Protein AF-A0A4S4FET8-F1 (afdb_monomer)

Secondary structure (DSSP, 8-state):
--HHHHHHHHHHT-GGGTTT-EEEETTTTEEE-TT--SPPPPGGGEEEESSHHHHHHTTPEEPTTT---S----THHHH--SHHHHHHHHHHTTHHHHHHHHHHHHHTTS-HHHHHHHHHHHHSS-HHHHHHHHHHHHHHHHHHH----HHHHHHHTT-S-HHHHHHHHHHHHSS-HHHHHTTPPP-PPPTT-EEEEEE-PSS--HHHHHHHHHHH--TTT-EEETTEEEEEEE-SS-EEEEEEEEETTEEEEEEEESSGGGHHHHHHHHHHHTTTTS-HHHHHHHHHTSHHHHHHHHHSTT------S-HHHHHHHHHTT--S-S---------HHHHHHHHHHHHHHHTT--HHHHHHHHHHTT--HHHHHHHHHHHS--S----TTSHHHHHHHHHTT--TTSHHHHHGGGTT-HHHHHHHHHHHHSPPPPP-------PPP-PPPPPPP-PPP--

Organism: NCBI:txid2565933

Radius of gyration: 24.69 Å; Cα contacts (8 Å, |Δi|>4): 783; chains: 1; bounding box: 90×49×84 Å

pLDDT: mean 81.55, std 16.19, range [30.7, 96.62]

Mean predicted aligned error: 9.83 Å

Sequence (459 aa):
MDFEQRYRVIAGRDRRFDGQFITAVRTTGIYCRPSCPARTPRPENVTFFSTSAAAHLAGYRACKRCLPEAVPGTPEWDLRDDLVGRAMRLIADGEVERAGVGGLASRLGYTTRHLTRVLTEELGAGPLALARAVRAQTARTLLVSTDLPITDVAFAAGFASVRQFNDTIGEVFQLTPTAIRAQRSAMHASPGRIELRLATREPFDAAGTFRYLAEHADLRTERASDAGYARPIVLPRGTGDIEVRADGAELKLSVRLDELRDLPVAIARVRRLFDLDADPQTVDAALAEIPALREAVRTAPGIRVPGALEASDLIIRAAAGETHGRAARRADLDRAQEREAVQSLAEQVDSGWSASELSGELERLGVSAASRAYAVSRILGSPDVDCSSDDIVRRGMRRLGLDSRRTAGETSRLSPWRSYAALHFRSAGRAPRPTPHSTLHPTPVPTASPLPISRGEEP

Solvent-accessible surface area (backbone atoms only — not comparable to full-atom values): 24576 Å² total; per-residue (Å²): 131,60,69,69,58,53,51,50,40,36,68,68,34,38,63,65,45,48,34,37,34,26,42,30,32,65,88,75,39,33,26,33,33,29,39,38,89,64,80,72,74,61,73,94,38,56,47,79,28,42,16,42,33,21,37,40,76,73,68,30,32,43,25,84,84,63,59,45,61,27,65,42,24,46,44,62,43,71,64,36,85,43,74,63,22,47,48,50,54,40,38,50,51,42,35,46,76,74,49,30,63,61,41,48,18,56,46,65,74,44,51,51,68,58,50,33,50,53,32,29,74,76,41,54,31,36,66,70,48,46,40,50,25,45,29,50,37,46,30,48,50,42,38,40,44,45,86,66,55,71,65,53,35,24,38,22,28,62,34,96,40,64,66,62,34,53,52,48,38,35,65,48,45,72,40,53,70,68,63,52,29,69,70,42,68,95,70,88,82,52,92,82,44,49,51,41,79,44,77,52,45,61,49,63,30,58,55,60,46,26,42,50,50,37,43,54,35,52,80,91,65,34,49,56,39,66,54,32,42,33,34,71,46,79,50,98,86,40,44,34,37,42,35,39,34,70,51,89,76,31,36,40,37,38,37,34,60,76,40,58,59,42,46,48,36,53,51,40,26,51,39,38,30,57,32,38,71,56,56,30,56,65,52,42,56,62,46,38,71,41,77,61,37,26,64,54,35,73,74,50,49,18,64,54,56,55,25,36,75,50,48,42,63,42,50,52,29,19,65,71,65,55,77,60,43,90,73,87,73,88,72,80,84,79,47,68,68,58,54,50,51,41,47,55,49,26,53,49,48,76,31,51,58,42,66,67,57,52,41,54,50,38,46,76,72,68,29,47,70,36,29,33,28,53,32,37,27,19,53,70,43,40,37,56,31,76,43,70,65,28,68,47,23,42,46,6,32,50,72,42,71,42,61,82,88,62,38,78,72,58,54,55,72,38,55,72,37,26,35,53,51,37,50,51,18,34,63,62,32,51,76,80,75,78,73,84,75,91,68,83,71,82,75,81,77,84,78,81,79,80,81,83,79,86,76,84,86,80,135

InterPro domains:
  IPR004026 Ada DNA repair, metal-binding [PF02805] (5-69)
  IPR009057 Homedomain-like superfamily [SSF46689] (134-184)
  IPR010316 DNA-3-methyladenine glycosylase AlkA, N-terminal [PF06029] (196-309)
  IPR010316 DNA-3-methyladenine glycosylase AlkA, N-terminal [SM01009] (195-310)
  IPR018060 AraC-like, DNA binding HTH domain [PF12833] (104-182)
  IPR018060 AraC-like, DNA binding HTH domain [PS01124] (85-183)
  IPR018060 AraC-like, DNA binding HTH domain [SM00342] (98-181)
  IPR018062 HTH domain AraC-type, conserved site [PS00041] (135-177)
  IPR035451 Ada-like domain superfamily [G3DSA:3.40.10.10] (1-70)
  IPR035451 Ada-like domain superfamily [SSF57884] (2-79)
  IPR037046 DNA-3-methyladenine glycosylase AlkA, N-terminal domain superfamily [G3DSA:3.30.310.20] (196-310)
  IPR050204 AraC/XylS family transcriptional regulators [PTHR46796] (78-185)

Nearest PDB structures (foldseek):
  3ogd-assembly1_A  TM=6.953E-01  e=1.505E-07  Escherichia coli K-12
  1u8b-assembly1_A  TM=5.225E-01  e=7.733E-07  Escherichia coli
  1zgw-assembly1_A  TM=4.904E-01  e=2.103E-06  Escherichia coli
  6swi-assembly1_A  TM=8.922E-01  e=1.534E-03  Geobacillus stearothermophilus
  4fe7-assembly1_A-2  TM=8.453E-01  e=4.782E-03  Escherichia coli

Structure (mmCIF, N/CA/C/O backbone):
data_AF-A0A4S4FET8-F1
#
_entry.id   AF-A0A4S4FET8-F1
#
loop_
_atom_site.group_PDB
_atom_site.id
_atom_site.type_symbol
_atom_site.label_atom_id
_atom_site.label_alt_id
_atom_site.label_comp_id
_atom_site.label_asym_id
_atom_site.label_entity_id
_atom_site.label_seq_id
_atom_site.pdbx_PDB_ins_code
_atom_site.Cartn_x
_atom_site.Cartn_y
_atom_site.Cartn_z
_atom_site.occupancy
_atom_site.B_iso_or_equiv
_atom_site.auth_seq_id
_atom_site.auth_comp_id
_atom_site.auth_asym_id
_atom_site.auth_atom_id
_atom_site.pdbx_PDB_model_num
ATOM 1 N N . MET A 1 1 ? -13.832 -4.118 -15.741 1.00 73.62 1 MET A N 1
ATOM 2 C CA . MET A 1 1 ? -14.566 -5.403 -15.706 1.00 73.62 1 MET A CA 1
ATOM 3 C C . MET A 1 1 ? -16.061 -5.153 -15.780 1.00 73.62 1 MET A C 1
ATOM 5 O O . MET A 1 1 ? -16.549 -4.293 -15.048 1.00 73.62 1 MET A O 1
ATOM 9 N N . ASP A 1 2 ? -16.768 -5.889 -16.632 1.00 86.31 2 ASP A N 1
ATOM 10 C CA . ASP A 1 2 ? -18.233 -5.894 -16.672 1.00 86.31 2 ASP A CA 1
ATOM 11 C C . ASP A 1 2 ? -18.834 -6.764 -15.545 1.00 86.31 2 ASP A C 1
ATOM 13 O O . ASP A 1 2 ? -18.122 -7.313 -14.695 1.00 86.31 2 ASP A O 1
ATOM 17 N N . PHE A 1 3 ? -20.165 -6.837 -15.488 1.00 91.25 3 PHE A N 1
ATOM 18 C CA . PHE A 1 3 ? -20.870 -7.631 -14.483 1.00 91.25 3 PHE A CA 1
ATOM 19 C C . PHE A 1 3 ? -20.567 -9.133 -14.610 1.00 91.25 3 PHE A C 1
ATOM 21 O O . PHE A 1 3 ? -20.262 -9.778 -13.607 1.00 91.25 3 PHE A O 1
ATOM 28 N N . GLU A 1 4 ? -20.596 -9.680 -15.826 1.00 89.06 4 GLU A N 1
ATOM 29 C CA . GLU A 1 4 ? -20.405 -11.110 -16.097 1.00 89.06 4 GLU A CA 1
ATOM 30 C C . GLU A 1 4 ? -19.002 -11.596 -15.718 1.00 89.06 4 GLU A C 1
ATOM 32 O O . GLU A 1 4 ? -18.829 -12.696 -15.186 1.00 89.06 4 GLU A O 1
ATOM 37 N N . GLN A 1 5 ? -17.984 -10.769 -15.956 1.00 88.00 5 GLN A N 1
ATOM 38 C CA . GLN A 1 5 ? -16.606 -11.021 -15.548 1.00 88.00 5 GLN A CA 1
ATOM 39 C C . GLN A 1 5 ? -16.489 -11.074 -14.023 1.00 88.00 5 GLN A C 1
ATOM 41 O O . GLN A 1 5 ? -15.985 -12.058 -13.479 1.00 88.00 5 GLN A O 1
ATOM 46 N N . ARG A 1 6 ? -17.008 -10.059 -13.315 1.00 89.69 6 ARG A N 1
ATOM 47 C CA . ARG A 1 6 ? -16.992 -10.035 -11.841 1.00 89.69 6 ARG A CA 1
ATOM 48 C C . ARG A 1 6 ? -17.800 -11.189 -11.246 1.00 89.69 6 ARG A C 1
ATOM 50 O O . ARG A 1 6 ? -17.387 -11.774 -10.247 1.00 89.69 6 ARG A O 1
ATOM 57 N N . TYR A 1 7 ? -18.915 -11.565 -11.869 1.00 90.88 7 TYR A N 1
ATOM 58 C CA . TYR A 1 7 ? -19.727 -12.694 -11.423 1.00 90.88 7 TYR A CA 1
ATOM 59 C C . TYR A 1 7 ? -18.989 -14.037 -11.579 1.00 90.88 7 TYR A C 1
ATOM 61 O O . TYR A 1 7 ? -18.995 -14.865 -10.665 1.00 90.88 7 TYR A O 1
ATOM 69 N N . ARG A 1 8 ? -18.266 -14.239 -12.689 1.00 89.50 8 ARG A N 1
ATOM 70 C CA . ARG A 1 8 ? -17.393 -15.412 -12.874 1.00 89.50 8 ARG A CA 1
ATOM 71 C C . ARG A 1 8 ? -16.285 -15.487 -11.824 1.00 89.50 8 ARG A C 1
ATOM 73 O O . ARG A 1 8 ? -16.037 -16.566 -11.289 1.00 89.50 8 ARG A O 1
ATOM 80 N N . VAL A 1 9 ? -15.675 -14.352 -11.477 1.00 86.44 9 VAL A N 1
ATOM 81 C CA . VAL A 1 9 ? -14.648 -14.272 -10.424 1.00 86.44 9 VAL A CA 1
ATOM 82 C C . VAL A 1 9 ? -15.184 -14.770 -9.078 1.00 86.44 9 VAL A C 1
ATOM 84 O O . VAL A 1 9 ? -14.558 -15.622 -8.445 1.00 86.44 9 VAL A O 1
ATOM 87 N N . ILE A 1 10 ? -16.358 -14.296 -8.643 1.00 92.50 10 ILE A N 1
ATOM 88 C CA . ILE A 1 10 ? -16.935 -14.722 -7.354 1.00 92.50 10 ILE A CA 1
ATOM 89 C C . ILE A 1 10 ? -17.443 -16.168 -7.378 1.00 92.50 10 ILE A C 1
ATOM 91 O O . ILE A 1 10 ? -17.466 -16.834 -6.344 1.00 92.50 10 ILE A O 1
ATOM 95 N N . ALA A 1 11 ? -17.849 -16.676 -8.545 1.00 87.88 11 ALA A N 1
ATOM 96 C CA . ALA A 1 11 ? -18.200 -18.083 -8.717 1.00 87.88 11 ALA A CA 1
ATOM 97 C C . ALA A 1 11 ? -16.962 -18.985 -8.585 1.00 87.88 11 ALA A C 1
ATOM 99 O O . ALA A 1 11 ? -17.034 -20.031 -7.941 1.00 87.88 11 ALA A O 1
ATOM 100 N N . GLY A 1 12 ? -15.821 -18.543 -9.126 1.00 85.25 12 GLY A N 1
ATOM 101 C CA . GLY A 1 12 ? -14.525 -19.217 -9.006 1.00 85.25 12 GLY A CA 1
ATOM 102 C C . GLY A 1 12 ? -13.810 -19.016 -7.665 1.00 85.25 12 GLY A C 1
ATOM 103 O O . GLY A 1 12 ? -12.852 -19.732 -7.388 1.00 85.25 12 GLY A O 1
ATOM 104 N N . ARG A 1 13 ? -14.273 -18.081 -6.819 1.00 85.81 13 ARG A N 1
ATOM 105 C CA . ARG A 1 13 ? -13.652 -17.696 -5.531 1.00 85.81 13 ARG A CA 1
ATOM 106 C C . ARG A 1 13 ? -12.181 -17.309 -5.667 1.00 85.81 13 ARG A C 1
ATOM 108 O O . ARG A 1 13 ? -11.348 -17.640 -4.821 1.00 85.81 13 ARG A O 1
ATOM 115 N N . ASP A 1 14 ? -11.872 -16.608 -6.744 1.00 81.12 14 ASP A N 1
ATOM 116 C CA . ASP A 1 14 ? -10.501 -16.287 -7.093 1.00 81.12 14 ASP A CA 1
ATOM 117 C C . ASP A 1 14 ? -9.916 -15.232 -6.138 1.00 81.12 14 ASP A C 1
ATOM 119 O O . ASP A 1 14 ? -10.335 -14.073 -6.126 1.00 81.12 14 ASP A O 1
ATOM 123 N N . ARG A 1 15 ? -8.933 -15.647 -5.327 1.00 77.81 15 ARG A N 1
ATOM 124 C CA . ARG A 1 15 ? -8.235 -14.790 -4.352 1.00 77.81 15 ARG A CA 1
ATOM 125 C C . ARG A 1 15 ? -7.460 -13.651 -5.001 1.00 77.81 15 ARG A C 1
ATOM 127 O O . ARG A 1 15 ? -7.202 -12.656 -4.336 1.00 77.81 15 ARG A O 1
ATOM 134 N N . ARG A 1 16 ? -7.124 -13.760 -6.285 1.00 73.38 16 ARG A N 1
ATOM 135 C CA . ARG A 1 16 ? -6.333 -12.755 -7.010 1.00 73.38 16 ARG A CA 1
ATOM 136 C C . ARG A 1 16 ? -7.123 -11.460 -7.231 1.00 73.38 16 ARG A C 1
ATOM 138 O O . ARG A 1 16 ? -6.545 -10.387 -7.361 1.00 73.38 16 ARG A O 1
ATOM 145 N N . PHE A 1 17 ? -8.452 -11.552 -7.167 1.00 78.12 17 PHE A N 1
ATOM 146 C CA . PHE A 1 17 ? -9.360 -10.410 -7.243 1.00 78.12 17 PHE A CA 1
ATOM 147 C C . PHE A 1 17 ? -9.764 -9.866 -5.869 1.00 78.12 17 PHE A C 1
ATOM 149 O O . PHE A 1 17 ? -10.560 -8.924 -5.796 1.00 78.12 17 PHE A O 1
ATOM 156 N N . ASP A 1 18 ? -9.246 -10.430 -4.770 1.00 80.88 18 ASP A N 1
ATOM 157 C CA . ASP A 1 18 ? -9.522 -9.888 -3.446 1.00 80.88 18 ASP A CA 1
ATOM 158 C C . ASP A 1 18 ? -9.044 -8.445 -3.343 1.00 80.88 18 ASP A C 1
ATOM 160 O O . ASP A 1 18 ? -7.915 -8.082 -3.679 1.00 80.88 18 ASP A O 1
ATOM 164 N N . GLY A 1 19 ? -9.978 -7.606 -2.909 1.00 76.56 19 GLY A N 1
ATOM 165 C CA . GLY A 1 19 ? -9.756 -6.183 -2.853 1.00 76.56 19 GLY A CA 1
ATOM 166 C C . GLY A 1 19 ? -9.683 -5.512 -4.224 1.00 76.56 19 GLY A C 1
ATOM 167 O O . GLY A 1 19 ? -9.084 -4.462 -4.297 1.00 76.56 19 GLY A O 1
ATOM 168 N N . GLN A 1 20 ? -10.202 -6.084 -5.317 1.00 80.12 20 GLN A N 1
ATOM 169 C CA . GLN A 1 20 ? -10.415 -5.335 -6.572 1.00 80.12 20 GLN A CA 1
ATOM 170 C C . GLN A 1 20 ? -11.826 -4.744 -6.667 1.00 80.12 20 GLN A C 1
ATOM 172 O O . GLN A 1 20 ? -12.078 -3.764 -7.366 1.00 80.12 20 GLN A O 1
ATOM 177 N N . PHE A 1 21 ? -12.776 -5.389 -6.003 1.00 87.12 21 PHE A N 1
ATOM 178 C CA . PHE A 1 21 ? -14.152 -4.946 -5.863 1.00 87.12 21 PHE A CA 1
ATOM 179 C C . PHE A 1 21 ? -14.783 -5.667 -4.674 1.00 87.12 21 PHE A C 1
ATOM 181 O O . PHE A 1 21 ? -14.300 -6.698 -4.200 1.00 87.12 21 PHE A O 1
ATOM 188 N N . ILE A 1 22 ? -15.907 -5.138 -4.218 1.00 90.50 22 ILE A N 1
ATOM 189 C CA . ILE A 1 22 ? -16.713 -5.690 -3.142 1.00 90.50 22 ILE A CA 1
ATOM 190 C C . ILE A 1 22 ? -18.022 -6.211 -3.719 1.00 90.50 22 ILE A C 1
ATOM 192 O O . ILE A 1 22 ? -18.685 -5.542 -4.506 1.00 90.50 22 ILE A O 1
ATOM 196 N N . THR A 1 23 ? -18.399 -7.421 -3.320 1.00 93.50 23 THR A N 1
ATOM 197 C CA . THR A 1 23 ? -19.644 -8.063 -3.753 1.00 93.50 23 THR A CA 1
ATOM 198 C C . THR A 1 23 ? -20.703 -7.860 -2.695 1.00 93.50 23 THR A C 1
ATOM 200 O O . THR A 1 23 ? -20.558 -8.382 -1.596 1.00 93.50 23 THR A O 1
ATOM 203 N N . ALA A 1 24 ? -21.768 -7.143 -3.018 1.00 95.12 24 ALA A N 1
ATOM 204 C CA . ALA A 1 24 ? -22.911 -6.923 -2.151 1.00 95.12 24 ALA A CA 1
ATOM 205 C C . ALA A 1 24 ? -24.095 -7.789 -2.592 1.00 95.12 24 ALA A C 1
ATOM 207 O O . ALA A 1 24 ? -24.413 -7.876 -3.777 1.00 95.12 24 ALA A O 1
ATOM 208 N N . VAL A 1 25 ? -24.741 -8.444 -1.630 1.00 96.31 25 VAL A N 1
ATOM 209 C CA . VAL A 1 25 ? -25.832 -9.390 -1.869 1.00 96.31 25 VAL A CA 1
ATOM 210 C C . VAL A 1 25 ? -27.128 -8.820 -1.315 1.00 96.31 25 VAL A C 1
ATOM 212 O O . VAL A 1 25 ? -27.308 -8.733 -0.099 1.00 96.31 25 VAL A O 1
ATOM 215 N N . ARG A 1 26 ? -28.049 -8.455 -2.211 1.00 95.62 26 ARG A N 1
ATOM 216 C CA . ARG A 1 26 ? -29.317 -7.780 -1.893 1.00 95.62 26 ARG A CA 1
ATOM 217 C C . ARG A 1 26 ? -30.164 -8.555 -0.887 1.00 95.62 26 ARG A C 1
ATOM 219 O O . ARG A 1 26 ? -30.677 -7.969 0.055 1.00 95.62 26 ARG A O 1
ATOM 226 N N . THR A 1 27 ? -30.279 -9.871 -1.058 1.00 93.75 27 THR A N 1
ATOM 227 C CA . THR A 1 27 ? -31.152 -10.716 -0.222 1.00 93.75 27 THR A CA 1
ATOM 228 C C . THR A 1 27 ? -30.675 -10.862 1.215 1.00 93.75 27 THR A C 1
ATOM 230 O O . THR A 1 27 ? -31.485 -11.127 2.096 1.00 93.75 27 THR A O 1
ATOM 233 N N . THR A 1 28 ? -29.373 -10.723 1.467 1.00 93.31 28 THR A N 1
ATOM 234 C CA . THR A 1 28 ? -28.801 -10.878 2.812 1.00 93.31 28 THR A CA 1
ATOM 235 C C . THR A 1 28 ? -28.380 -9.550 3.434 1.00 93.31 28 THR A C 1
ATOM 237 O O . THR A 1 28 ? -28.114 -9.510 4.635 1.00 93.31 28 THR A O 1
ATOM 240 N N . GLY A 1 29 ? -28.283 -8.480 2.638 1.00 93.94 29 GLY A N 1
ATOM 241 C CA . GLY A 1 29 ? -27.722 -7.200 3.067 1.00 93.94 29 GLY A CA 1
ATOM 242 C C . GLY A 1 29 ? -26.231 -7.288 3.408 1.00 93.94 29 GLY A C 1
ATOM 243 O O . GLY A 1 29 ? -25.731 -6.491 4.196 1.00 93.94 29 GLY A O 1
ATOM 244 N N . ILE A 1 30 ? -25.509 -8.276 2.866 1.00 93.88 30 ILE A N 1
ATOM 245 C CA . ILE A 1 30 ? -24.100 -8.537 3.193 1.00 93.88 30 ILE A CA 1
ATOM 246 C C . ILE A 1 30 ? -23.205 -8.149 2.026 1.00 93.88 30 ILE A C 1
ATOM 248 O O . ILE A 1 30 ? -23.492 -8.520 0.889 1.00 93.88 30 ILE A O 1
ATOM 252 N N . TYR A 1 31 ? -22.074 -7.509 2.321 1.00 93.81 31 TYR A N 1
ATOM 253 C CA . TYR A 1 31 ? -20.971 -7.379 1.382 1.00 93.81 31 TYR A CA 1
ATOM 254 C C . TYR A 1 31 ? -19.763 -8.261 1.745 1.00 93.81 31 TYR A C 1
ATOM 256 O O . TYR A 1 31 ? -19.443 -8.477 2.916 1.00 93.81 31 TYR A O 1
ATOM 264 N N . CYS A 1 32 ? -19.100 -8.802 0.726 1.00 91.88 32 CYS A N 1
ATOM 265 C CA . CYS A 1 32 ? -18.051 -9.818 0.806 1.00 91.88 32 CYS A CA 1
ATOM 266 C C . CYS A 1 32 ? -16.885 -9.494 -0.141 1.00 91.88 32 CYS A C 1
ATOM 268 O O . CYS A 1 32 ? -17.060 -8.786 -1.134 1.00 91.88 32 CYS A O 1
ATOM 270 N N . ARG A 1 33 ? -15.720 -10.104 0.118 1.00 90.06 33 ARG A N 1
ATOM 271 C CA . ARG A 1 33 ? -14.616 -10.168 -0.852 1.00 90.06 33 ARG A CA 1
ATOM 272 C C . ARG A 1 33 ? -14.882 -11.242 -1.925 1.00 90.06 33 ARG A C 1
ATOM 274 O O . ARG A 1 33 ? -15.615 -12.191 -1.623 1.00 90.06 33 ARG A O 1
ATOM 281 N N . PRO A 1 34 ? -14.290 -11.145 -3.125 1.00 88.06 34 PRO A N 1
ATOM 282 C CA . PRO A 1 34 ? -14.489 -12.116 -4.201 1.00 88.06 34 PRO A CA 1
ATOM 283 C C . PRO A 1 34 ? -14.163 -13.573 -3.850 1.00 88.06 34 PRO A C 1
ATOM 285 O O . PRO A 1 34 ? -14.906 -14.471 -4.239 1.00 88.06 34 PRO A O 1
ATOM 288 N N . SER A 1 35 ? -13.140 -13.826 -3.031 1.00 86.75 35 SER A N 1
ATOM 289 C CA . SER A 1 35 ? -12.779 -15.180 -2.584 1.00 86.75 35 SER A CA 1
ATOM 290 C C . SER A 1 35 ? -13.625 -15.733 -1.434 1.00 86.75 35 SER A C 1
ATOM 292 O O . SER A 1 35 ? -13.282 -16.752 -0.826 1.00 86.75 35 SER A O 1
ATOM 294 N N . CYS A 1 36 ? -14.708 -15.049 -1.054 1.00 88.50 36 CYS A N 1
ATOM 295 C CA . CYS A 1 36 ? -15.492 -15.433 0.110 1.00 88.50 36 CYS A CA 1
ATOM 296 C C . CYS A 1 36 ? -15.990 -16.889 -0.010 1.00 88.50 36 CYS A C 1
ATOM 298 O O . CYS A 1 36 ? -16.639 -17.244 -0.993 1.00 88.50 36 CYS A O 1
ATOM 300 N N . PRO A 1 37 ? -15.781 -17.738 1.016 1.00 86.94 37 PRO A N 1
ATOM 301 C CA . PRO A 1 37 ? -16.203 -19.141 0.984 1.00 86.94 37 PRO A CA 1
ATOM 302 C C . PRO A 1 37 ? -17.723 -19.326 1.140 1.00 86.94 37 PRO A C 1
ATOM 304 O O . PRO A 1 37 ? -18.205 -20.455 1.272 1.00 86.94 37 PRO A O 1
ATOM 307 N N . ALA A 1 38 ? -18.494 -18.236 1.195 1.00 88.19 38 ALA A N 1
ATOM 308 C CA . ALA A 1 38 ? -19.948 -18.289 1.176 1.00 88.19 38 ALA A CA 1
ATOM 309 C C . ALA A 1 38 ? -20.463 -18.924 -0.131 1.00 88.19 38 ALA A C 1
ATOM 311 O O . ALA A 1 38 ? -19.749 -19.056 -1.129 1.00 88.19 38 ALA A O 1
ATOM 312 N N . ARG A 1 39 ? -21.722 -19.365 -0.115 1.00 89.19 39 ARG A N 1
ATOM 313 C CA . ARG A 1 39 ? -22.389 -19.838 -1.330 1.00 89.19 39 ARG A CA 1
ATOM 314 C C . ARG A 1 39 ? -22.547 -18.662 -2.294 1.00 89.19 39 ARG A C 1
ATOM 316 O O . ARG A 1 39 ? -23.023 -17.608 -1.875 1.00 89.19 39 ARG A O 1
ATOM 323 N N . THR A 1 40 ? -22.175 -18.856 -3.557 1.00 90.62 40 THR A N 1
ATOM 324 C CA . THR A 1 40 ? -22.327 -17.827 -4.587 1.00 90.62 40 THR A CA 1
ATOM 325 C C . THR A 1 40 ? -23.821 -17.501 -4.762 1.00 90.62 40 THR A C 1
ATOM 327 O O . THR A 1 40 ? -24.617 -18.420 -4.986 1.00 90.62 40 THR A O 1
ATOM 330 N N . PRO A 1 41 ? -24.232 -16.236 -4.574 1.00 92.88 41 PRO A N 1
ATOM 331 C CA . PRO A 1 41 ? -25.621 -15.793 -4.731 1.00 92.88 41 PRO A CA 1
ATOM 332 C C . PRO A 1 41 ? -26.051 -15.813 -6.204 1.00 92.88 41 PRO A C 1
ATOM 334 O O . PRO A 1 41 ? -25.205 -15.822 -7.089 1.00 92.88 41 PRO A O 1
ATOM 337 N N . ARG A 1 42 ? -27.364 -15.774 -6.472 1.00 93.94 42 ARG A N 1
ATOM 338 C CA . ARG A 1 42 ? -27.882 -15.633 -7.846 1.00 93.94 42 ARG A CA 1
ATOM 339 C C . ARG A 1 42 ? -27.492 -14.271 -8.443 1.00 93.94 42 ARG A C 1
ATOM 341 O O . ARG A 1 42 ? -27.512 -13.303 -7.679 1.00 93.94 42 ARG A O 1
ATOM 348 N N . PRO A 1 43 ? -27.240 -14.164 -9.763 1.00 94.75 43 PRO A N 1
ATOM 349 C CA . PRO A 1 43 ? -26.776 -12.923 -10.398 1.00 94.75 43 PRO A CA 1
ATOM 350 C C . PRO A 1 43 ? -27.682 -11.718 -10.112 1.00 94.75 43 PRO A C 1
ATOM 352 O O . PRO A 1 43 ? -27.213 -10.649 -9.747 1.00 94.75 43 PRO A O 1
ATOM 355 N N . GLU A 1 44 ? -28.994 -11.938 -10.157 1.00 95.31 44 GLU A N 1
ATOM 356 C CA . GLU A 1 44 ? -30.066 -10.962 -9.898 1.00 95.31 44 GLU A CA 1
ATOM 357 C C . GLU A 1 44 ? -29.916 -10.231 -8.547 1.00 95.31 44 GLU A C 1
ATOM 359 O O . GLU A 1 44 ? -30.357 -9.095 -8.365 1.00 95.31 44 GLU A O 1
ATOM 364 N N . ASN A 1 45 ? -29.304 -10.909 -7.572 1.00 95.75 45 ASN A N 1
ATOM 365 C CA . ASN A 1 45 ? -29.158 -10.442 -6.199 1.00 95.75 45 ASN A CA 1
ATOM 366 C C . ASN A 1 45 ? -27.788 -9.816 -5.925 1.00 95.75 45 ASN A C 1
ATOM 368 O O . ASN A 1 45 ? -27.500 -9.511 -4.768 1.00 95.75 45 ASN A O 1
ATOM 372 N N . VAL A 1 46 ? -26.941 -9.661 -6.943 1.00 96.31 46 VAL A N 1
ATOM 373 C CA . VAL A 1 46 ? -25.565 -9.184 -6.799 1.00 96.31 46 VAL A CA 1
ATOM 374 C C . VAL A 1 46 ? -25.427 -7.760 -7.313 1.00 96.31 46 VAL A C 1
ATOM 376 O O . VAL A 1 46 ? -25.813 -7.447 -8.433 1.00 96.31 46 VAL A O 1
ATOM 379 N N . THR A 1 47 ? -24.788 -6.921 -6.505 1.00 95.69 47 THR A N 1
ATOM 380 C CA . THR A 1 47 ? -24.275 -5.609 -6.907 1.00 95.69 47 THR A CA 1
ATOM 381 C C . THR A 1 47 ? -22.797 -5.540 -6.546 1.00 95.69 47 THR A C 1
ATOM 383 O O . THR A 1 47 ? -22.382 -6.071 -5.516 1.00 95.69 47 THR A O 1
ATOM 386 N N . PHE A 1 48 ? -21.989 -4.874 -7.367 1.00 93.38 48 PHE A N 1
ATOM 387 C CA . PHE A 1 48 ? -20.569 -4.677 -7.088 1.00 93.38 48 PHE A CA 1
ATOM 388 C C . PHE A 1 48 ? -20.283 -3.228 -6.696 1.00 93.38 48 PHE A C 1
ATOM 390 O O . PHE A 1 48 ? -20.827 -2.305 -7.296 1.00 93.38 48 PHE A O 1
ATOM 397 N N . PHE A 1 49 ? -19.407 -3.043 -5.713 1.00 91.31 49 PHE A N 1
ATOM 398 C CA . PHE A 1 49 ? -18.908 -1.745 -5.261 1.00 91.31 49 PHE A CA 1
ATOM 399 C C . PHE A 1 49 ? -17.390 -1.686 -5.420 1.00 91.31 49 PHE A C 1
ATOM 401 O O . PHE A 1 49 ? -16.718 -2.715 -5.347 1.00 91.31 49 PHE A O 1
ATOM 408 N N . SER A 1 50 ? -16.838 -0.491 -5.614 1.00 84.88 50 SER A N 1
ATOM 409 C CA . SER A 1 50 ? -15.386 -0.293 -5.687 1.00 84.88 50 SER A CA 1
ATOM 410 C C . SER A 1 50 ? -14.727 -0.474 -4.321 1.00 84.88 50 SER A C 1
ATOM 412 O O . SER A 1 50 ? -13.695 -1.126 -4.226 1.00 84.88 50 SER A O 1
ATOM 414 N N . THR A 1 51 ? -15.340 0.040 -3.252 1.00 87.62 51 THR A N 1
ATOM 415 C CA . THR A 1 51 ? -14.775 0.029 -1.895 1.00 87.62 51 THR A CA 1
ATOM 416 C C . THR A 1 51 ? -15.748 -0.556 -0.871 1.00 87.62 51 THR A C 1
ATOM 418 O O . THR A 1 51 ? -16.966 -0.560 -1.075 1.00 87.62 51 THR A O 1
ATOM 421 N N . SER A 1 52 ? -15.228 -1.040 0.266 1.00 88.56 52 SER A N 1
ATOM 422 C CA . SER A 1 52 ? -16.098 -1.490 1.365 1.00 88.56 52 SER A CA 1
ATOM 423 C C . SER A 1 52 ? -16.860 -0.320 1.990 1.00 88.56 52 SER A C 1
ATOM 425 O O . SER A 1 52 ? -18.013 -0.480 2.383 1.00 88.56 52 SER A O 1
ATOM 427 N N . ALA A 1 53 ? -16.253 0.874 1.997 1.00 90.75 53 ALA A N 1
ATOM 428 C CA . ALA A 1 53 ? -16.889 2.108 2.436 1.00 90.75 53 ALA A CA 1
ATOM 429 C C . ALA A 1 53 ? -18.130 2.429 1.588 1.00 90.75 53 ALA A C 1
ATOM 431 O O . ALA A 1 53 ? -19.187 2.706 2.151 1.00 90.75 53 ALA A O 1
ATOM 432 N N . ALA A 1 54 ? -18.038 2.317 0.258 1.00 91.56 54 ALA A N 1
ATOM 433 C CA . ALA A 1 54 ? -19.174 2.524 -0.640 1.00 91.56 54 ALA A CA 1
ATOM 434 C C . ALA A 1 54 ? -20.291 1.494 -0.408 1.00 91.56 54 ALA A C 1
ATOM 436 O O . ALA A 1 54 ? -21.459 1.862 -0.291 1.00 91.56 54 ALA A O 1
ATOM 437 N N . ALA A 1 55 ? -19.939 0.210 -0.269 1.00 92.25 55 ALA A N 1
ATOM 438 C CA . ALA A 1 55 ? -20.915 -0.835 0.046 1.00 92.25 55 ALA A CA 1
ATOM 439 C C . ALA A 1 55 ? -21.605 -0.586 1.399 1.00 92.25 55 ALA A C 1
ATOM 441 O O . ALA A 1 55 ? -22.812 -0.781 1.534 1.00 92.25 55 ALA A O 1
ATOM 442 N N . HIS A 1 56 ? -20.852 -0.122 2.396 1.00 90.44 56 HIS A N 1
ATOM 443 C CA . HIS A 1 56 ? -21.389 0.184 3.715 1.00 90.44 56 HIS A CA 1
ATOM 444 C C . HIS A 1 56 ? -22.341 1.385 3.698 1.00 90.44 56 HIS A C 1
ATOM 446 O O . HIS A 1 56 ? -23.435 1.301 4.252 1.00 90.44 56 HIS A O 1
ATOM 452 N N . LEU A 1 57 ? -21.975 2.469 3.004 1.00 91.88 57 LEU A N 1
ATOM 453 C CA . LEU A 1 57 ? -22.850 3.631 2.805 1.00 91.88 57 LEU A CA 1
ATOM 454 C C . LEU A 1 57 ? -24.131 3.273 2.041 1.00 91.88 57 LEU A C 1
ATOM 456 O O . LEU A 1 57 ? -25.180 3.856 2.296 1.00 91.88 57 LEU A O 1
ATOM 460 N N . ALA A 1 58 ? -24.069 2.273 1.160 1.00 93.31 58 ALA A N 1
ATOM 461 C CA . ALA A 1 58 ? -25.235 1.722 0.475 1.00 93.31 58 ALA A CA 1
ATOM 462 C C . ALA A 1 58 ? -26.113 0.807 1.360 1.00 93.31 58 ALA A C 1
ATOM 464 O O . ALA A 1 58 ? -27.045 0.181 0.855 1.00 93.31 58 ALA A O 1
ATOM 465 N N . GLY A 1 59 ? -25.834 0.711 2.666 1.00 92.19 59 GLY A N 1
ATOM 466 C CA . GLY A 1 59 ? -26.652 -0.014 3.644 1.00 92.19 59 GLY A CA 1
ATOM 467 C C . GLY A 1 59 ? -26.299 -1.492 3.815 1.00 92.19 59 GLY A C 1
ATOM 468 O O . GLY A 1 59 ? -27.003 -2.211 4.525 1.00 92.19 59 GLY A O 1
ATOM 469 N N . TYR A 1 60 ? -25.216 -1.970 3.197 1.00 93.50 60 TYR A N 1
ATOM 470 C CA . TYR A 1 60 ? -24.751 -3.342 3.389 1.00 93.50 60 TYR A CA 1
ATOM 471 C C . TYR A 1 60 ? -23.835 -3.447 4.618 1.00 93.50 60 TYR A C 1
ATOM 473 O O . TYR A 1 60 ? -23.055 -2.547 4.937 1.00 93.50 60 TYR A O 1
ATOM 481 N N . ARG A 1 61 ? -23.863 -4.595 5.296 1.00 91.25 61 ARG A N 1
ATOM 482 C CA . ARG A 1 61 ? -22.933 -4.915 6.393 1.00 91.25 61 ARG A CA 1
ATOM 483 C C . ARG A 1 61 ? -21.812 -5.844 5.940 1.00 91.25 61 ARG A C 1
ATOM 485 O O . ARG A 1 61 ? -22.009 -6.656 5.034 1.00 91.25 61 ARG A O 1
ATOM 492 N N . ALA A 1 62 ? -20.669 -5.809 6.621 1.00 91.12 62 ALA A N 1
ATOM 493 C CA . ALA A 1 62 ? -19.566 -6.703 6.297 1.00 91.12 62 ALA A CA 1
ATOM 494 C C . ALA A 1 62 ? -19.937 -8.174 6.555 1.00 91.12 62 ALA A C 1
ATOM 496 O O . ALA A 1 62 ? -20.663 -8.533 7.495 1.00 91.12 62 ALA A O 1
ATOM 497 N N . CYS A 1 63 ? -19.415 -9.061 5.714 1.00 90.88 63 CYS A N 1
ATOM 498 C CA . CYS A 1 63 ? -19.549 -10.494 5.911 1.00 90.88 63 CYS A CA 1
ATOM 499 C C . CYS A 1 63 ? -18.786 -10.952 7.150 1.00 90.88 63 CYS A C 1
ATOM 501 O O . CYS A 1 63 ? -17.573 -10.790 7.240 1.00 90.88 63 CYS A O 1
ATOM 503 N N . LYS A 1 64 ? -19.484 -11.637 8.059 1.00 86.50 64 LYS A N 1
ATOM 504 C CA . LYS A 1 64 ? -18.915 -12.172 9.307 1.00 86.50 64 LYS A CA 1
ATOM 505 C C . LYS A 1 64 ? -17.895 -13.294 9.088 1.00 86.50 64 LYS A C 1
ATOM 507 O O . LYS A 1 64 ? -17.198 -13.651 10.025 1.00 86.50 64 LYS A O 1
ATOM 512 N N . ARG A 1 65 ? -17.843 -13.871 7.879 1.00 84.50 65 ARG A N 1
ATOM 513 C CA . ARG A 1 65 ? -16.981 -15.014 7.542 1.00 84.50 65 ARG A CA 1
ATOM 514 C C . ARG A 1 65 ? -15.680 -14.599 6.869 1.00 84.50 65 ARG A C 1
ATOM 516 O O . ARG A 1 65 ? -14.627 -15.083 7.254 1.00 84.50 65 ARG A O 1
ATOM 523 N N . CYS A 1 66 ? -15.750 -13.749 5.842 1.00 81.75 66 CYS A N 1
ATOM 524 C CA . CYS A 1 66 ? -14.543 -13.289 5.152 1.00 81.75 66 CYS A CA 1
ATOM 525 C C . CYS A 1 66 ? -13.989 -11.981 5.717 1.00 81.75 66 CYS A C 1
ATOM 527 O O . CYS A 1 66 ? -12.836 -11.684 5.429 1.00 81.75 66 CYS A O 1
ATOM 529 N N . LEU A 1 67 ? -14.799 -11.225 6.479 1.00 78.50 67 LEU A N 1
ATOM 530 C CA . LEU A 1 67 ? -14.465 -9.922 7.060 1.00 78.50 67 LEU A CA 1
ATOM 531 C C . LEU A 1 67 ? -13.693 -9.056 6.046 1.00 78.50 67 LEU A C 1
ATOM 533 O O . LEU A 1 67 ? -12.488 -8.865 6.198 1.00 78.50 67 LEU A O 1
ATOM 537 N N . PRO A 1 68 ? -14.361 -8.656 4.947 1.00 76.44 68 PRO A N 1
ATOM 538 C CA . PRO A 1 68 ? -13.717 -8.015 3.803 1.00 76.44 68 PRO A CA 1
ATOM 539 C C . PRO A 1 68 ? -12.903 -6.790 4.225 1.00 76.44 68 PRO A C 1
ATOM 541 O O . PRO A 1 68 ? -13.288 -6.070 5.145 1.00 76.44 68 PRO A O 1
ATOM 544 N N . GLU A 1 69 ? -11.777 -6.586 3.549 1.00 67.69 69 GLU A N 1
ATOM 545 C CA . GLU A 1 69 ? -10.849 -5.499 3.847 1.00 67.69 69 GLU A CA 1
ATOM 546 C C . GLU A 1 69 ? -11.483 -4.128 3.618 1.00 67.69 69 GLU A C 1
ATOM 548 O O . GLU A 1 69 ? -12.367 -3.958 2.775 1.00 67.69 69 GLU A O 1
ATOM 553 N N . ALA A 1 70 ? -11.011 -3.147 4.385 1.00 56.16 70 ALA A N 1
ATOM 554 C CA . ALA A 1 70 ? -11.526 -1.792 4.340 1.00 56.16 70 ALA A CA 1
ATOM 555 C C . ALA A 1 70 ? -11.413 -1.157 2.956 1.00 56.16 70 ALA A C 1
ATOM 557 O O . ALA A 1 70 ? -12.390 -0.567 2.507 1.00 56.16 70 ALA A O 1
ATOM 558 N N . VAL A 1 71 ? -10.280 -1.309 2.268 1.00 53.62 71 VAL A N 1
ATOM 559 C CA . VAL A 1 71 ? -10.101 -1.056 0.824 1.00 53.62 71 VAL A CA 1
ATOM 560 C C . VAL A 1 71 ? -8.804 -1.790 0.430 1.00 53.62 71 VAL A C 1
ATOM 562 O O . VAL A 1 71 ? -7.872 -1.758 1.233 1.00 53.62 71 VAL A O 1
ATOM 565 N N . PRO A 1 72 ? -8.754 -2.528 -0.692 1.00 50.94 72 PRO A N 1
ATOM 566 C CA . PRO A 1 72 ? -8.918 -1.979 -2.042 1.00 50.94 72 PRO A CA 1
ATOM 567 C C . PRO A 1 72 ? -10.285 -2.395 -2.653 1.00 50.94 72 PRO A C 1
ATOM 569 O O . PRO A 1 72 ? -10.847 -3.416 -2.280 1.00 50.94 72 PRO A O 1
ATOM 572 N N . GLY A 1 73 ? -11.028 -1.611 -3.436 1.00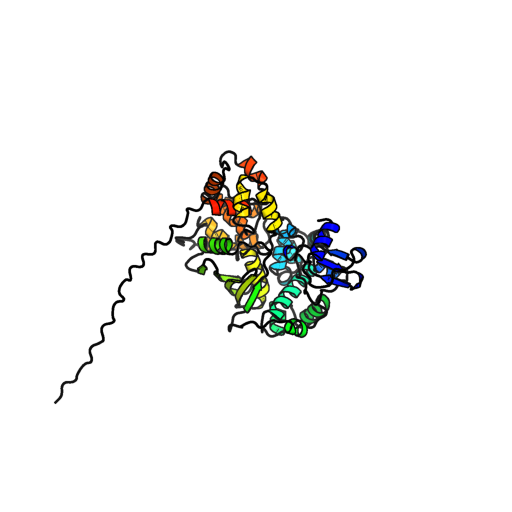 57.69 73 GLY A N 1
ATOM 573 C CA . GLY A 1 73 ? -10.651 -0.613 -4.426 1.00 57.69 73 GLY A CA 1
ATOM 574 C C . GLY A 1 73 ? -10.281 -1.311 -5.730 1.00 57.69 73 GLY A C 1
ATOM 575 O O . GLY A 1 73 ? -9.466 -2.220 -5.698 1.00 57.69 73 GLY A O 1
ATOM 576 N N . THR A 1 74 ? -10.777 -0.887 -6.893 1.00 62.03 74 THR A N 1
ATOM 577 C CA . THR A 1 74 ? -10.093 -1.276 -8.140 1.00 62.03 74 THR A CA 1
ATOM 578 C C . THR A 1 74 ? -8.620 -0.873 -8.009 1.00 62.03 74 THR A C 1
ATOM 580 O O . THR A 1 74 ? -8.375 0.275 -7.640 1.00 62.03 74 THR A O 1
ATOM 583 N N . PRO A 1 75 ? -7.638 -1.762 -8.262 1.00 60.31 75 PRO A N 1
ATOM 584 C CA . PRO A 1 75 ? -6.215 -1.474 -8.026 1.00 60.31 75 PRO A CA 1
ATOM 585 C C . PRO A 1 75 ? -5.722 -0.205 -8.722 1.00 60.31 75 PRO A C 1
ATOM 587 O O . PRO A 1 75 ? -4.738 0.387 -8.307 1.00 60.31 75 PRO A O 1
ATOM 590 N N . GLU A 1 76 ? -6.453 0.229 -9.748 1.00 61.88 76 GLU A N 1
ATOM 591 C CA . GLU A 1 76 ? -6.292 1.488 -10.464 1.00 61.88 76 GLU A CA 1
ATOM 592 C C . GLU A 1 76 ? -5.998 2.705 -9.586 1.00 61.88 76 GLU A C 1
ATOM 594 O O . GLU A 1 76 ? -5.234 3.555 -10.025 1.00 61.88 76 GLU A O 1
ATOM 599 N N . TRP A 1 77 ? -6.549 2.819 -8.373 1.00 64.88 77 TRP A N 1
ATOM 600 C CA . TRP A 1 77 ? -6.234 3.969 -7.514 1.00 64.88 77 TRP A CA 1
ATOM 601 C C . TRP A 1 77 ? -4.744 4.030 -7.150 1.00 64.88 77 TRP A C 1
ATOM 603 O O . TRP A 1 77 ? -4.197 5.122 -7.047 1.00 64.88 77 TRP A O 1
ATOM 613 N N . ASP A 1 78 ? -4.089 2.880 -6.974 1.00 56.78 78 ASP A N 1
ATOM 614 C CA . ASP A 1 78 ? -2.672 2.802 -6.601 1.00 56.78 78 ASP A CA 1
ATOM 615 C C . ASP A 1 78 ? -1.768 3.097 -7.806 1.00 56.78 78 ASP A C 1
ATOM 61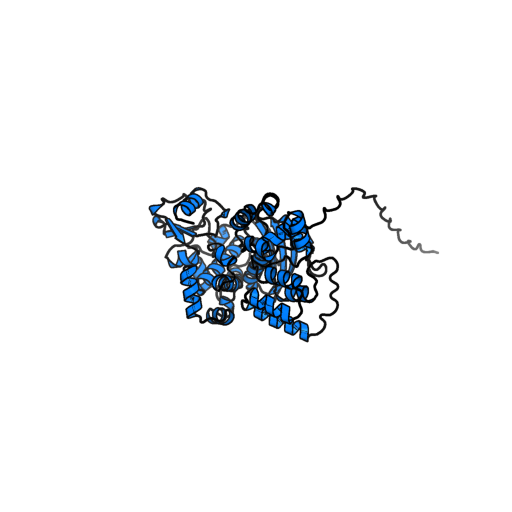7 O O . ASP A 1 78 ? -0.673 3.638 -7.669 1.00 56.78 78 ASP A O 1
ATOM 621 N N . LEU A 1 79 ? -2.287 2.826 -9.007 1.00 56.44 79 LEU A N 1
ATOM 622 C CA . LEU A 1 79 ? -1.628 3.078 -10.288 1.00 56.44 79 LEU A CA 1
ATOM 623 C C . LEU A 1 79 ? -1.667 4.547 -10.701 1.00 56.44 79 LEU A C 1
ATOM 625 O O . LEU A 1 79 ? -0.820 5.014 -11.463 1.00 56.44 79 LEU A O 1
ATOM 629 N N . ARG A 1 80 ? -2.687 5.270 -10.243 1.00 61.59 80 ARG A N 1
ATOM 630 C CA . ARG A 1 80 ? -2.908 6.660 -10.614 1.00 61.59 80 ARG A CA 1
ATOM 631 C C . ARG A 1 80 ? -2.002 7.556 -9.764 1.00 61.59 80 ARG A C 1
ATOM 633 O O . ARG A 1 80 ? -2.085 7.574 -8.538 1.00 61.59 80 ARG A O 1
ATOM 640 N N . ASP A 1 81 ? -1.174 8.367 -10.417 1.00 62.12 81 ASP A N 1
ATOM 641 C CA . ASP A 1 81 ? -0.505 9.520 -9.783 1.00 62.12 81 ASP A CA 1
ATOM 642 C C . ASP A 1 81 ? -1.460 10.731 -9.667 1.00 62.12 81 ASP A C 1
ATOM 644 O O . ASP A 1 81 ? -1.056 11.892 -9.658 1.00 62.12 81 ASP A O 1
ATOM 648 N N . ASP A 1 82 ? -2.769 10.464 -9.643 1.00 75.69 82 ASP A N 1
ATOM 649 C CA . ASP A 1 82 ? -3.815 11.473 -9.620 1.00 75.69 82 ASP A CA 1
ATOM 650 C C . ASP A 1 82 ? -4.251 11.813 -8.187 1.00 75.69 82 ASP A C 1
ATOM 652 O O . ASP A 1 82 ? -3.749 11.299 -7.182 1.00 75.69 82 ASP A O 1
ATOM 656 N N . LEU A 1 83 ? -5.206 12.733 -8.075 1.00 84.81 83 LEU A N 1
ATOM 657 C CA . LEU A 1 83 ? -5.727 13.182 -6.789 1.00 84.81 83 LEU A CA 1
ATOM 658 C C . LEU A 1 83 ? -6.283 12.033 -5.925 1.00 84.81 83 LEU A C 1
ATOM 660 O O . LEU A 1 83 ? -6.126 12.073 -4.704 1.00 84.81 83 LEU A O 1
ATOM 664 N N . VAL A 1 84 ? -6.918 11.021 -6.526 1.00 86.19 84 VAL A N 1
ATOM 665 C CA . VAL A 1 84 ? -7.546 9.908 -5.797 1.00 86.19 84 VAL A CA 1
ATOM 666 C C . VAL A 1 84 ? -6.478 9.012 -5.187 1.00 86.19 84 VAL A C 1
ATOM 668 O O . VAL A 1 84 ? -6.548 8.712 -3.991 1.00 86.19 84 VAL A O 1
ATOM 671 N N . GLY A 1 85 ? -5.474 8.630 -5.981 1.00 81.12 85 GLY A N 1
ATOM 672 C CA . GLY A 1 85 ? -4.365 7.797 -5.520 1.00 81.12 85 GLY A CA 1
ATOM 673 C C . GLY A 1 85 ? -3.602 8.452 -4.371 1.00 81.12 85 GLY A C 1
ATOM 674 O O . GLY A 1 85 ? -3.449 7.862 -3.296 1.00 81.12 85 GLY A O 1
ATOM 675 N N . ARG A 1 86 ? -3.224 9.727 -4.540 1.00 84.56 86 ARG A N 1
ATOM 676 C CA . ARG A 1 86 ? -2.532 10.504 -3.496 1.00 84.56 86 ARG A CA 1
ATOM 677 C C . ARG A 1 86 ? -3.371 10.635 -2.221 1.00 84.56 86 ARG A C 1
ATOM 679 O O . ARG A 1 86 ? -2.854 10.426 -1.124 1.00 84.56 86 ARG A O 1
ATOM 686 N N . ALA A 1 87 ? -4.674 10.897 -2.343 1.00 89.56 87 ALA A N 1
ATOM 687 C CA . ALA A 1 87 ? -5.571 10.971 -1.190 1.00 89.56 87 ALA A CA 1
ATOM 688 C C . ALA A 1 87 ? -5.677 9.639 -0.436 1.00 89.56 87 ALA A C 1
ATOM 690 O O . ALA A 1 87 ? -5.610 9.630 0.792 1.00 89.56 87 ALA A O 1
ATOM 691 N N . MET A 1 88 ? -5.806 8.513 -1.143 1.00 87.12 88 MET A N 1
ATOM 692 C CA . MET A 1 88 ? -5.894 7.190 -0.518 1.00 87.12 88 MET A CA 1
ATOM 693 C C . MET A 1 88 ? -4.615 6.811 0.231 1.00 87.12 88 MET A C 1
ATOM 695 O O . MET A 1 88 ? -4.707 6.295 1.346 1.00 87.12 88 MET A O 1
ATOM 699 N N . ARG A 1 89 ? -3.433 7.129 -0.318 1.00 84.00 89 ARG A N 1
ATOM 700 C CA . ARG A 1 89 ? -2.148 6.907 0.369 1.00 84.00 89 ARG A CA 1
ATOM 701 C C . ARG A 1 89 ? -2.053 7.718 1.664 1.00 84.00 89 ARG A C 1
ATOM 703 O O . ARG A 1 89 ? -1.654 7.164 2.685 1.00 84.00 89 ARG A O 1
ATOM 710 N N . LEU A 1 90 ? -2.488 8.982 1.653 1.00 88.00 90 LEU A N 1
ATOM 711 C CA . LEU A 1 90 ? -2.522 9.834 2.849 1.00 88.00 90 LEU A CA 1
ATOM 712 C C . LEU A 1 90 ? -3.567 9.373 3.877 1.00 88.00 90 LEU A C 1
ATOM 714 O O . LEU A 1 90 ? -3.300 9.396 5.077 1.00 88.00 90 LEU A O 1
ATOM 718 N N . ILE A 1 91 ? -4.740 8.910 3.433 1.00 89.69 91 ILE A N 1
ATOM 719 C CA . ILE A 1 91 ? -5.753 8.313 4.319 1.00 89.69 91 ILE A CA 1
ATOM 720 C C . ILE A 1 91 ? -5.194 7.050 4.986 1.00 89.69 91 ILE A C 1
ATOM 722 O O . ILE A 1 91 ? -5.325 6.896 6.198 1.00 89.69 91 ILE A O 1
ATOM 726 N N . ALA A 1 92 ? -4.542 6.167 4.223 1.00 83.62 92 ALA A N 1
ATOM 727 C CA . ALA A 1 92 ? -3.906 4.963 4.757 1.00 83.62 92 ALA A CA 1
ATOM 728 C C . ALA A 1 92 ? -2.751 5.291 5.718 1.00 83.62 92 ALA A C 1
ATOM 730 O O . ALA A 1 92 ? -2.557 4.593 6.710 1.00 83.62 92 ALA A O 1
ATOM 731 N N . ASP A 1 93 ? -2.021 6.377 5.456 1.00 84.62 93 ASP A N 1
ATOM 732 C CA . ASP A 1 93 ? -0.986 6.906 6.344 1.00 84.62 93 ASP A CA 1
ATOM 733 C C . ASP A 1 93 ? -1.557 7.608 7.592 1.00 84.62 93 ASP A C 1
ATOM 735 O O . ASP A 1 93 ? -0.794 8.004 8.464 1.00 84.62 93 ASP A O 1
ATOM 739 N N . GLY A 1 94 ? -2.882 7.737 7.735 1.00 87.06 94 GLY A N 1
ATOM 740 C CA . GLY A 1 94 ? -3.539 8.289 8.926 1.00 87.06 94 GLY A CA 1
ATOM 741 C C . GLY A 1 94 ? -3.682 9.814 8.938 1.00 87.06 94 GLY A C 1
ATOM 742 O O . GLY A 1 94 ? -3.807 10.422 10.003 1.00 87.06 94 GLY A O 1
ATOM 743 N N . GLU A 1 95 ? -3.633 10.467 7.775 1.00 89.25 95 GLU A N 1
ATOM 744 C CA . GLU A 1 95 ? -3.688 11.930 7.684 1.00 89.25 95 GLU A CA 1
ATOM 745 C C . GLU A 1 95 ? -5.031 12.508 8.143 1.00 89.25 95 GLU A C 1
ATOM 747 O O . GLU A 1 95 ? -5.076 13.543 8.809 1.00 89.25 95 GLU A O 1
ATOM 752 N N . VAL A 1 96 ? -6.134 11.809 7.858 1.00 91.19 96 VAL A N 1
ATOM 753 C CA . VAL A 1 96 ? -7.475 12.229 8.295 1.00 91.19 96 VAL A CA 1
ATOM 754 C C . VAL A 1 96 ? -7.584 12.214 9.818 1.00 91.19 96 VAL A C 1
ATOM 756 O O . VAL A 1 96 ? -8.249 13.072 10.392 1.00 91.19 96 VAL A O 1
ATOM 759 N N . GLU A 1 97 ? -6.915 11.283 10.493 1.00 85.19 97 GLU A N 1
ATOM 760 C CA . GLU A 1 97 ? -6.885 11.214 11.954 1.00 85.19 97 GLU A CA 1
ATOM 761 C C . GLU A 1 97 ? -6.068 12.353 12.568 1.00 85.19 97 GLU A C 1
ATOM 763 O O . GLU A 1 97 ? -6.427 12.847 13.636 1.00 85.19 97 GLU A O 1
ATOM 768 N N . ARG A 1 98 ? -4.973 12.761 11.914 1.00 86.62 98 ARG A N 1
ATOM 769 C CA . ARG A 1 98 ? -4.070 13.803 12.421 1.00 86.62 98 ARG A CA 1
ATOM 770 C C . ARG A 1 98 ? -4.591 15.213 12.174 1.00 86.62 98 ARG A C 1
ATOM 772 O O . ARG A 1 98 ? -4.584 16.028 13.090 1.00 86.62 98 ARG A O 1
ATOM 779 N N . ALA A 1 99 ? -5.020 15.499 10.948 1.00 89.56 99 ALA A N 1
ATOM 780 C CA . ALA A 1 99 ? -5.315 16.857 10.490 1.00 89.56 99 ALA A CA 1
ATOM 781 C C . ALA A 1 99 ? -6.760 17.032 9.986 1.00 89.56 99 ALA A C 1
ATOM 783 O O . ALA A 1 99 ? -7.157 18.113 9.537 1.00 89.56 99 ALA A O 1
ATOM 784 N N . GLY A 1 100 ? -7.576 15.976 10.060 1.00 91.94 100 GLY A N 1
ATOM 785 C CA . GLY A 1 100 ? -8.941 15.983 9.552 1.00 91.94 100 GLY A CA 1
ATOM 786 C C . GLY A 1 100 ? -9.011 16.025 8.024 1.00 91.94 100 GLY A C 1
ATOM 787 O O . GLY A 1 100 ? -8.012 16.040 7.305 1.00 91.94 100 GLY A O 1
ATOM 788 N N . VAL A 1 101 ? -10.237 16.088 7.503 1.00 94.75 101 VAL A N 1
ATOM 789 C CA . VAL A 1 101 ? -10.468 16.208 6.053 1.00 94.75 101 VAL A CA 1
ATOM 790 C C . VAL A 1 101 ? -9.983 17.563 5.515 1.00 94.75 101 VAL A C 1
ATOM 792 O O . VAL A 1 101 ? -9.568 17.657 4.362 1.00 94.75 101 VAL A O 1
ATOM 795 N N . GLY A 1 102 ? -10.011 18.608 6.351 1.00 94.75 102 GLY A N 1
ATOM 796 C CA . GLY A 1 102 ? -9.446 19.919 6.027 1.00 94.75 102 GLY A CA 1
ATOM 797 C C . GLY A 1 102 ? -7.943 19.838 5.767 1.00 94.75 102 GLY A C 1
ATOM 798 O O . GLY A 1 102 ? -7.500 20.249 4.700 1.00 94.75 102 GLY A O 1
ATOM 799 N N . GLY A 1 103 ? -7.183 19.232 6.685 1.00 91.69 103 GLY A N 1
ATOM 800 C CA . GLY A 1 103 ? -5.743 19.038 6.522 1.00 91.69 103 GLY A CA 1
ATOM 801 C C . GLY A 1 103 ? -5.379 18.176 5.316 1.00 91.69 103 GLY A C 1
ATOM 802 O O . GLY A 1 103 ? -4.514 18.566 4.536 1.00 91.69 103 GLY A O 1
ATOM 803 N N . LEU A 1 104 ? -6.104 17.071 5.095 1.00 93.31 104 LEU A N 1
ATOM 804 C CA . LEU A 1 104 ? -5.928 16.236 3.901 1.00 93.31 104 LEU A CA 1
ATOM 805 C C . LEU A 1 104 ? -6.109 17.042 2.602 1.00 93.31 104 LEU A C 1
ATOM 807 O O . LEU A 1 104 ? -5.305 16.925 1.682 1.00 93.31 104 LEU A O 1
ATOM 811 N N . ALA A 1 105 ? -7.161 17.861 2.522 1.00 92.81 105 ALA A N 1
ATOM 812 C CA . ALA A 1 105 ? -7.446 18.663 1.335 1.00 92.81 105 ALA A CA 1
ATOM 813 C C . ALA A 1 105 ? -6.394 19.761 1.117 1.00 92.81 105 ALA A C 1
ATOM 815 O O . ALA A 1 105 ? -5.890 19.902 0.002 1.00 92.81 105 ALA A O 1
ATOM 816 N N . SER A 1 106 ? -6.014 20.471 2.186 1.00 90.25 106 SER A N 1
ATOM 817 C CA . SER A 1 106 ? -4.964 21.492 2.148 1.00 90.25 106 SER A CA 1
ATOM 818 C C . SER A 1 106 ? -3.626 20.923 1.678 1.00 90.25 106 SER A C 1
ATOM 820 O O . SER A 1 106 ? -2.977 21.545 0.845 1.00 90.25 106 SER A O 1
ATOM 822 N N . ARG A 1 107 ? -3.241 19.728 2.151 1.00 86.56 107 ARG A N 1
ATOM 823 C CA . ARG A 1 107 ? -2.014 19.039 1.713 1.00 86.56 107 ARG A CA 1
ATOM 824 C C . ARG A 1 107 ? -2.010 18.742 0.220 1.00 86.56 107 ARG A C 1
ATOM 826 O O . ARG A 1 107 ? -1.042 19.032 -0.465 1.00 86.56 107 ARG A O 1
ATOM 833 N N . LEU A 1 108 ? -3.133 18.255 -0.297 1.00 88.69 108 LEU A N 1
ATOM 834 C CA . LEU A 1 108 ? -3.279 17.946 -1.718 1.00 88.69 108 LEU A CA 1
ATOM 835 C C . LEU A 1 108 ? -3.434 19.195 -2.607 1.00 88.69 108 LEU A C 1
ATOM 837 O O . LEU A 1 108 ? -3.479 19.049 -3.826 1.00 88.69 108 LEU A O 1
ATOM 841 N N . GLY A 1 109 ? -3.551 20.399 -2.030 1.00 87.31 109 GLY A N 1
ATOM 842 C CA . GLY A 1 109 ? -3.749 21.650 -2.768 1.00 87.31 109 GLY A CA 1
ATOM 843 C C . GLY A 1 109 ? -5.184 21.883 -3.258 1.00 87.31 109 GLY A C 1
ATOM 844 O O . GLY A 1 109 ? -5.393 22.631 -4.211 1.00 87.31 109 GLY A O 1
ATOM 845 N N . TYR A 1 110 ? -6.189 21.259 -2.630 1.00 91.81 110 TYR A N 1
ATOM 846 C CA . TYR A 1 110 ? -7.597 21.358 -3.036 1.00 91.81 110 TYR A CA 1
ATOM 847 C C . TYR A 1 110 ? -8.517 21.770 -1.884 1.00 91.81 110 TYR A C 1
ATOM 849 O O . TYR A 1 110 ? -8.208 21.632 -0.704 1.00 91.81 110 TYR A O 1
ATOM 857 N N . THR A 1 111 ? -9.721 22.234 -2.222 1.00 94.50 111 THR A N 1
ATOM 858 C CA . THR A 1 111 ? -10.765 22.459 -1.213 1.00 94.50 111 THR A CA 1
ATOM 859 C C . THR A 1 111 ? -11.359 21.132 -0.737 1.00 94.50 111 THR A C 1
ATOM 861 O O . THR A 1 111 ? -11.514 20.185 -1.513 1.00 94.50 111 THR A O 1
ATOM 864 N N . THR A 1 112 ? -11.802 21.077 0.523 1.00 96.56 112 THR A N 1
ATOM 865 C CA . THR A 1 112 ? -12.482 19.900 1.094 1.00 96.56 112 THR A CA 1
ATOM 866 C C . THR A 1 112 ? -13.696 19.462 0.272 1.00 96.56 112 THR A C 1
ATOM 868 O O . THR A 1 112 ? -13.937 18.264 0.105 1.00 96.56 112 THR A O 1
ATOM 871 N N . ARG A 1 113 ? -14.445 20.422 -0.288 1.00 95.62 113 ARG A N 1
ATOM 872 C CA . ARG A 1 113 ? -15.602 20.154 -1.152 1.00 95.62 113 ARG A CA 1
ATOM 873 C C . ARG A 1 113 ? -15.188 19.465 -2.450 1.00 95.62 113 ARG A C 1
ATOM 875 O O . ARG A 1 113 ? -15.822 18.486 -2.833 1.00 95.62 113 ARG A O 1
ATOM 882 N N . HIS A 1 114 ? -14.141 19.961 -3.111 1.00 93.12 114 HIS A N 1
ATOM 883 C CA . HIS A 1 114 ? -13.646 19.361 -4.347 1.00 93.12 114 HIS A CA 1
ATOM 884 C C . HIS A 1 114 ? -13.126 17.943 -4.098 1.00 93.12 114 HIS A C 1
ATOM 886 O O . HIS A 1 114 ? -13.564 17.020 -4.779 1.00 93.12 114 HIS A O 1
ATOM 892 N N . LEU A 1 115 ? -12.286 17.758 -3.073 1.00 94.12 115 LEU A N 1
ATOM 893 C CA . LEU A 1 115 ? -11.755 16.444 -2.705 1.00 94.12 115 LEU A CA 1
ATOM 894 C C . LEU A 1 115 ? -12.877 15.443 -2.395 1.00 94.12 115 LEU A C 1
ATOM 896 O O . LEU A 1 115 ? -12.881 14.332 -2.915 1.00 94.12 115 LEU A O 1
ATOM 900 N N . THR A 1 116 ? -13.855 15.842 -1.578 1.00 95.50 116 THR A N 1
ATOM 901 C CA . THR A 1 116 ? -14.980 14.966 -1.214 1.00 95.50 116 THR A CA 1
ATOM 902 C C . THR A 1 116 ? -15.784 14.549 -2.437 1.00 95.50 116 THR A C 1
ATOM 904 O O . THR A 1 116 ? -16.153 13.382 -2.549 1.00 95.50 116 THR A O 1
ATOM 907 N N . ARG A 1 117 ? -16.032 15.484 -3.361 1.00 94.25 117 ARG A N 1
ATOM 908 C CA . ARG A 1 117 ? -16.754 15.210 -4.603 1.00 94.25 117 ARG A CA 1
ATOM 909 C C . ARG A 1 117 ? -16.001 14.191 -5.460 1.00 94.25 117 ARG A C 1
ATOM 911 O O . ARG A 1 117 ? -16.588 13.172 -5.798 1.00 94.25 117 ARG A O 1
ATOM 918 N N . VAL A 1 118 ? -14.711 14.420 -5.716 1.00 91.81 118 VAL A N 1
ATOM 919 C CA . VAL A 1 118 ? -13.875 13.522 -6.532 1.00 91.81 118 VAL A CA 1
ATOM 920 C C . VAL A 1 118 ? -13.802 12.116 -5.926 1.00 91.81 118 VAL A C 1
ATOM 922 O O . VAL A 1 118 ? -14.052 11.141 -6.625 1.00 91.81 118 VAL A O 1
ATOM 925 N N . LEU A 1 119 ? -13.544 11.983 -4.618 1.00 91.81 119 LEU A N 1
ATOM 926 C CA . LEU A 1 119 ? -13.509 10.658 -3.981 1.00 91.81 119 LEU A CA 1
ATOM 927 C C . LEU A 1 119 ? -14.876 9.965 -3.986 1.00 91.81 119 LEU A C 1
ATOM 929 O O . LEU A 1 119 ? -14.948 8.752 -4.151 1.00 91.81 119 LEU A O 1
ATOM 933 N N . THR A 1 120 ? -15.970 10.711 -3.826 1.00 92.62 120 THR A N 1
ATOM 934 C CA . THR A 1 120 ? -17.313 10.116 -3.862 1.00 92.62 120 THR A CA 1
ATOM 935 C C . THR A 1 120 ? -17.675 9.639 -5.267 1.00 92.62 120 THR A C 1
ATOM 937 O O . THR A 1 120 ? -18.231 8.554 -5.400 1.00 92.62 120 THR A O 1
ATOM 940 N N . GLU A 1 121 ? -17.344 10.416 -6.298 1.00 89.56 121 GLU A N 1
ATOM 941 C CA . GLU A 1 121 ? -17.577 10.054 -7.701 1.00 89.56 121 GLU A CA 1
ATOM 942 C C . GLU A 1 121 ? -16.764 8.810 -8.103 1.00 89.56 121 GLU A C 1
ATOM 944 O O . GLU A 1 121 ? -17.325 7.874 -8.668 1.00 89.56 121 GLU A O 1
ATOM 949 N N . GLU A 1 122 ? -15.478 8.751 -7.743 1.00 86.38 122 GLU A N 1
ATOM 950 C CA . GLU A 1 122 ? -14.570 7.680 -8.187 1.00 86.38 122 GLU A CA 1
ATOM 951 C C . GLU A 1 122 ? -14.603 6.432 -7.284 1.00 86.38 122 GLU A C 1
ATOM 953 O O . GLU A 1 122 ? -14.545 5.295 -7.756 1.00 86.38 122 GLU A O 1
ATOM 958 N N . LEU A 1 123 ? -14.701 6.611 -5.962 1.00 87.75 123 LEU A N 1
ATOM 959 C CA . LEU A 1 123 ? -14.607 5.524 -4.973 1.00 87.75 123 LEU A CA 1
ATOM 960 C C . LEU A 1 123 ? -15.940 5.193 -4.294 1.00 87.75 123 LEU A C 1
ATOM 962 O O . LEU A 1 123 ? -15.993 4.266 -3.478 1.00 87.75 123 LEU A O 1
ATOM 966 N N . GLY A 1 124 ? -17.005 5.940 -4.595 1.00 89.00 124 GLY A N 1
ATOM 967 C CA . GLY A 1 124 ? -18.331 5.770 -3.996 1.00 89.00 124 GLY A CA 1
ATOM 968 C C . GLY A 1 124 ? -18.418 6.186 -2.524 1.00 89.00 124 GLY A C 1
ATOM 969 O O . GLY A 1 124 ? -19.432 5.926 -1.877 1.00 89.00 124 GLY A O 1
ATOM 970 N N . ALA A 1 125 ? -17.363 6.789 -1.966 1.00 92.38 125 ALA A N 1
ATOM 971 C CA . ALA A 1 125 ? -17.297 7.183 -0.564 1.00 92.38 125 ALA A CA 1
ATOM 972 C C . ALA A 1 125 ? -16.401 8.411 -0.355 1.00 92.38 125 ALA A C 1
ATOM 974 O O . ALA A 1 125 ? -15.349 8.549 -0.972 1.00 92.38 125 ALA A O 1
ATOM 975 N N . GLY A 1 126 ? -16.804 9.288 0.566 1.00 93.44 126 GLY A N 1
ATOM 976 C CA . GLY A 1 126 ? -16.011 10.456 0.948 1.00 93.44 126 GLY A CA 1
ATOM 977 C C . GLY A 1 126 ? -14.832 10.125 1.885 1.00 93.44 126 GLY A C 1
ATOM 978 O O . GLY A 1 126 ? -14.790 9.041 2.477 1.00 93.44 126 GLY A O 1
ATOM 979 N N . PRO A 1 127 ? -13.911 11.087 2.109 1.00 93.88 127 PRO A N 1
ATOM 980 C CA . PRO A 1 127 ? -12.676 10.883 2.875 1.00 93.88 127 PRO A CA 1
ATOM 981 C C . PRO A 1 127 ? -12.886 10.286 4.274 1.00 93.88 127 PRO A C 1
ATOM 983 O O . PRO A 1 127 ? -12.174 9.373 4.680 1.00 93.88 127 PRO A O 1
ATOM 986 N N . LEU A 1 128 ? -13.895 10.766 5.012 1.00 92.69 128 LEU A N 1
ATOM 987 C CA . LEU A 1 128 ? -14.162 10.308 6.378 1.00 92.69 128 LEU A CA 1
ATOM 988 C C . LEU A 1 128 ? -14.648 8.851 6.423 1.00 92.69 128 LEU A C 1
ATOM 990 O O . LEU A 1 128 ? -14.278 8.105 7.329 1.00 92.69 128 LEU A O 1
ATOM 994 N N . ALA A 1 129 ? -15.460 8.438 5.446 1.00 91.56 129 ALA A N 1
ATOM 995 C CA . ALA A 1 129 ? -15.950 7.065 5.344 1.00 91.56 129 ALA A CA 1
ATOM 996 C C . ALA A 1 129 ? -14.817 6.102 4.962 1.00 91.56 129 ALA A C 1
ATOM 998 O O . ALA A 1 129 ? -14.712 5.019 5.539 1.00 91.56 129 ALA A O 1
ATOM 999 N N . LEU A 1 130 ? -13.931 6.528 4.057 1.00 91.50 130 LEU A N 1
ATOM 1000 C CA . LEU A 1 130 ? -12.728 5.784 3.680 1.00 91.50 130 LEU A CA 1
ATOM 1001 C C . LEU A 1 130 ? -11.776 5.620 4.876 1.00 91.50 130 LEU A C 1
ATOM 1003 O O . LEU A 1 130 ? -11.394 4.498 5.200 1.00 91.50 130 LEU A O 1
ATOM 1007 N N . ALA A 1 131 ? -11.479 6.702 5.603 1.00 90.75 131 ALA A N 1
ATOM 1008 C CA . ALA A 1 131 ? -10.648 6.655 6.810 1.00 90.75 131 ALA A CA 1
ATOM 1009 C C . ALA A 1 131 ? -11.263 5.769 7.908 1.00 90.75 131 ALA A C 1
ATOM 1011 O O . ALA A 1 131 ? -10.583 4.956 8.534 1.00 90.75 131 ALA A O 1
ATOM 1012 N N . ARG A 1 132 ? -12.587 5.851 8.107 1.00 90.25 132 ARG A N 1
ATOM 1013 C CA . ARG A 1 132 ? -13.309 4.970 9.036 1.00 90.25 132 ARG A CA 1
ATOM 1014 C C . ARG A 1 132 ? -13.166 3.500 8.657 1.00 90.25 132 ARG A C 1
ATOM 1016 O O . ARG A 1 132 ? -12.932 2.687 9.552 1.00 90.25 132 ARG A O 1
ATOM 1023 N N . ALA A 1 133 ? -13.298 3.170 7.373 1.00 88.56 133 ALA A N 1
ATOM 1024 C CA . ALA A 1 133 ? -13.085 1.813 6.900 1.00 88.56 133 ALA A CA 1
ATOM 1025 C C . ALA A 1 133 ? -11.657 1.370 7.246 1.00 88.56 133 ALA A C 1
ATOM 1027 O O . ALA A 1 133 ? -11.504 0.368 7.944 1.00 88.56 133 ALA A O 1
ATOM 1028 N N . VAL A 1 134 ? -10.631 2.141 6.856 1.00 85.81 134 VAL A N 1
ATOM 1029 C CA . VAL A 1 134 ? -9.214 1.820 7.129 1.00 85.81 134 VAL A CA 1
ATOM 1030 C C . VAL A 1 134 ? -8.991 1.513 8.613 1.00 85.81 134 VAL A C 1
ATOM 1032 O O . VAL A 1 134 ? -8.461 0.450 8.940 1.00 85.81 134 VAL A O 1
ATOM 1035 N N . ARG A 1 135 ? -9.492 2.358 9.524 1.00 88.81 135 ARG A N 1
ATOM 1036 C CA . ARG A 1 135 ? -9.409 2.113 10.975 1.00 88.81 135 ARG A CA 1
ATOM 1037 C C . ARG A 1 135 ? -10.078 0.811 11.406 1.00 88.81 135 ARG A C 1
ATOM 1039 O O . ARG A 1 135 ? -9.499 0.055 12.183 1.00 88.81 135 ARG A O 1
ATOM 1046 N N . ALA A 1 136 ? -11.287 0.535 10.915 1.00 89.31 136 ALA A N 1
ATOM 1047 C CA . ALA A 1 136 ? -12.013 -0.689 11.248 1.00 89.31 136 ALA A CA 1
ATOM 1048 C C . ALA A 1 136 ? -11.236 -1.947 10.818 1.00 89.31 136 ALA A C 1
ATOM 1050 O O . ALA A 1 136 ? -11.194 -2.931 11.559 1.00 89.31 136 ALA A O 1
ATOM 1051 N N . GLN A 1 137 ? -10.567 -1.907 9.663 1.00 85.56 137 GLN A N 1
ATOM 1052 C CA . GLN A 1 137 ? -9.731 -3.014 9.204 1.00 85.56 137 GLN A CA 1
ATOM 1053 C C . GLN A 1 137 ? -8.429 -3.134 9.994 1.00 85.56 137 GLN A C 1
ATOM 1055 O O . GLN A 1 137 ? -8.073 -4.251 10.363 1.00 85.56 137 GLN A O 1
ATOM 1060 N N . THR A 1 138 ? -7.748 -2.033 10.320 1.00 86.31 138 THR A N 1
ATOM 1061 C CA . THR A 1 138 ? -6.565 -2.082 11.193 1.00 86.31 138 THR A CA 1
ATOM 1062 C C . THR A 1 138 ? -6.923 -2.672 12.553 1.00 86.31 138 THR A C 1
ATOM 1064 O O . THR A 1 138 ? -6.274 -3.610 13.008 1.00 86.31 138 THR A O 1
ATOM 1067 N N . ALA A 1 139 ? -8.020 -2.215 13.160 1.00 90.44 139 ALA A N 1
ATOM 1068 C CA . ALA A 1 139 ? -8.563 -2.794 14.383 1.00 90.44 139 ALA A CA 1
ATOM 1069 C C . ALA A 1 139 ? -8.802 -4.299 14.255 1.00 90.44 139 ALA A C 1
ATOM 1071 O O . ALA A 1 139 ? -8.365 -5.066 15.109 1.00 90.44 139 ALA A O 1
ATOM 1072 N N . ARG A 1 140 ? -9.467 -4.740 13.183 1.00 87.62 140 ARG A N 1
ATOM 1073 C CA . ARG A 1 140 ? -9.693 -6.164 12.932 1.00 87.62 140 ARG A CA 1
ATOM 1074 C C . ARG A 1 140 ? -8.374 -6.927 12.861 1.00 87.62 140 ARG A C 1
ATOM 1076 O O . ARG A 1 140 ? -8.264 -7.941 13.544 1.00 87.62 140 ARG A O 1
ATOM 1083 N N . THR A 1 141 ? -7.407 -6.463 12.067 1.00 84.00 141 THR A N 1
ATOM 1084 C CA . THR A 1 141 ? -6.082 -7.088 11.952 1.00 84.00 141 THR A CA 1
ATOM 1085 C C . THR A 1 141 ? -5.485 -7.292 13.340 1.00 84.00 141 THR A C 1
ATOM 1087 O O . THR A 1 141 ? -5.165 -8.419 13.698 1.00 84.00 141 THR A O 1
ATOM 1090 N N . LEU A 1 142 ? -5.474 -6.252 14.175 1.00 86.88 142 LEU A N 1
ATOM 1091 C CA . LEU A 1 142 ? -4.937 -6.330 15.533 1.00 86.88 142 LEU A CA 1
ATOM 1092 C C . LEU A 1 142 ? -5.725 -7.267 16.453 1.00 86.88 142 LEU A C 1
ATOM 1094 O O . LEU A 1 142 ? -5.126 -7.986 17.251 1.00 86.88 142 LEU A O 1
ATOM 1098 N N . LEU A 1 143 ? -7.055 -7.295 16.340 1.00 88.06 143 LEU A N 1
ATOM 1099 C CA . LEU A 1 143 ? -7.900 -8.200 17.121 1.00 88.06 143 LEU A CA 1
ATOM 1100 C C . LEU A 1 143 ? -7.632 -9.671 16.791 1.00 88.06 143 LEU A C 1
ATOM 1102 O O . LEU A 1 143 ? -7.746 -10.502 17.688 1.00 88.06 143 LEU A O 1
ATOM 1106 N N . VAL A 1 144 ? -7.318 -9.996 15.533 1.00 83.19 144 VAL A N 1
ATOM 1107 C CA . VAL A 1 144 ? -7.112 -11.388 15.099 1.00 83.19 144 VAL A CA 1
ATOM 1108 C C . VAL A 1 144 ? -5.653 -11.829 15.143 1.00 83.19 144 VAL A C 1
ATOM 1110 O O . VAL A 1 144 ? -5.404 -13.030 15.191 1.00 83.19 144 VAL A O 1
ATOM 1113 N N . SER A 1 145 ? -4.696 -10.897 15.126 1.00 76.00 145 SER A N 1
ATOM 1114 C CA . SER A 1 145 ? -3.269 -11.222 15.053 1.00 76.00 145 SER A CA 1
ATOM 1115 C C . SER A 1 145 ? -2.486 -10.926 16.332 1.00 76.00 145 SER A C 1
ATOM 1117 O O . SER A 1 145 ? -1.335 -11.327 16.430 1.00 76.00 145 SER A O 1
ATOM 1119 N N . THR A 1 146 ? -3.066 -10.253 17.330 1.00 79.81 146 THR A N 1
ATOM 1120 C CA . THR A 1 146 ? -2.324 -9.832 18.533 1.00 79.81 146 THR A CA 1
ATOM 1121 C C . THR A 1 146 ? -3.063 -10.181 19.823 1.00 79.81 146 THR A C 1
ATOM 1123 O O . THR A 1 146 ? -4.282 -10.357 19.828 1.00 79.81 146 THR A O 1
ATOM 1126 N N . ASP A 1 147 ? -2.320 -10.241 20.930 1.00 80.81 147 ASP A N 1
ATOM 1127 C CA . ASP A 1 147 ? -2.861 -10.367 22.292 1.00 80.81 147 ASP A CA 1
ATOM 1128 C C . ASP A 1 147 ? -3.040 -9.013 22.996 1.00 80.81 147 ASP A C 1
ATOM 1130 O O . ASP A 1 147 ? -3.317 -8.972 24.194 1.00 80.81 147 ASP A O 1
ATOM 1134 N N . LEU A 1 148 ? -2.912 -7.894 22.270 1.00 85.88 148 LEU A N 1
ATOM 1135 C CA . LEU A 1 148 ? -3.050 -6.559 22.851 1.00 85.88 148 LEU A CA 1
ATOM 1136 C C . LEU A 1 148 ? -4.387 -6.425 23.604 1.00 85.88 148 LEU A C 1
ATOM 1138 O O . LEU A 1 148 ? -5.417 -6.921 23.126 1.00 85.88 148 LEU A O 1
ATOM 1142 N N . PRO A 1 149 ? -4.436 -5.740 24.758 1.00 90.50 149 PRO A N 1
ATOM 1143 C CA . PRO A 1 149 ? -5.695 -5.344 25.382 1.00 90.50 149 PRO A CA 1
ATOM 1144 C C . PRO A 1 149 ? -6.632 -4.671 24.367 1.00 90.50 149 PRO A C 1
ATOM 1146 O O . PRO A 1 149 ? -6.188 -3.958 23.472 1.00 90.50 149 PRO A O 1
ATOM 1149 N N . ILE A 1 150 ? -7.948 -4.903 24.460 1.00 91.81 150 ILE A N 1
ATOM 1150 C CA . ILE A 1 150 ? -8.919 -4.326 23.502 1.00 91.81 150 ILE A CA 1
ATOM 1151 C C . ILE A 1 150 ? -8.840 -2.788 23.490 1.00 91.81 150 ILE A C 1
ATOM 1153 O O . ILE A 1 150 ? -8.997 -2.170 22.439 1.00 91.81 150 ILE A O 1
ATOM 1157 N N . THR A 1 151 ? -8.554 -2.181 24.643 1.00 92.75 151 THR A N 1
ATOM 1158 C CA . THR A 1 151 ? -8.295 -0.742 24.785 1.00 92.75 151 THR A CA 1
ATOM 1159 C C . THR A 1 151 ? -7.123 -0.291 23.923 1.00 92.75 151 THR A C 1
ATOM 1161 O O . THR A 1 151 ? -7.236 0.686 23.187 1.00 92.75 151 THR A O 1
ATOM 1164 N N . ASP A 1 152 ? -6.031 -1.046 23.956 1.00 90.62 152 ASP A N 1
ATOM 1165 C CA . ASP A 1 152 ? -4.810 -0.740 23.221 1.00 90.62 152 ASP A CA 1
ATOM 1166 C C . ASP A 1 152 ? -5.040 -0.928 21.728 1.00 90.62 152 ASP A C 1
ATOM 1168 O O . ASP A 1 152 ? -4.639 -0.081 20.942 1.00 90.62 152 ASP A O 1
ATOM 1172 N N . VAL A 1 153 ? -5.793 -1.961 21.333 1.00 91.88 153 VAL A N 1
ATOM 1173 C CA . VAL A 1 153 ? -6.226 -2.143 19.941 1.00 91.88 153 VAL A CA 1
ATOM 1174 C C . VAL A 1 153 ? -7.039 -0.948 19.437 1.00 91.88 153 VAL A C 1
ATOM 1176 O O . VAL A 1 153 ? -6.833 -0.516 18.303 1.00 91.88 153 VAL A O 1
ATOM 1179 N N . ALA A 1 154 ? -7.937 -0.388 20.252 1.00 92.56 154 ALA A N 1
ATOM 1180 C CA . ALA A 1 154 ? -8.725 0.778 19.862 1.00 92.56 154 ALA A CA 1
ATOM 1181 C C . ALA A 1 154 ? -7.828 1.991 19.557 1.00 92.56 154 ALA A C 1
ATOM 1183 O O . ALA A 1 154 ? -7.944 2.598 18.491 1.00 92.56 154 ALA A O 1
ATOM 1184 N N . PHE A 1 155 ? -6.900 2.321 20.456 1.00 89.44 155 PHE A N 1
ATOM 1185 C CA . PHE A 1 155 ? -5.998 3.458 20.254 1.00 89.44 155 PHE A CA 1
ATOM 1186 C C . PHE A 1 155 ? -4.961 3.198 19.158 1.00 89.44 155 PHE A C 1
ATOM 1188 O O . PHE A 1 155 ? -4.688 4.094 18.358 1.00 89.44 155 PHE A O 1
ATOM 1195 N N . ALA A 1 156 ? -4.441 1.971 19.071 1.00 87.31 156 ALA A N 1
ATOM 1196 C CA . ALA A 1 156 ? -3.544 1.533 18.009 1.00 87.31 156 ALA A CA 1
ATOM 1197 C C . ALA A 1 156 ? -4.201 1.674 16.638 1.00 87.31 156 ALA A C 1
ATOM 1199 O O . ALA A 1 156 ? -3.579 2.162 15.712 1.00 87.31 156 ALA A O 1
ATOM 1200 N N . ALA A 1 157 ? -5.478 1.315 16.500 1.00 88.62 157 ALA A N 1
ATOM 1201 C CA . ALA A 1 157 ? -6.216 1.449 15.247 1.00 88.62 157 ALA A CA 1
ATOM 1202 C C . ALA A 1 157 ? -6.636 2.896 14.914 1.00 88.62 157 ALA A C 1
ATOM 1204 O O . ALA A 1 157 ? -7.354 3.108 13.938 1.00 88.62 157 ALA A O 1
ATOM 1205 N N . GLY A 1 158 ? -6.209 3.890 15.701 1.00 86.12 158 GLY A N 1
ATOM 1206 C CA . GLY A 1 158 ? -6.453 5.308 15.433 1.00 86.12 158 GLY A CA 1
ATOM 1207 C C . GLY A 1 158 ? -7.814 5.831 15.904 1.00 86.12 158 GLY A C 1
ATOM 1208 O O . GLY A 1 158 ? -8.263 6.871 15.422 1.00 86.12 158 GLY A O 1
ATOM 1209 N N . PHE A 1 159 ? -8.498 5.138 16.822 1.00 89.44 159 PHE A N 1
ATOM 1210 C CA . PHE A 1 159 ? -9.728 5.652 17.432 1.00 89.44 159 PHE A CA 1
ATOM 1211 C C . PHE A 1 159 ? -9.418 6.625 18.574 1.00 89.44 159 PHE A C 1
ATOM 1213 O O . PHE A 1 159 ? -8.504 6.406 19.368 1.00 89.44 159 PHE A O 1
ATOM 1220 N N . ALA A 1 160 ? -10.215 7.692 18.689 1.00 86.62 160 ALA A N 1
ATOM 1221 C CA . ALA A 1 160 ? -10.058 8.680 19.758 1.00 86.62 160 ALA A CA 1
ATOM 1222 C C . ALA A 1 160 ? -10.593 8.173 21.109 1.00 86.62 160 ALA A C 1
ATOM 1224 O O . ALA A 1 160 ? -10.170 8.640 22.163 1.00 86.62 160 ALA A O 1
ATOM 1225 N N . SER A 1 161 ? -11.524 7.214 21.088 1.00 91.12 161 SER A N 1
ATOM 1226 C CA . SER A 1 161 ? -12.080 6.593 22.290 1.00 91.12 161 SER A CA 1
ATOM 1227 C C . SER A 1 161 ? -12.496 5.143 22.048 1.00 91.12 161 SER A C 1
ATOM 1229 O O . SER A 1 161 ? -12.862 4.755 20.936 1.00 91.12 161 SER A O 1
ATOM 1231 N N . VAL A 1 162 ? -12.521 4.355 23.127 1.00 93.81 162 VAL A N 1
ATOM 1232 C CA . VAL A 1 162 ? -13.008 2.964 23.114 1.00 93.81 162 VAL A CA 1
ATOM 1233 C C . VAL A 1 162 ? -14.486 2.890 22.719 1.00 93.81 162 VAL A C 1
ATOM 1235 O O . VAL A 1 162 ? -14.895 1.948 22.047 1.00 93.81 162 VAL A O 1
ATOM 1238 N N . ARG A 1 163 ? -15.288 3.901 23.077 1.00 93.56 163 ARG A N 1
ATOM 1239 C CA . ARG A 1 163 ? -16.696 3.987 22.669 1.00 93.56 163 ARG A CA 1
ATOM 1240 C C . ARG A 1 163 ? -16.826 4.071 21.149 1.00 93.56 163 ARG A C 1
ATOM 1242 O O . ARG A 1 163 ? -17.462 3.214 20.554 1.00 93.56 163 ARG A O 1
ATOM 1249 N N . GLN A 1 164 ? -16.138 5.027 20.524 1.00 92.06 164 GLN A N 1
ATOM 1250 C CA . GLN A 1 164 ? -16.143 5.191 19.066 1.00 92.06 164 GLN A CA 1
ATOM 1251 C C . GLN A 1 164 ? -15.643 3.935 18.335 1.00 92.06 164 GLN A C 1
ATOM 1253 O O . GLN A 1 164 ? -16.149 3.588 17.263 1.00 92.06 164 GLN A O 1
ATOM 1258 N N . PHE A 1 165 ? -14.643 3.262 18.909 1.00 94.31 165 PHE A N 1
ATOM 1259 C CA . PHE A 1 165 ? -14.147 1.978 18.427 1.00 94.31 165 PHE A CA 1
ATOM 1260 C C . PHE A 1 165 ? -15.231 0.898 18.476 1.00 94.31 165 PHE A C 1
ATOM 1262 O O . PHE A 1 165 ? -15.517 0.288 17.449 1.00 94.31 165 PHE A O 1
ATOM 1269 N N . ASN A 1 166 ? -15.871 0.696 19.630 1.00 94.06 166 ASN A N 1
ATOM 1270 C CA . ASN A 1 166 ? -16.940 -0.289 19.787 1.00 94.06 166 ASN A CA 1
ATOM 1271 C C . ASN A 1 166 ? -18.105 -0.009 18.831 1.00 94.06 166 ASN A C 1
ATOM 1273 O O . ASN A 1 166 ? -18.556 -0.932 18.156 1.00 94.06 166 ASN A O 1
ATOM 1277 N N . ASP A 1 167 ? -18.528 1.254 18.725 1.00 92.75 167 ASP A N 1
ATOM 1278 C CA . ASP A 1 167 ? -19.604 1.690 17.831 1.00 92.75 167 ASP A CA 1
ATOM 1279 C C . ASP A 1 167 ? -19.241 1.381 16.369 1.00 92.75 167 ASP A C 1
ATOM 1281 O O . ASP A 1 167 ? -19.997 0.732 15.653 1.00 92.75 167 ASP A O 1
ATOM 1285 N N . THR A 1 168 ? -18.024 1.729 15.936 1.00 91.75 168 THR A N 1
ATOM 1286 C CA . THR A 1 168 ? -17.566 1.459 14.562 1.00 91.75 168 THR A CA 1
ATOM 1287 C C . THR A 1 168 ? -17.431 -0.027 14.257 1.00 91.75 168 THR A C 1
ATOM 1289 O O . THR A 1 168 ? -17.838 -0.465 13.183 1.00 91.75 168 THR A O 1
ATOM 1292 N N . ILE A 1 169 ? -16.883 -0.819 15.177 1.00 91.75 169 ILE A N 1
ATOM 1293 C CA . ILE A 1 169 ? -16.760 -2.269 14.999 1.00 91.75 169 ILE A CA 1
ATOM 1294 C C . ILE A 1 169 ? -18.143 -2.931 14.951 1.00 91.75 169 ILE A C 1
ATOM 1296 O O . ILE A 1 169 ? -18.388 -3.775 14.083 1.00 91.75 169 ILE A O 1
ATOM 1300 N N . GLY A 1 170 ? -19.058 -2.507 15.825 1.00 89.44 170 GLY A N 1
ATOM 1301 C CA . GLY A 1 170 ? -20.445 -2.959 15.837 1.00 89.44 170 GLY A CA 1
ATOM 1302 C C . GLY A 1 170 ? -21.176 -2.608 14.543 1.00 89.44 170 GLY A C 1
ATOM 1303 O O . GLY A 1 170 ? -21.792 -3.479 13.935 1.00 89.44 170 GLY A O 1
ATOM 1304 N N . GLU A 1 171 ? -21.050 -1.372 14.065 1.00 87.69 171 GLU A N 1
ATOM 1305 C CA . GLU A 1 171 ? -21.683 -0.919 12.824 1.00 87.69 171 GLU A CA 1
ATOM 1306 C C . GLU A 1 171 ? -21.140 -1.648 11.586 1.00 87.69 171 GLU A C 1
ATOM 1308 O O . GLU A 1 171 ? -21.924 -2.174 10.792 1.00 87.69 171 GLU A O 1
ATOM 1313 N N . VAL A 1 172 ? -19.811 -1.732 11.438 1.00 85.88 172 VAL A N 1
ATOM 1314 C CA . VAL A 1 172 ? -19.159 -2.294 10.242 1.00 85.88 172 VAL A CA 1
ATOM 1315 C C . VAL A 1 172 ? -19.282 -3.818 10.198 1.00 85.88 172 VAL A C 1
ATOM 1317 O O . VAL A 1 172 ? -19.685 -4.379 9.174 1.00 85.88 172 VAL A O 1
ATOM 1320 N N . PHE A 1 173 ? -18.953 -4.505 11.298 1.00 85.81 173 PHE A N 1
ATOM 1321 C CA . PHE A 1 173 ? -18.841 -5.968 11.331 1.00 85.81 173 PHE A CA 1
ATOM 1322 C C . PHE A 1 173 ? -20.044 -6.675 11.962 1.00 85.81 173 PHE A C 1
ATOM 1324 O O . PHE A 1 173 ? -20.189 -7.890 11.788 1.00 85.81 173 PHE A O 1
ATOM 1331 N N . GLN A 1 174 ? -20.923 -5.955 12.672 1.00 85.69 174 GLN A N 1
ATOM 1332 C CA . GLN A 1 174 ? -22.052 -6.541 13.414 1.00 85.69 174 GLN A CA 1
ATOM 1333 C C . GLN A 1 174 ? -21.593 -7.659 14.366 1.00 85.69 174 GLN A C 1
ATOM 1335 O O . GLN A 1 174 ? -22.232 -8.711 14.498 1.00 85.69 174 GLN A O 1
ATOM 1340 N N . LEU A 1 175 ? -20.426 -7.433 14.968 1.00 88.12 175 LEU A N 1
ATOM 1341 C CA . LEU A 1 175 ? -19.739 -8.273 15.939 1.00 88.12 175 LEU A CA 1
ATOM 1342 C C . LEU A 1 175 ? -19.129 -7.360 17.000 1.00 88.12 175 LEU A C 1
ATOM 1344 O O . LEU A 1 175 ? -18.791 -6.215 16.715 1.00 88.12 175 LEU A O 1
ATOM 1348 N N . THR A 1 176 ? -18.953 -7.876 18.213 1.00 92.12 176 THR A N 1
ATOM 1349 C CA . THR A 1 176 ? -18.157 -7.180 19.228 1.00 92.12 176 THR A CA 1
ATOM 1350 C C . THR A 1 176 ? -16.661 -7.391 18.959 1.00 92.12 176 THR A C 1
ATOM 1352 O O . THR A 1 176 ? -16.284 -8.401 18.353 1.00 92.12 176 THR A O 1
ATOM 1355 N N . PRO A 1 177 ? -15.779 -6.504 19.452 1.00 91.88 177 PRO A N 1
ATOM 1356 C CA . PRO A 1 177 ? -14.332 -6.707 19.366 1.00 91.88 177 PRO A CA 1
ATOM 1357 C C . PRO A 1 177 ? -13.879 -8.069 19.915 1.00 91.88 177 PRO A C 1
ATOM 1359 O O . PRO A 1 177 ? -13.064 -8.753 19.298 1.00 91.88 177 PRO A O 1
ATOM 1362 N N . THR A 1 178 ? -14.469 -8.511 21.031 1.00 91.31 178 THR A N 1
ATOM 1363 C CA . THR A 1 178 ? -14.211 -9.829 21.631 1.00 91.31 178 THR A CA 1
ATOM 1364 C C . THR A 1 178 ? -14.626 -10.974 20.706 1.00 91.31 178 THR A C 1
ATOM 1366 O O . THR A 1 178 ? -13.887 -11.944 20.564 1.00 91.31 178 THR A O 1
ATOM 1369 N N . ALA A 1 179 ? -15.774 -10.858 20.029 1.00 88.75 179 ALA A N 1
ATOM 1370 C CA . ALA A 1 179 ? -16.241 -11.873 19.086 1.00 88.75 179 ALA A CA 1
ATOM 1371 C C . ALA A 1 179 ? -15.358 -11.963 17.831 1.00 88.75 179 ALA A C 1
ATOM 1373 O O . ALA A 1 179 ? -15.170 -13.053 17.299 1.00 88.75 179 ALA A O 1
ATOM 1374 N N . ILE A 1 180 ? -14.794 -10.841 17.370 1.00 86.50 180 ILE A N 1
ATOM 1375 C CA . ILE A 1 180 ? -13.800 -10.842 16.286 1.00 86.50 180 ILE A CA 1
ATOM 1376 C C . ILE A 1 180 ? -12.511 -11.525 16.759 1.00 86.50 180 ILE A C 1
ATOM 1378 O O . ILE A 1 180 ? -11.996 -12.397 16.063 1.00 86.50 180 ILE A O 1
ATOM 1382 N N . ARG A 1 181 ? -12.022 -11.197 17.962 1.00 88.75 181 ARG A N 1
ATOM 1383 C CA . ARG A 1 181 ? -10.818 -11.815 18.548 1.00 88.75 181 ARG A CA 1
ATOM 1384 C C . ARG A 1 181 ? -10.947 -13.327 18.723 1.00 88.75 181 ARG A C 1
ATOM 1386 O O . ARG A 1 181 ? -9.983 -14.052 18.499 1.00 88.75 181 ARG A O 1
ATOM 1393 N N . ALA A 1 182 ? -12.132 -13.816 19.076 1.00 85.19 182 ALA A N 1
ATOM 1394 C CA . ALA A 1 182 ? -12.389 -15.247 19.228 1.00 85.19 182 ALA A CA 1
ATOM 1395 C C . ALA A 1 182 ? -12.196 -16.053 17.924 1.00 85.19 182 ALA A C 1
ATOM 1397 O O . ALA A 1 182 ? -12.066 -17.270 17.980 1.00 85.19 182 ALA A O 1
ATOM 1398 N N . GLN A 1 183 ? -12.142 -15.396 16.757 1.00 77.62 183 GLN A N 1
ATOM 1399 C CA . GLN A 1 183 ? -11.888 -16.039 15.458 1.00 77.62 183 GLN A CA 1
ATOM 1400 C C . GLN A 1 183 ? -10.392 -16.244 15.157 1.00 77.62 183 GLN A C 1
ATOM 1402 O O . GLN A 1 183 ? -10.036 -16.686 14.064 1.00 77.62 183 GLN A O 1
ATOM 1407 N N . ARG A 1 184 ? -9.506 -15.900 16.096 1.00 74.12 184 ARG A N 1
ATOM 1408 C CA . ARG A 1 184 ? -8.053 -16.027 15.964 1.00 74.12 184 ARG A CA 1
ATOM 1409 C C . ARG A 1 184 ? -7.602 -17.487 15.815 1.00 74.12 184 ARG A C 1
ATOM 1411 O O . ARG A 1 184 ? -8.031 -18.358 16.565 1.00 74.12 184 ARG A O 1
ATOM 1418 N N . SER A 1 185 ? -6.622 -17.725 14.941 1.00 58.34 185 SER A N 1
ATOM 1419 C CA . SER A 1 185 ? -5.745 -18.905 15.016 1.00 58.34 185 SER A CA 1
ATOM 1420 C C . SER A 1 185 ? -4.504 -18.577 15.850 1.00 58.34 185 SER A C 1
ATOM 1422 O O . SER A 1 185 ? -3.933 -17.501 15.686 1.00 58.34 185 SER A O 1
ATOM 1424 N N . ALA A 1 186 ? -4.104 -19.480 16.752 1.00 53.16 186 ALA A N 1
ATOM 1425 C CA . ALA A 1 186 ? -3.017 -19.263 17.709 1.00 53.16 186 ALA A CA 1
ATOM 1426 C C . ALA A 1 186 ? -1.750 -18.675 17.049 1.00 53.16 186 ALA A C 1
ATOM 1428 O O . ALA A 1 186 ? -1.239 -19.207 16.062 1.00 53.16 186 ALA A O 1
ATOM 1429 N N . MET A 1 187 ? -1.247 -17.570 17.602 1.00 56.09 187 MET A N 1
ATOM 1430 C CA . MET A 1 187 ? 0.013 -16.932 17.213 1.00 56.09 187 MET A CA 1
ATOM 1431 C C . MET A 1 187 ? 0.957 -16.916 18.410 1.00 56.09 187 MET A C 1
ATOM 1433 O O . MET A 1 187 ? 0.514 -16.826 19.551 1.00 56.09 187 MET A O 1
ATOM 1437 N N . HIS A 1 188 ? 2.255 -17.045 18.143 1.00 49.47 188 HIS A N 1
ATOM 1438 C CA . HIS A 1 188 ? 3.289 -16.916 19.164 1.00 49.47 188 HIS A CA 1
ATOM 1439 C C . HIS A 1 188 ? 3.582 -15.427 19.358 1.00 49.47 188 HIS A C 1
ATOM 1441 O O . HIS A 1 188 ? 3.999 -14.759 18.414 1.00 49.47 188 HIS A O 1
ATOM 1447 N N . ALA A 1 189 ? 3.331 -14.909 20.558 1.00 54.53 189 ALA A N 1
ATOM 1448 C CA . ALA A 1 189 ? 3.690 -13.547 20.923 1.00 54.53 189 ALA A CA 1
ATOM 1449 C C . ALA A 1 189 ? 5.155 -13.502 21.381 1.00 54.53 189 ALA A C 1
ATOM 1451 O O . ALA A 1 189 ? 5.564 -14.297 22.228 1.00 54.53 189 ALA A O 1
ATOM 1452 N N . SER A 1 190 ? 5.929 -12.558 20.847 1.00 54.84 190 SER A N 1
ATOM 1453 C CA . SER A 1 190 ? 7.234 -12.189 21.404 1.00 54.84 190 SER A CA 1
ATOM 1454 C C . SER A 1 190 ? 7.052 -10.965 22.311 1.00 54.84 190 SER A C 1
ATOM 1456 O O . SER A 1 190 ? 6.377 -10.019 21.895 1.00 54.84 190 SER A O 1
ATOM 1458 N N . PRO A 1 191 ? 7.624 -10.929 23.529 1.00 58.50 191 PRO A N 1
ATOM 1459 C CA . PRO A 1 191 ? 7.493 -9.774 24.415 1.00 58.50 191 PRO A CA 1
ATOM 1460 C C . PRO A 1 191 ? 7.961 -8.476 23.738 1.00 58.50 191 PRO A C 1
ATOM 1462 O O . PRO A 1 191 ? 9.049 -8.425 23.169 1.00 58.50 191 PRO A O 1
ATOM 1465 N N . GLY A 1 192 ? 7.131 -7.430 23.788 1.00 75.25 192 GLY A N 1
ATOM 1466 C CA . GLY A 1 192 ? 7.458 -6.102 23.252 1.00 75.25 192 GLY A CA 1
ATOM 1467 C C . GLY A 1 192 ? 7.381 -5.954 21.727 1.00 75.25 192 GLY A C 1
ATOM 1468 O O . GLY A 1 192 ? 7.679 -4.872 21.223 1.00 75.25 192 GLY A O 1
ATOM 1469 N N . ARG A 1 193 ? 6.973 -6.993 20.984 1.00 86.31 193 ARG A N 1
ATOM 1470 C CA . ARG A 1 193 ? 6.745 -6.923 19.534 1.00 86.31 193 ARG A CA 1
ATOM 1471 C C . ARG A 1 193 ? 5.329 -7.330 19.164 1.00 86.31 193 ARG A C 1
ATOM 1473 O O . ARG A 1 193 ? 4.709 -8.185 19.793 1.00 86.31 193 ARG A O 1
ATOM 1480 N N . ILE A 1 194 ? 4.832 -6.704 18.110 1.00 87.00 194 ILE A N 1
ATOM 1481 C CA . ILE A 1 194 ? 3.530 -6.979 17.524 1.00 87.00 194 ILE A CA 1
ATOM 1482 C C . ILE A 1 194 ? 3.763 -7.775 16.250 1.00 87.00 194 ILE A C 1
ATOM 1484 O O . ILE A 1 194 ? 4.390 -7.286 15.313 1.00 87.00 194 ILE A O 1
ATOM 1488 N N . GLU A 1 195 ? 3.252 -9.001 16.231 1.00 87.00 195 GLU A N 1
ATOM 1489 C CA . GLU A 1 195 ? 3.313 -9.887 15.073 1.00 87.00 195 GLU A CA 1
ATOM 1490 C C . GLU A 1 195 ? 2.037 -9.731 14.240 1.00 87.00 195 GLU A C 1
ATOM 1492 O O . GLU A 1 195 ? 0.919 -9.841 14.749 1.00 87.00 195 GLU A O 1
ATOM 1497 N N . LEU A 1 196 ? 2.197 -9.479 12.947 1.00 86.06 196 LEU A N 1
ATOM 1498 C CA . LEU A 1 196 ? 1.126 -9.266 11.983 1.00 86.06 196 LEU A CA 1
ATOM 1499 C C . LEU A 1 196 ? 1.373 -10.131 10.746 1.00 86.06 196 LEU A C 1
ATOM 1501 O O . LEU A 1 196 ? 2.511 -10.330 10.322 1.00 86.06 196 LEU A O 1
ATOM 1505 N N . ARG A 1 197 ? 0.293 -10.605 10.126 1.00 85.88 197 ARG A N 1
ATOM 1506 C CA . ARG A 1 197 ? 0.337 -11.192 8.782 1.00 85.88 197 ARG A CA 1
ATOM 1507 C C . ARG A 1 197 ? -0.203 -10.177 7.788 1.00 85.88 197 ARG A C 1
ATOM 1509 O O . ARG A 1 197 ? -1.312 -9.673 7.965 1.00 85.88 197 ARG A O 1
ATOM 1516 N N . LEU A 1 198 ? 0.584 -9.869 6.766 1.00 86.19 198 LEU A N 1
ATOM 1517 C CA . LEU A 1 198 ? 0.204 -8.985 5.675 1.00 86.19 198 LEU A CA 1
ATOM 1518 C C . LEU A 1 198 ? -0.104 -9.840 4.447 1.00 86.19 198 LEU A C 1
ATOM 1520 O O . LEU A 1 198 ? 0.772 -10.533 3.925 1.00 86.19 198 LEU A O 1
ATOM 1524 N N . ALA A 1 199 ? -1.357 -9.787 3.999 1.00 81.06 199 ALA A N 1
ATOM 1525 C CA . ALA A 1 199 ? -1.773 -10.449 2.773 1.00 81.06 199 ALA A CA 1
ATOM 1526 C C . ALA A 1 199 ? -1.064 -9.824 1.564 1.00 81.06 199 ALA A C 1
ATOM 1528 O O . ALA A 1 199 ? -0.926 -8.597 1.490 1.00 81.06 199 ALA A O 1
ATOM 1529 N N . THR A 1 200 ? -0.657 -10.677 0.624 1.00 83.69 200 THR A N 1
ATOM 1530 C CA . THR A 1 200 ? -0.132 -10.271 -0.682 1.00 83.69 200 THR A CA 1
ATOM 1531 C C . THR A 1 200 ? -1.116 -10.666 -1.782 1.00 83.69 200 THR A C 1
ATOM 1533 O O . THR A 1 200 ? -1.928 -11.582 -1.613 1.00 83.69 200 THR A O 1
ATOM 1536 N N . ARG A 1 201 ? -1.068 -9.957 -2.911 1.00 84.69 201 ARG A N 1
ATOM 1537 C CA . ARG A 1 201 ? -1.792 -10.348 -4.126 1.00 84.69 201 ARG A CA 1
ATOM 1538 C C . ARG A 1 201 ? -0.916 -11.267 -4.964 1.00 84.69 201 ARG A C 1
ATOM 1540 O O . ARG A 1 201 ? 0.241 -10.950 -5.210 1.00 84.69 201 ARG A O 1
ATOM 1547 N N . GLU A 1 202 ? -1.464 -12.383 -5.417 1.00 84.94 202 GLU A N 1
ATOM 1548 C CA . GLU A 1 202 ? -0.708 -13.352 -6.209 1.00 84.94 202 GLU A CA 1
ATOM 1549 C C . GLU A 1 202 ? -0.771 -13.036 -7.716 1.00 84.94 202 GLU A C 1
ATOM 1551 O O . GLU A 1 202 ? -1.843 -12.675 -8.218 1.00 84.94 202 GLU A O 1
ATOM 1556 N N . PRO A 1 203 ? 0.328 -13.239 -8.467 1.00 91.44 203 PRO A N 1
ATOM 1557 C CA . PRO A 1 203 ? 1.645 -13.702 -8.007 1.00 91.44 203 PRO A CA 1
ATOM 1558 C C . PRO A 1 203 ? 2.448 -12.618 -7.256 1.00 91.44 203 PRO A C 1
ATOM 1560 O O . PRO A 1 203 ? 2.233 -11.422 -7.442 1.00 91.44 203 PRO A O 1
ATOM 1563 N N . PHE A 1 204 ? 3.385 -13.037 -6.402 1.00 91.12 204 PHE A N 1
ATOM 1564 C CA . PHE A 1 204 ? 4.274 -12.140 -5.653 1.00 91.12 204 PHE A CA 1
ATOM 1565 C C . PHE A 1 204 ? 5.714 -12.676 -5.667 1.00 91.12 204 PHE A C 1
ATOM 1567 O O . PHE A 1 204 ? 5.994 -13.725 -5.081 1.00 91.12 204 PHE A O 1
ATOM 1574 N N . ASP A 1 205 ? 6.632 -11.953 -6.317 1.00 93.06 205 ASP A N 1
ATOM 1575 C CA . ASP A 1 205 ? 8.063 -12.292 -6.373 1.00 93.06 205 ASP A CA 1
ATOM 1576 C C . ASP A 1 205 ? 8.790 -11.882 -5.080 1.00 93.06 205 ASP A C 1
ATOM 1578 O O . ASP A 1 205 ? 9.609 -10.960 -5.049 1.00 93.06 205 ASP A O 1
ATOM 1582 N N . ALA A 1 206 ? 8.501 -12.592 -3.984 1.00 92.06 206 ALA A N 1
ATOM 1583 C CA . ALA A 1 206 ? 9.123 -12.334 -2.685 1.00 92.06 206 ALA A CA 1
ATOM 1584 C C . ALA A 1 206 ? 10.660 -12.352 -2.770 1.00 92.06 206 ALA A C 1
ATOM 1586 O O . ALA A 1 206 ? 11.330 -11.469 -2.233 1.00 92.06 206 ALA A O 1
ATOM 1587 N N . ALA A 1 207 ? 11.224 -13.339 -3.473 1.00 90.69 207 ALA A N 1
ATOM 1588 C CA . ALA A 1 207 ? 12.667 -13.510 -3.593 1.00 90.69 207 ALA A CA 1
ATOM 1589 C C . ALA A 1 207 ? 13.324 -12.340 -4.341 1.00 90.69 207 ALA A C 1
ATOM 1591 O O . ALA A 1 207 ? 14.391 -11.876 -3.934 1.00 90.69 207 ALA A O 1
ATOM 1592 N N . GLY A 1 208 ? 12.713 -11.849 -5.422 1.00 91.88 208 GLY A N 1
ATOM 1593 C CA . GLY A 1 208 ? 13.174 -10.654 -6.125 1.00 91.88 208 GLY A CA 1
ATOM 1594 C C . GLY A 1 208 ? 13.078 -9.395 -5.270 1.00 91.88 208 GLY A C 1
ATOM 1595 O O . GLY A 1 208 ? 14.050 -8.638 -5.216 1.00 91.88 208 GLY A O 1
ATOM 1596 N N . THR A 1 209 ? 11.972 -9.202 -4.545 1.00 93.81 209 THR A N 1
ATOM 1597 C CA . THR A 1 209 ? 11.774 -8.046 -3.656 1.00 93.81 209 THR A CA 1
ATOM 1598 C C . THR A 1 209 ? 12.786 -8.019 -2.510 1.00 93.81 209 THR A C 1
ATOM 1600 O O . THR A 1 209 ? 13.460 -7.006 -2.322 1.00 93.81 209 THR A O 1
ATOM 1603 N N . PHE A 1 210 ? 12.971 -9.121 -1.775 1.00 94.00 210 PHE A N 1
ATOM 1604 C CA . PHE A 1 210 ? 13.952 -9.184 -0.681 1.00 94.00 210 PHE A CA 1
ATOM 1605 C C . PHE A 1 210 ? 15.385 -8.991 -1.178 1.00 94.00 210 PHE A C 1
ATOM 1607 O O . PHE A 1 210 ? 16.158 -8.243 -0.581 1.00 94.00 210 PHE A O 1
ATOM 1614 N N . ARG A 1 211 ? 15.726 -9.582 -2.326 1.00 91.19 211 ARG A N 1
ATOM 1615 C CA . ARG A 1 211 ? 17.031 -9.384 -2.962 1.00 91.19 211 ARG A CA 1
ATOM 1616 C C . ARG A 1 211 ? 17.245 -7.939 -3.403 1.00 91.19 211 ARG A C 1
ATOM 1618 O O . ARG A 1 211 ? 18.350 -7.423 -3.267 1.00 91.19 211 ARG A O 1
ATOM 1625 N N . TYR A 1 212 ? 16.209 -7.280 -3.924 1.00 90.88 212 TYR A N 1
ATOM 1626 C CA . TYR A 1 212 ? 16.268 -5.854 -4.224 1.00 90.88 212 TYR A CA 1
ATOM 1627 C C . TYR A 1 212 ? 16.551 -5.065 -2.948 1.00 90.88 212 TYR A C 1
ATOM 1629 O O . TYR A 1 212 ? 17.512 -4.307 -2.923 1.00 90.88 212 TYR A O 1
ATOM 1637 N N . LEU A 1 213 ? 15.796 -5.280 -1.869 1.00 91.62 213 LEU A N 1
ATOM 1638 C CA . LEU A 1 213 ? 16.043 -4.592 -0.599 1.00 91.62 213 LEU A CA 1
ATOM 1639 C C . LEU A 1 213 ? 17.467 -4.842 -0.081 1.00 91.62 213 LEU A C 1
ATOM 1641 O O . LEU A 1 213 ? 18.134 -3.894 0.317 1.00 91.62 213 LEU A O 1
ATOM 1645 N N . ALA A 1 214 ? 17.981 -6.070 -0.184 1.00 88.94 214 ALA A N 1
ATOM 1646 C CA . ALA A 1 214 ? 19.348 -6.403 0.212 1.00 88.94 214 ALA A CA 1
ATOM 1647 C C . ALA A 1 214 ? 20.429 -5.678 -0.603 1.00 88.94 214 ALA A C 1
ATOM 1649 O O . ALA A 1 214 ? 21.444 -5.271 -0.047 1.00 88.94 214 ALA A O 1
ATOM 1650 N N . GLU A 1 215 ? 20.211 -5.462 -1.900 1.00 85.75 215 GLU A N 1
ATOM 1651 C CA . GLU A 1 215 ? 21.132 -4.700 -2.755 1.00 85.75 215 GLU A CA 1
ATOM 1652 C C . GLU A 1 215 ? 21.156 -3.199 -2.463 1.00 85.75 215 GLU A C 1
ATOM 1654 O O . GLU A 1 215 ? 22.092 -2.520 -2.880 1.00 85.75 215 GLU A O 1
ATOM 1659 N N . HIS A 1 216 ? 20.135 -2.675 -1.785 1.00 84.12 216 HIS A N 1
ATOM 1660 C CA . HIS A 1 216 ? 20.024 -1.254 -1.444 1.00 84.12 216 HIS A CA 1
ATOM 1661 C C . HIS A 1 216 ? 20.135 -1.013 0.059 1.00 84.12 216 HIS A C 1
ATOM 1663 O O . HIS A 1 216 ? 19.985 0.128 0.490 1.00 84.12 216 HIS A O 1
AT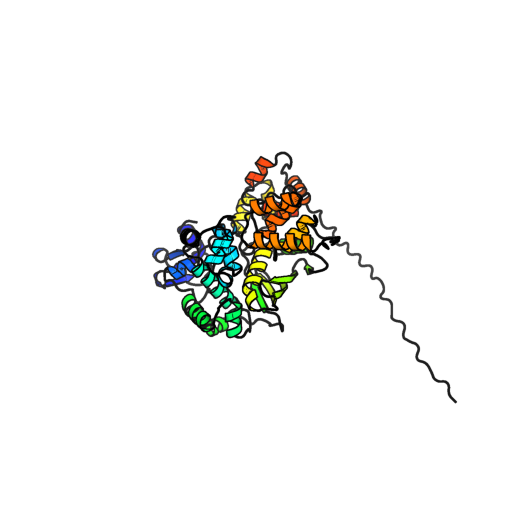OM 1669 N N . ALA A 1 217 ? 20.370 -2.064 0.846 1.00 82.81 217 ALA A N 1
ATOM 1670 C CA . ALA A 1 217 ? 20.413 -1.974 2.291 1.00 82.81 217 ALA A CA 1
ATOM 1671 C C . ALA A 1 217 ? 21.629 -1.162 2.749 1.00 82.81 217 ALA A C 1
ATOM 1673 O O . ALA A 1 217 ? 22.761 -1.422 2.329 1.00 82.81 217 ALA A O 1
ATOM 1674 N N . ASP A 1 218 ? 21.403 -0.203 3.648 1.00 79.00 218 ASP A N 1
ATOM 1675 C CA . ASP A 1 218 ? 22.493 0.408 4.406 1.00 79.00 218 ASP A CA 1
ATOM 1676 C C . ASP A 1 218 ? 22.992 -0.616 5.431 1.00 79.00 218 ASP A C 1
ATOM 1678 O O . ASP A 1 218 ? 22.350 -0.849 6.451 1.00 79.00 218 ASP A O 1
ATOM 1682 N N . LEU A 1 219 ? 24.159 -1.215 5.179 1.00 69.12 219 LEU A N 1
ATOM 1683 C CA . LEU A 1 219 ? 24.749 -2.256 6.031 1.00 69.12 219 LEU A CA 1
ATOM 1684 C C . LEU A 1 219 ? 24.980 -1.819 7.491 1.00 69.12 219 LEU A C 1
ATOM 1686 O O . LEU A 1 219 ? 25.250 -2.668 8.340 1.00 69.12 219 LEU A O 1
ATOM 1690 N N . ARG A 1 220 ? 24.903 -0.516 7.801 1.00 69.75 220 ARG A N 1
ATOM 1691 C CA . ARG A 1 220 ? 25.031 0.007 9.170 1.00 69.75 220 ARG A CA 1
ATOM 1692 C C . ARG A 1 220 ? 23.723 -0.034 9.954 1.00 69.75 220 ARG A C 1
ATOM 1694 O O . ARG A 1 220 ? 23.766 -0.140 11.176 1.00 69.75 220 ARG A O 1
ATOM 1701 N N . THR A 1 221 ? 22.586 0.114 9.278 1.00 77.75 221 THR A N 1
ATOM 1702 C CA . THR A 1 221 ? 21.277 0.339 9.917 1.00 77.75 221 THR A CA 1
ATOM 1703 C C . THR A 1 221 ? 20.216 -0.676 9.497 1.00 77.75 221 THR A C 1
ATOM 1705 O O . THR A 1 221 ? 19.222 -0.856 10.198 1.00 77.75 221 THR A O 1
ATOM 1708 N N . GLU A 1 222 ? 20.446 -1.395 8.403 1.00 87.62 222 GLU A N 1
ATOM 1709 C CA . GLU A 1 222 ? 19.516 -2.343 7.811 1.00 87.62 222 GLU A CA 1
ATOM 1710 C C . GLU A 1 222 ? 20.126 -3.743 7.760 1.00 87.62 222 GLU A C 1
ATOM 1712 O O . GLU A 1 222 ? 21.290 -3.947 7.413 1.00 87.62 222 GLU A O 1
ATOM 1717 N N . ARG A 1 223 ? 19.305 -4.740 8.080 1.00 90.94 223 ARG A N 1
ATOM 1718 C CA . ARG A 1 223 ? 19.636 -6.155 7.923 1.00 90.94 223 ARG A CA 1
ATOM 1719 C C . ARG A 1 223 ? 18.742 -6.728 6.843 1.00 90.94 223 ARG A C 1
ATOM 1721 O O . ARG A 1 223 ? 17.523 -6.703 6.978 1.00 90.94 223 ARG A O 1
ATOM 1728 N N . ALA A 1 224 ? 19.342 -7.269 5.796 1.00 90.50 224 ALA A N 1
ATOM 1729 C CA . ALA A 1 224 ? 18.616 -7.821 4.667 1.00 90.50 224 ALA A CA 1
ATOM 1730 C C . ALA A 1 224 ? 19.210 -9.169 4.255 1.00 90.50 224 ALA A C 1
ATOM 1732 O O . ALA A 1 224 ? 20.423 -9.373 4.298 1.00 90.50 224 ALA A O 1
ATOM 1733 N N . SER A 1 225 ? 18.343 -10.094 3.866 1.00 87.75 225 SER A N 1
ATOM 1734 C CA . SER A 1 225 ? 18.684 -11.411 3.336 1.00 87.75 225 SER A CA 1
ATOM 1735 C C . SER A 1 225 ? 17.733 -11.761 2.193 1.00 87.75 225 SER A C 1
ATOM 1737 O O . SER A 1 225 ? 16.820 -11.000 1.885 1.00 87.75 225 SER A O 1
ATOM 1739 N N . ASP A 1 226 ? 17.901 -12.937 1.588 1.00 84.31 226 ASP A N 1
ATOM 1740 C CA . ASP A 1 226 ? 17.022 -13.409 0.510 1.00 84.31 226 ASP A CA 1
ATOM 1741 C C . ASP A 1 226 ? 15.567 -13.684 0.970 1.00 84.31 226 ASP A C 1
ATOM 1743 O O . ASP A 1 226 ? 14.695 -13.894 0.130 1.00 84.31 226 ASP A O 1
ATOM 1747 N N . ALA A 1 227 ? 15.284 -13.683 2.281 1.00 87.94 227 ALA A N 1
ATOM 1748 C CA . ALA A 1 227 ? 13.957 -13.989 2.836 1.00 87.94 227 ALA A CA 1
ATOM 1749 C C . ALA A 1 227 ? 13.517 -13.066 3.989 1.00 87.94 227 ALA A C 1
ATOM 1751 O O . ALA A 1 227 ? 12.479 -13.311 4.614 1.00 87.94 227 ALA A O 1
ATOM 1752 N N . GLY A 1 228 ? 14.303 -12.036 4.310 1.00 93.62 228 GLY A N 1
ATOM 1753 C CA . GLY A 1 228 ? 14.023 -11.159 5.439 1.00 93.62 228 GLY A CA 1
ATOM 1754 C C . GLY A 1 228 ? 14.626 -9.768 5.299 1.00 93.62 228 GLY A C 1
ATOM 1755 O O . GLY A 1 228 ? 15.670 -9.585 4.677 1.00 93.62 228 GLY A O 1
ATOM 1756 N N . TYR A 1 229 ? 13.963 -8.787 5.902 1.00 95.81 229 TYR A N 1
ATOM 1757 C CA . TYR A 1 229 ? 14.385 -7.391 5.928 1.00 95.81 229 TYR A CA 1
ATOM 1758 C C . TYR A 1 229 ? 14.036 -6.767 7.277 1.00 95.81 229 TYR A C 1
ATOM 1760 O O . TYR A 1 229 ? 12.902 -6.891 7.732 1.00 95.81 229 TYR A O 1
ATOM 1768 N N . ALA A 1 230 ? 14.985 -6.101 7.926 1.00 95.31 230 ALA A N 1
ATOM 1769 C CA . ALA A 1 230 ? 14.776 -5.448 9.208 1.00 95.31 230 ALA A CA 1
ATOM 1770 C C . ALA A 1 230 ? 15.519 -4.118 9.280 1.00 95.31 230 ALA A C 1
ATOM 1772 O O . ALA A 1 230 ? 16.694 -4.046 8.917 1.00 95.31 230 ALA A O 1
ATOM 1773 N N . ARG A 1 231 ? 14.853 -3.084 9.795 1.00 93.56 231 A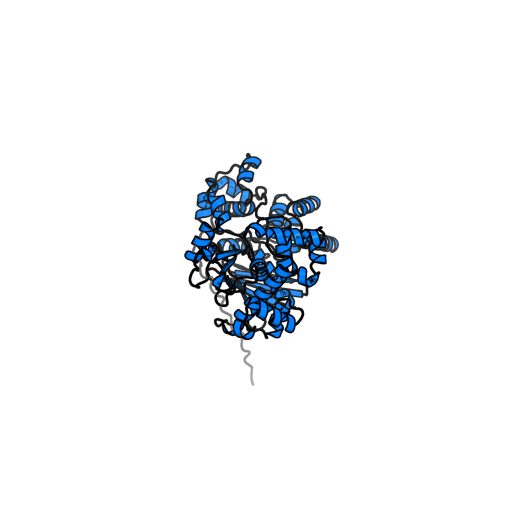RG A N 1
ATOM 1774 C CA . ARG A 1 231 ? 15.448 -1.758 9.991 1.00 93.56 231 ARG A CA 1
ATOM 1775 C C . ARG A 1 231 ? 14.664 -0.899 10.991 1.00 93.56 231 ARG A C 1
ATOM 1777 O O . ARG A 1 231 ? 13.483 -1.176 11.220 1.00 93.56 231 ARG A O 1
ATOM 1784 N N . PRO A 1 232 ? 15.283 0.156 11.550 1.00 92.81 232 PRO A N 1
ATOM 1785 C CA . PRO A 1 232 ? 14.571 1.218 12.251 1.00 92.81 232 PRO A CA 1
ATOM 1786 C C . PRO A 1 232 ? 13.610 1.970 11.323 1.00 92.81 232 PRO A C 1
ATOM 1788 O O . PRO A 1 232 ? 13.885 2.108 10.126 1.00 92.81 232 PRO A O 1
ATOM 1791 N N . ILE A 1 233 ? 12.525 2.495 11.886 1.00 92.06 233 ILE A N 1
ATOM 1792 C CA . ILE A 1 233 ? 11.533 3.334 11.206 1.00 92.06 233 ILE A CA 1
ATOM 1793 C C . ILE A 1 233 ? 11.236 4.585 12.043 1.00 92.06 233 ILE A C 1
ATOM 1795 O O . ILE A 1 233 ? 11.129 4.507 13.268 1.00 92.06 233 ILE A O 1
ATOM 1799 N N . VAL A 1 234 ? 11.099 5.735 11.384 1.00 89.69 234 VAL A N 1
ATOM 1800 C CA . VAL A 1 234 ? 10.664 6.996 12.004 1.00 89.69 234 VAL A CA 1
ATOM 1801 C C . VAL A 1 234 ? 9.196 7.229 11.678 1.00 89.69 234 VAL A C 1
ATOM 1803 O O . VAL A 1 234 ? 8.790 7.163 10.518 1.00 89.69 234 VAL A O 1
ATOM 1806 N N . LEU A 1 235 ? 8.390 7.502 12.697 1.00 89.12 235 LEU A N 1
ATOM 1807 C CA . LEU A 1 235 ? 6.938 7.618 12.609 1.00 89.12 235 LEU A CA 1
ATOM 1808 C C . LEU A 1 235 ? 6.473 8.966 13.187 1.00 89.12 235 LEU A C 1
ATOM 1810 O O . LEU A 1 235 ? 7.255 9.657 13.837 1.00 89.12 235 LEU A O 1
ATOM 1814 N N . PRO A 1 236 ? 5.216 9.384 12.944 1.00 86.81 236 PRO A N 1
ATOM 1815 C CA . PRO A 1 236 ? 4.762 10.724 13.311 1.00 86.81 236 PRO A CA 1
ATOM 1816 C C . PRO A 1 236 ? 4.888 11.085 14.798 1.00 86.81 236 PRO A C 1
ATOM 1818 O O . PRO A 1 236 ? 5.017 12.267 15.108 1.00 86.81 236 PRO A O 1
ATOM 1821 N N . ARG A 1 237 ? 4.811 10.114 15.719 1.00 85.31 237 ARG A N 1
ATOM 1822 C CA . ARG A 1 237 ? 4.855 10.358 17.173 1.00 85.31 237 ARG A CA 1
ATOM 1823 C C . ARG A 1 237 ? 6.102 9.798 17.849 1.00 85.31 237 ARG A C 1
ATOM 1825 O O . ARG A 1 237 ? 6.314 10.078 19.023 1.00 85.31 237 ARG A O 1
ATOM 1832 N N . GLY A 1 238 ? 6.912 9.014 17.146 1.00 89.12 238 GLY A N 1
ATOM 1833 C CA . GLY A 1 238 ? 8.079 8.368 17.732 1.00 89.12 238 GLY A CA 1
ATOM 1834 C C . GLY A 1 238 ? 8.838 7.511 16.733 1.00 89.12 238 GLY A C 1
ATOM 1835 O O . GLY A 1 238 ? 8.736 7.689 15.519 1.00 89.12 238 GLY A O 1
ATOM 1836 N N . THR A 1 239 ? 9.617 6.565 17.242 1.00 93.00 239 THR A N 1
ATOM 1837 C CA . THR A 1 239 ? 10.382 5.639 16.409 1.00 93.00 239 THR A CA 1
ATOM 1838 C C . THR A 1 239 ? 9.946 4.198 16.636 1.00 93.00 239 THR A C 1
ATOM 1840 O O . THR A 1 239 ? 9.093 3.882 17.469 1.00 93.00 239 THR A O 1
ATOM 1843 N N . GLY A 1 240 ? 10.500 3.301 15.833 1.00 92.69 240 GLY A N 1
ATOM 1844 C CA . GLY A 1 240 ? 10.309 1.875 15.988 1.00 92.69 240 GLY A CA 1
ATOM 1845 C C . GLY A 1 240 ? 11.349 1.079 15.223 1.00 92.69 240 GLY A C 1
ATOM 1846 O O . GLY A 1 240 ? 12.243 1.629 14.579 1.00 92.69 240 GLY A O 1
ATOM 1847 N N . ASP A 1 241 ? 11.200 -0.236 15.253 1.00 94.62 241 ASP A N 1
ATOM 1848 C CA . ASP A 1 241 ? 11.898 -1.136 14.348 1.00 94.62 241 ASP A CA 1
ATOM 1849 C C . ASP A 1 241 ? 10.933 -2.161 13.770 1.00 94.62 241 ASP A C 1
ATOM 1851 O O . ASP A 1 241 ? 10.009 -2.634 14.438 1.00 94.62 241 ASP A O 1
ATOM 1855 N N . ILE A 1 242 ? 11.157 -2.484 12.502 1.00 95.88 242 ILE A N 1
ATOM 1856 C CA . ILE A 1 242 ? 10.407 -3.503 11.786 1.00 95.88 242 ILE A CA 1
ATOM 1857 C C . ILE A 1 242 ? 11.317 -4.673 11.446 1.00 95.88 242 ILE A C 1
ATOM 1859 O O . ILE A 1 242 ? 12.520 -4.528 11.220 1.00 95.88 242 ILE A O 1
ATOM 1863 N N . GLU A 1 243 ? 10.710 -5.840 11.341 1.00 96.31 243 GLU A N 1
ATOM 1864 C CA . GLU A 1 243 ? 11.269 -7.005 10.690 1.00 96.31 243 GLU A CA 1
ATOM 1865 C C . GLU A 1 243 ? 10.182 -7.675 9.860 1.00 96.31 243 GLU A C 1
ATOM 1867 O O . GLU A 1 243 ? 9.102 -7.980 10.358 1.00 96.31 243 GLU A O 1
ATOM 1872 N N . VAL A 1 244 ? 10.473 -7.908 8.589 1.00 96.62 244 VAL A N 1
ATOM 1873 C CA . VAL A 1 244 ? 9.563 -8.534 7.638 1.00 96.62 244 VAL A CA 1
ATOM 1874 C C . VAL A 1 244 ? 10.211 -9.796 7.105 1.00 96.62 244 VAL A C 1
ATOM 1876 O O . VAL A 1 244 ? 11.378 -9.773 6.714 1.00 96.62 244 VAL A O 1
ATOM 1879 N N . ARG A 1 245 ? 9.465 -10.900 7.088 1.00 95.50 245 ARG A N 1
ATOM 1880 C CA . ARG A 1 245 ? 9.915 -12.195 6.564 1.00 95.50 245 ARG A CA 1
ATOM 1881 C C . ARG A 1 245 ? 8.883 -12.778 5.606 1.00 95.50 245 ARG A C 1
ATOM 1883 O O . ARG A 1 245 ? 7.681 -12.613 5.822 1.00 95.50 245 ARG A O 1
ATOM 1890 N N . ALA A 1 246 ? 9.351 -13.475 4.575 1.00 91.44 246 ALA A N 1
ATOM 1891 C CA . ALA A 1 246 ? 8.479 -14.255 3.698 1.00 91.44 246 ALA A CA 1
ATOM 1892 C C . ALA A 1 246 ? 7.844 -15.433 4.463 1.00 91.44 246 ALA A C 1
ATOM 1894 O O . ALA A 1 246 ? 8.534 -16.121 5.218 1.00 91.44 246 ALA A O 1
ATOM 1895 N N . ASP A 1 247 ? 6.551 -15.687 4.252 1.00 86.44 247 ASP A N 1
ATOM 1896 C CA . ASP A 1 247 ? 5.819 -16.827 4.817 1.00 86.44 247 ASP A CA 1
ATOM 1897 C C . ASP A 1 247 ? 4.820 -17.389 3.795 1.00 86.44 247 ASP A C 1
ATOM 1899 O O . ASP A 1 247 ? 3.629 -17.074 3.806 1.00 86.44 247 ASP A O 1
ATOM 1903 N N . GLY A 1 248 ? 5.310 -18.207 2.860 1.00 81.38 248 GLY A N 1
ATOM 1904 C CA . GLY A 1 248 ? 4.491 -18.695 1.749 1.00 81.38 248 GLY A CA 1
ATOM 1905 C C . GLY A 1 248 ? 4.000 -17.538 0.871 1.00 81.38 248 GLY A C 1
ATOM 1906 O O . GLY A 1 248 ? 4.813 -16.813 0.306 1.00 81.38 248 GLY A O 1
ATOM 1907 N N . ALA A 1 249 ? 2.678 -17.372 0.768 1.00 73.25 249 ALA A N 1
ATOM 1908 C CA . ALA A 1 249 ? 2.032 -16.291 0.013 1.00 73.25 249 ALA A CA 1
ATOM 1909 C C . ALA A 1 249 ? 1.767 -15.018 0.847 1.00 73.25 249 ALA A C 1
ATOM 1911 O O . ALA A 1 249 ? 1.137 -14.076 0.370 1.00 73.25 249 ALA A O 1
ATOM 1912 N N . GLU A 1 250 ? 2.201 -14.974 2.106 1.00 82.62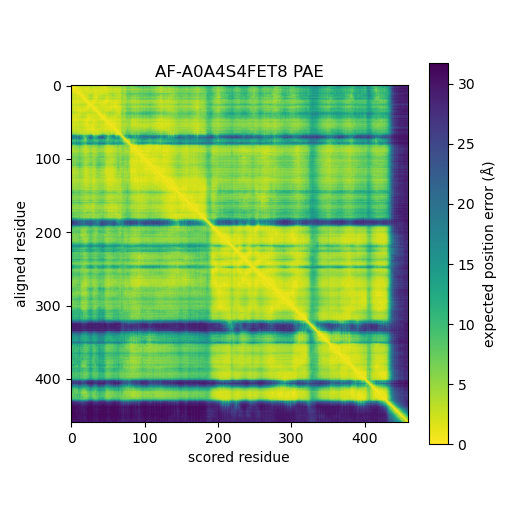 250 GLU A N 1
ATOM 1913 C CA . GLU A 1 250 ? 2.011 -13.830 3.001 1.00 82.62 250 GLU A CA 1
ATOM 1914 C C . GLU A 1 250 ? 3.361 -13.286 3.486 1.00 82.62 250 GLU A C 1
ATOM 1916 O O . GLU A 1 250 ? 4.399 -13.950 3.398 1.00 82.62 250 GLU A O 1
ATOM 1921 N N . LEU A 1 251 ? 3.352 -12.063 4.017 1.00 90.88 251 LEU A N 1
ATOM 1922 C CA . LEU A 1 251 ? 4.489 -11.510 4.749 1.00 90.88 251 LEU A CA 1
ATOM 1923 C C . LEU A 1 251 ? 4.191 -11.499 6.247 1.00 90.88 251 LEU A C 1
ATOM 1925 O O . LEU A 1 251 ? 3.142 -11.022 6.683 1.00 90.88 251 LEU A O 1
ATOM 1929 N N . LYS A 1 252 ? 5.141 -11.979 7.050 1.00 92.56 252 LYS A N 1
ATOM 1930 C CA . LYS A 1 252 ? 5.132 -11.814 8.507 1.00 92.56 252 LYS A CA 1
ATOM 1931 C C . LYS A 1 252 ? 5.841 -10.513 8.854 1.00 92.56 252 LYS A C 1
ATOM 1933 O O . LYS A 1 252 ? 7.031 -10.390 8.579 1.00 92.56 252 LYS A O 1
ATOM 1938 N N . LEU A 1 253 ? 5.118 -9.570 9.449 1.00 93.56 253 LEU A N 1
ATOM 1939 C CA . LEU A 1 253 ? 5.651 -8.322 9.989 1.00 93.56 253 LEU A CA 1
ATOM 1940 C C . LEU A 1 253 ? 5.717 -8.429 11.512 1.00 93.56 253 LEU A C 1
ATOM 1942 O O . LEU A 1 253 ? 4.691 -8.577 12.167 1.00 93.56 253 LEU A O 1
ATOM 1946 N N . SER A 1 254 ? 6.913 -8.281 12.056 1.00 93.38 254 SER A N 1
ATOM 1947 C CA . SER A 1 254 ? 7.171 -8.092 13.476 1.00 93.38 254 SER A CA 1
ATOM 1948 C C . SER A 1 254 ? 7.595 -6.645 13.694 1.00 93.38 254 SER A C 1
ATOM 1950 O O . SER A 1 254 ? 8.537 -6.175 13.053 1.00 93.38 254 SER A O 1
ATOM 1952 N N . VAL A 1 255 ? 6.890 -5.912 14.551 1.00 93.19 255 VAL A N 1
ATOM 1953 C CA . VAL A 1 255 ? 7.145 -4.483 14.769 1.00 93.19 255 VAL A CA 1
ATOM 1954 C C . VAL A 1 255 ? 7.203 -4.136 16.251 1.00 93.19 255 VAL A C 1
ATOM 1956 O O . VAL A 1 255 ? 6.375 -4.590 17.041 1.00 93.19 255 VAL A O 1
ATOM 1959 N N . ARG A 1 256 ? 8.177 -3.304 16.623 1.00 92.38 256 ARG A N 1
ATOM 1960 C CA . ARG A 1 256 ? 8.252 -2.623 17.920 1.00 92.38 256 ARG A CA 1
ATOM 1961 C C . ARG A 1 256 ? 8.106 -1.126 17.689 1.00 92.38 256 ARG A C 1
ATOM 1963 O O . ARG A 1 256 ? 8.772 -0.589 16.810 1.00 92.38 256 ARG A O 1
ATOM 1970 N N . LEU A 1 257 ? 7.260 -0.470 18.475 1.00 90.94 257 LEU A N 1
ATOM 1971 C CA . LEU A 1 257 ? 6.972 0.961 18.371 1.00 90.94 257 LEU A CA 1
ATOM 1972 C C . LEU A 1 257 ? 7.124 1.614 19.739 1.00 90.94 257 LEU A C 1
ATOM 1974 O O . LEU A 1 257 ? 6.707 1.021 20.733 1.00 90.94 257 LEU A O 1
ATOM 1978 N N . ASP A 1 258 ? 7.652 2.835 19.767 1.00 89.06 258 ASP A N 1
ATOM 1979 C CA . ASP A 1 258 ? 7.612 3.680 20.963 1.00 89.06 258 ASP A CA 1
ATOM 1980 C C . ASP A 1 258 ? 6.166 4.102 21.263 1.00 89.06 258 ASP A C 1
ATOM 1982 O O . ASP A 1 258 ? 5.714 4.062 22.404 1.00 89.06 258 ASP A O 1
ATOM 1986 N N . GLU A 1 259 ? 5.413 4.430 20.207 1.00 86.38 259 GLU A N 1
ATOM 1987 C CA . GLU A 1 259 ? 4.021 4.862 20.275 1.00 86.38 259 GLU A CA 1
ATOM 1988 C C . GLU A 1 259 ? 3.112 3.912 19.496 1.00 86.38 259 GLU A C 1
ATOM 1990 O O . GLU A 1 259 ? 3.100 3.870 18.264 1.00 86.38 259 GLU A O 1
ATOM 1995 N N . LEU A 1 260 ? 2.274 3.163 20.216 1.00 84.69 260 LEU A N 1
ATOM 1996 C CA . LEU A 1 260 ? 1.384 2.163 19.620 1.00 84.69 260 LEU A CA 1
ATOM 1997 C C . LEU A 1 260 ? 0.396 2.768 18.603 1.00 84.69 260 LEU A C 1
ATOM 1999 O O . LEU A 1 260 ? -0.057 2.095 17.677 1.00 84.69 260 LEU A O 1
ATOM 2003 N N . ARG A 1 261 ? 0.076 4.058 18.750 1.00 83.38 261 ARG A N 1
ATOM 2004 C CA . ARG A 1 261 ? -0.815 4.802 17.845 1.00 83.38 261 ARG A CA 1
ATOM 2005 C C . ARG A 1 261 ? -0.228 5.016 16.446 1.00 83.38 261 ARG A C 1
ATOM 2007 O O . ARG A 1 261 ? -0.967 5.430 15.554 1.00 83.38 261 ARG A O 1
ATOM 2014 N N . ASP A 1 262 ? 1.059 4.738 16.250 1.00 88.19 262 ASP A N 1
ATOM 2015 C CA . ASP A 1 262 ? 1.710 4.803 14.941 1.00 88.19 262 ASP A CA 1
ATOM 2016 C C . ASP A 1 262 ? 1.674 3.468 14.185 1.00 88.19 262 ASP A C 1
ATOM 2018 O O . ASP A 1 262 ? 2.091 3.390 13.030 1.00 88.19 262 ASP A O 1
ATOM 2022 N N . LEU A 1 263 ? 1.101 2.420 14.779 1.00 88.06 263 LEU A N 1
ATOM 2023 C CA . LEU A 1 263 ? 0.967 1.110 14.148 1.00 88.06 263 LEU A CA 1
ATOM 2024 C C . LEU A 1 263 ? 0.255 1.114 12.783 1.00 88.06 263 LEU A C 1
ATOM 2026 O O . LEU A 1 263 ? 0.754 0.443 11.879 1.00 88.06 263 LEU A O 1
ATOM 2030 N N . PRO A 1 264 ? -0.844 1.864 12.558 1.00 83.75 264 PRO A N 1
ATOM 2031 C CA . PRO A 1 264 ? -1.478 1.932 11.242 1.00 83.75 264 PRO A CA 1
ATOM 2032 C C . PRO A 1 264 ? -0.533 2.526 10.196 1.00 83.75 264 PRO A C 1
ATOM 2034 O O . PRO A 1 264 ? -0.458 2.023 9.078 1.00 83.75 264 PRO A O 1
ATOM 2037 N N . VAL A 1 265 ? 0.235 3.546 10.590 1.00 88.12 265 VAL A N 1
ATOM 2038 C CA . VAL A 1 265 ? 1.217 4.226 9.739 1.00 88.12 265 VAL A CA 1
ATOM 2039 C C . VAL A 1 265 ? 2.362 3.278 9.393 1.00 88.12 265 VAL A C 1
ATOM 2041 O O . VAL A 1 265 ? 2.732 3.153 8.228 1.00 88.12 265 VAL A O 1
ATOM 2044 N N . ALA A 1 266 ? 2.879 2.545 10.383 1.00 91.69 266 ALA A N 1
ATOM 2045 C CA . ALA A 1 266 ? 3.911 1.535 10.178 1.00 91.69 266 ALA A CA 1
ATOM 2046 C C . ALA A 1 266 ? 3.436 0.429 9.221 1.00 91.69 266 ALA A C 1
ATOM 2048 O O . ALA A 1 266 ? 4.151 0.087 8.281 1.00 91.69 266 ALA A O 1
ATOM 2049 N N . ILE A 1 267 ? 2.211 -0.085 9.400 1.00 89.31 267 ILE A N 1
ATOM 2050 C CA . ILE A 1 267 ? 1.616 -1.071 8.485 1.00 89.31 267 ILE A CA 1
ATOM 2051 C C . ILE A 1 267 ? 1.511 -0.487 7.074 1.00 89.31 267 ILE A C 1
ATOM 2053 O O . ILE A 1 267 ? 1.966 -1.128 6.131 1.00 89.31 267 ILE A O 1
ATOM 2057 N N . ALA A 1 268 ? 0.958 0.718 6.915 1.00 86.75 268 ALA A N 1
ATOM 2058 C CA . ALA A 1 268 ? 0.802 1.357 5.609 1.00 86.75 268 ALA A CA 1
ATOM 2059 C C . ALA A 1 268 ? 2.153 1.552 4.900 1.00 86.75 268 ALA A C 1
ATOM 2061 O O . ALA A 1 268 ? 2.287 1.223 3.723 1.00 86.75 268 ALA A O 1
ATOM 2062 N N . ARG A 1 269 ? 3.182 2.004 5.623 1.00 91.38 269 ARG A N 1
ATOM 2063 C CA . ARG A 1 269 ? 4.548 2.157 5.101 1.00 91.38 269 ARG A CA 1
ATOM 2064 C C . ARG A 1 269 ? 5.174 0.825 4.707 1.00 91.38 269 ARG A C 1
ATOM 2066 O O . ARG A 1 269 ? 5.769 0.741 3.640 1.00 91.38 269 ARG A O 1
ATOM 2073 N N . VAL A 1 270 ? 5.001 -0.232 5.503 1.00 94.19 270 VAL A N 1
ATOM 2074 C CA . VAL A 1 270 ? 5.487 -1.576 5.145 1.00 94.19 270 VAL A CA 1
ATOM 2075 C C . VAL A 1 270 ? 4.750 -2.125 3.922 1.00 94.19 270 VAL A C 1
ATOM 2077 O O . VAL A 1 270 ? 5.391 -2.685 3.034 1.00 94.19 270 VAL A O 1
ATOM 2080 N N . ARG A 1 271 ? 3.429 -1.929 3.819 1.00 91.56 271 ARG A N 1
ATOM 2081 C CA . ARG A 1 271 ? 2.670 -2.303 2.614 1.00 91.56 271 ARG A CA 1
ATOM 2082 C C . ARG A 1 271 ? 3.203 -1.593 1.370 1.00 91.56 271 ARG A C 1
ATOM 2084 O O . ARG A 1 271 ? 3.361 -2.256 0.353 1.00 91.56 271 ARG A O 1
ATOM 2091 N N . ARG A 1 272 ? 3.555 -0.303 1.471 1.00 89.31 272 ARG A N 1
ATOM 2092 C CA . ARG A 1 272 ? 4.203 0.465 0.390 1.00 89.31 272 ARG A CA 1
ATOM 2093 C C . ARG A 1 272 ? 5.624 -0.012 0.088 1.00 89.31 272 ARG A C 1
ATOM 2095 O O . ARG A 1 272 ? 5.979 -0.164 -1.073 1.00 89.31 272 ARG A O 1
ATOM 2102 N N . LEU A 1 273 ? 6.433 -0.302 1.108 1.00 93.88 273 LEU A N 1
ATOM 2103 C CA . LEU A 1 273 ? 7.799 -0.814 0.940 1.00 93.88 273 LEU A CA 1
ATOM 2104 C C . LEU A 1 273 ? 7.831 -2.104 0.110 1.00 93.88 273 LEU A C 1
ATOM 2106 O O . LEU A 1 273 ? 8.733 -2.282 -0.702 1.00 93.88 273 LEU A O 1
ATOM 2110 N N . PHE A 1 274 ? 6.856 -2.989 0.313 1.00 94.00 274 PHE A N 1
ATOM 2111 C CA . PHE A 1 274 ? 6.725 -4.242 -0.434 1.00 94.00 274 PHE A CA 1
ATOM 2112 C C . PHE A 1 274 ? 5.743 -4.155 -1.610 1.00 94.00 274 PHE A C 1
ATOM 2114 O O . PHE A 1 274 ? 5.539 -5.164 -2.284 1.00 94.00 274 PHE A O 1
ATOM 2121 N N . ASP A 1 275 ? 5.151 -2.978 -1.848 1.00 91.31 275 ASP A N 1
ATOM 2122 C CA . ASP A 1 275 ? 4.177 -2.716 -2.911 1.00 91.31 275 ASP A CA 1
ATOM 2123 C C . ASP A 1 275 ? 3.070 -3.788 -2.950 1.00 91.31 275 ASP A C 1
ATOM 2125 O O . ASP A 1 275 ? 2.793 -4.424 -3.961 1.00 91.31 275 ASP A O 1
ATOM 2129 N N . LEU A 1 276 ? 2.472 -4.062 -1.781 1.00 88.44 276 LEU A N 1
ATOM 2130 C CA . LEU A 1 276 ? 1.508 -5.158 -1.590 1.00 88.44 276 LEU A CA 1
ATOM 2131 C C . LEU A 1 276 ? 0.139 -4.890 -2.224 1.00 88.44 276 LEU A C 1
ATOM 2133 O O . LEU A 1 276 ? -0.624 -5.832 -2.458 1.00 88.44 276 LEU A O 1
ATOM 2137 N N . ASP A 1 277 ? -0.162 -3.621 -2.489 1.00 81.75 277 ASP A N 1
ATOM 2138 C CA . ASP A 1 277 ? -1.446 -3.147 -3.001 1.00 81.75 277 ASP A CA 1
ATOM 2139 C C . ASP A 1 277 ? -1.508 -3.099 -4.539 1.00 81.75 277 ASP A C 1
ATOM 2141 O O . ASP A 1 277 ? -2.610 -3.028 -5.094 1.00 81.75 277 ASP A O 1
ATOM 2145 N N . ALA A 1 278 ? -0.378 -3.287 -5.236 1.00 83.38 278 ALA A N 1
ATOM 2146 C CA . ALA A 1 278 ? -0.348 -3.409 -6.691 1.00 83.38 278 ALA A CA 1
ATOM 2147 C C . ALA A 1 278 ? -1.102 -4.637 -7.224 1.00 83.38 278 ALA A C 1
ATOM 2149 O O . ALA A 1 278 ? -1.286 -5.650 -6.535 1.00 83.38 278 ALA A O 1
ATOM 2150 N N . ASP A 1 279 ? -1.546 -4.537 -8.480 1.00 84.62 279 ASP A N 1
ATOM 2151 C CA . ASP A 1 279 ? -2.141 -5.631 -9.249 1.00 84.62 279 ASP A CA 1
ATOM 2152 C C . ASP A 1 279 ? -1.094 -6.287 -10.161 1.00 84.62 279 ASP A C 1
ATOM 2154 O O . ASP A 1 279 ? -0.906 -5.850 -11.301 1.00 84.62 279 ASP A O 1
ATOM 2158 N N . PRO A 1 280 ? -0.418 -7.348 -9.686 1.00 88.19 280 PRO A N 1
ATOM 2159 C CA . PRO A 1 280 ? 0.638 -8.001 -10.448 1.00 88.19 280 PRO A CA 1
ATOM 2160 C C . PRO A 1 280 ? 0.113 -8.625 -11.741 1.00 88.19 280 PRO A C 1
ATOM 2162 O O . PRO A 1 280 ? 0.854 -8.742 -12.704 1.00 88.19 280 PRO A O 1
ATOM 2165 N N . GLN A 1 281 ? -1.164 -9.013 -11.798 1.00 88.75 281 GLN A N 1
ATOM 2166 C CA . GLN A 1 281 ? -1.706 -9.705 -12.964 1.00 88.75 281 GLN A CA 1
ATOM 2167 C C . GLN A 1 281 ? -1.860 -8.762 -14.146 1.00 88.75 281 GLN A C 1
ATOM 2169 O O . GLN A 1 281 ? -1.492 -9.109 -15.266 1.00 88.75 281 GLN A O 1
ATOM 2174 N N . THR A 1 282 ? -2.400 -7.569 -13.889 1.00 85.75 282 THR A N 1
ATOM 2175 C CA . THR A 1 282 ? -2.548 -6.530 -14.910 1.00 85.75 282 THR A CA 1
ATOM 2176 C C . THR A 1 282 ? -1.178 -6.073 -15.414 1.00 85.75 282 THR A C 1
ATOM 2178 O O . THR A 1 282 ? -0.992 -5.933 -16.623 1.00 85.75 282 THR A O 1
ATOM 2181 N N . VAL A 1 283 ? -0.212 -5.903 -14.505 1.00 89.56 283 VAL A N 1
ATOM 2182 C CA . VAL A 1 283 ? 1.175 -5.553 -14.847 1.00 89.56 283 VAL A CA 1
ATOM 2183 C C . VAL A 1 283 ? 1.816 -6.639 -15.710 1.00 89.56 283 VAL A C 1
ATOM 2185 O O . VAL A 1 283 ? 2.265 -6.355 -16.820 1.00 89.56 283 VAL A O 1
ATOM 2188 N N . ASP A 1 284 ? 1.826 -7.884 -15.230 1.00 94.44 284 ASP A N 1
ATOM 2189 C CA . ASP A 1 284 ? 2.459 -9.011 -15.914 1.00 94.44 284 ASP A CA 1
ATOM 2190 C C . ASP A 1 284 ? 1.841 -9.226 -17.300 1.00 94.44 284 ASP A C 1
ATOM 2192 O O . ASP A 1 284 ? 2.566 -9.394 -18.279 1.00 94.44 284 ASP A O 1
ATOM 2196 N N . ALA A 1 285 ? 0.509 -9.169 -17.410 1.00 91.12 285 ALA A N 1
ATOM 2197 C CA . ALA A 1 285 ? -0.185 -9.309 -18.686 1.00 91.12 285 ALA A CA 1
ATOM 2198 C C . ALA A 1 285 ? 0.232 -8.214 -19.678 1.00 91.12 285 ALA A C 1
ATOM 2200 O O . ALA A 1 285 ? 0.588 -8.524 -20.812 1.00 91.12 285 ALA A O 1
ATOM 2201 N N . ALA A 1 286 ? 0.253 -6.948 -19.247 1.00 89.12 286 ALA A N 1
ATOM 2202 C CA . ALA A 1 286 ? 0.648 -5.834 -20.104 1.00 89.12 286 ALA A CA 1
ATOM 2203 C C . ALA A 1 286 ? 2.116 -5.935 -20.554 1.00 89.12 286 ALA A C 1
ATOM 2205 O O . ALA A 1 286 ? 2.426 -5.718 -21.725 1.00 89.12 286 ALA A O 1
ATOM 2206 N N . LEU A 1 287 ? 3.029 -6.300 -19.648 1.00 92.62 287 LEU A N 1
ATOM 2207 C CA . LEU A 1 287 ? 4.449 -6.443 -19.975 1.00 92.62 287 LEU A CA 1
ATOM 2208 C C . LEU A 1 287 ? 4.734 -7.683 -20.840 1.00 92.62 287 LEU A C 1
ATOM 2210 O O . LEU A 1 287 ? 5.646 -7.647 -21.667 1.00 92.62 287 LEU A O 1
ATOM 2214 N N . ALA A 1 288 ? 3.959 -8.763 -20.701 1.00 94.00 288 ALA A N 1
ATOM 2215 C CA . ALA A 1 288 ? 4.128 -9.990 -21.484 1.00 94.00 288 ALA A CA 1
ATOM 2216 C C . ALA A 1 288 ? 3.747 -9.842 -22.971 1.00 94.00 288 ALA A C 1
ATOM 2218 O O . ALA A 1 288 ? 4.232 -10.611 -23.815 1.00 94.00 288 ALA A O 1
ATOM 2219 N N . GLU A 1 289 ? 2.931 -8.840 -23.312 1.00 91.00 289 GLU A N 1
ATOM 2220 C CA . GLU A 1 289 ? 2.639 -8.480 -24.705 1.00 91.00 289 GLU A CA 1
ATOM 2221 C C . GLU A 1 289 ? 3.894 -7.996 -25.441 1.00 91.00 289 GLU A C 1
ATOM 2223 O O . GLU A 1 289 ? 4.042 -8.212 -26.646 1.00 91.00 289 GLU A O 1
ATOM 2228 N N . ILE A 1 290 ? 4.855 -7.420 -24.714 1.00 90.25 290 ILE A N 1
ATOM 2229 C CA . ILE A 1 290 ? 6.110 -6.928 -25.274 1.00 90.25 290 ILE A CA 1
ATOM 2230 C C . ILE A 1 290 ? 7.054 -8.119 -25.491 1.00 90.25 290 ILE A C 1
ATOM 2232 O O . ILE A 1 290 ? 7.522 -8.717 -24.518 1.00 90.25 290 ILE A O 1
ATOM 2236 N N . PRO A 1 291 ? 7.410 -8.463 -26.748 1.00 90.19 291 PRO A N 1
ATOM 2237 C CA . PRO A 1 291 ? 8.170 -9.682 -27.034 1.00 90.19 291 PRO A CA 1
ATOM 2238 C C . PRO A 1 291 ? 9.500 -9.786 -26.277 1.00 90.19 291 PRO A C 1
ATOM 2240 O O . PRO A 1 291 ? 9.861 -10.872 -25.833 1.00 90.19 291 PRO A O 1
ATOM 2243 N N . ALA A 1 292 ? 10.190 -8.657 -26.084 1.00 89.75 292 ALA A N 1
ATOM 2244 C CA . ALA A 1 292 ? 11.446 -8.570 -25.337 1.00 89.75 292 ALA A CA 1
ATOM 2245 C C . ALA A 1 292 ? 11.303 -8.901 -23.836 1.00 89.75 292 ALA A C 1
ATOM 2247 O O . ALA A 1 292 ? 12.254 -9.366 -23.213 1.00 89.75 292 ALA A O 1
ATOM 2248 N N . LEU A 1 293 ? 10.129 -8.661 -23.243 1.00 92.25 293 LEU A N 1
ATOM 2249 C CA . LEU A 1 293 ? 9.870 -8.856 -21.812 1.00 92.25 293 LEU A CA 1
ATOM 2250 C C . LEU A 1 293 ? 9.137 -10.160 -21.499 1.00 92.25 293 LEU A C 1
ATOM 2252 O O . LEU A 1 293 ? 9.239 -10.641 -20.374 1.00 92.25 293 LEU A O 1
ATOM 2256 N N . ARG A 1 294 ? 8.452 -10.764 -22.474 1.00 94.31 294 ARG A N 1
ATOM 2257 C CA . ARG A 1 294 ? 7.612 -11.957 -22.288 1.00 94.31 294 ARG A CA 1
ATOM 2258 C C . ARG A 1 294 ? 8.270 -13.070 -21.475 1.00 94.31 294 ARG A C 1
ATOM 2260 O O . ARG A 1 294 ? 7.677 -13.576 -20.528 1.00 94.31 294 ARG A O 1
ATOM 2267 N N . GLU A 1 295 ? 9.500 -13.437 -21.824 1.00 94.94 295 GLU A N 1
ATOM 2268 C CA . GLU A 1 295 ? 10.224 -14.499 -21.119 1.00 94.94 295 GLU A CA 1
ATOM 2269 C C . GLU A 1 295 ? 10.672 -14.070 -19.715 1.00 94.94 295 GLU A C 1
ATOM 2271 O O . GLU A 1 295 ? 10.624 -14.862 -18.772 1.00 94.94 295 GLU A O 1
ATOM 2276 N N . ALA A 1 296 ? 11.056 -12.801 -19.549 1.00 94.00 296 ALA A N 1
ATOM 2277 C CA . ALA A 1 296 ? 11.432 -12.251 -18.251 1.00 94.00 296 ALA A CA 1
ATOM 2278 C C . ALA A 1 296 ? 10.235 -12.208 -17.285 1.00 94.00 296 ALA A C 1
ATOM 2280 O O . ALA A 1 296 ? 10.399 -12.547 -16.115 1.00 94.00 296 ALA A O 1
ATOM 2281 N N . VAL A 1 297 ? 9.043 -11.853 -17.778 1.00 95.88 297 VAL A N 1
ATOM 2282 C CA . VAL A 1 297 ? 7.783 -11.896 -17.015 1.00 95.88 297 VAL A CA 1
ATOM 2283 C C . VAL A 1 297 ? 7.423 -13.332 -16.651 1.00 95.88 297 VAL A C 1
ATOM 2285 O O . VAL A 1 297 ? 7.143 -13.623 -15.495 1.00 95.88 297 VAL A O 1
ATOM 2288 N N . ARG A 1 298 ? 7.519 -14.269 -17.603 1.00 95.00 298 ARG A N 1
ATOM 2289 C CA . ARG A 1 298 ? 7.254 -15.694 -17.344 1.00 95.00 298 ARG A CA 1
ATOM 2290 C C . ARG A 1 298 ? 8.185 -16.290 -16.281 1.00 95.00 298 ARG A C 1
ATOM 2292 O O . ARG A 1 298 ? 7.770 -17.170 -15.533 1.00 95.00 298 ARG A O 1
ATOM 2299 N N . THR A 1 299 ? 9.434 -15.827 -16.231 1.00 94.00 299 THR A N 1
ATOM 2300 C CA . THR A 1 299 ? 10.454 -16.310 -15.286 1.00 94.00 299 THR A CA 1
ATOM 2301 C C . THR A 1 299 ? 10.293 -15.714 -13.886 1.00 94.00 299 THR A C 1
ATOM 2303 O O . THR A 1 299 ? 10.615 -16.375 -12.902 1.00 94.00 299 THR A O 1
ATOM 2306 N N . ALA A 1 300 ? 9.811 -14.476 -13.787 1.00 93.06 300 ALA A N 1
ATOM 2307 C CA . ALA A 1 300 ? 9.630 -13.764 -12.526 1.00 93.06 300 ALA A CA 1
ATOM 2308 C C . ALA A 1 300 ? 8.282 -13.021 -12.519 1.00 93.06 300 ALA A C 1
ATOM 2310 O O . ALA A 1 300 ? 8.267 -11.798 -12.648 1.00 93.06 300 ALA A O 1
ATOM 2311 N N . PRO A 1 301 ? 7.148 -13.738 -12.421 1.00 95.06 301 PRO A N 1
ATOM 2312 C CA . PRO A 1 301 ? 5.837 -13.105 -12.363 1.00 95.06 301 PRO A CA 1
ATOM 2313 C C . PRO A 1 301 ? 5.620 -12.433 -11.005 1.00 95.06 301 PRO A C 1
ATOM 2315 O O . PRO A 1 301 ? 6.102 -12.909 -9.973 1.00 95.06 301 PRO A O 1
ATOM 2318 N N . GLY A 1 302 ? 4.849 -11.351 -10.984 1.00 92.81 302 GLY A N 1
ATOM 2319 C CA . GLY A 1 302 ? 4.496 -10.651 -9.755 1.00 92.81 302 GLY A CA 1
ATOM 2320 C C . GLY A 1 302 ? 5.633 -9.849 -9.135 1.00 92.81 302 GLY A C 1
ATOM 2321 O O . GLY A 1 302 ? 5.659 -9.679 -7.910 1.00 92.81 302 GLY A O 1
ATOM 2322 N N . ILE A 1 303 ? 6.564 -9.363 -9.964 1.00 94.31 303 ILE A N 1
ATOM 2323 C CA . ILE A 1 303 ? 7.558 -8.368 -9.551 1.00 94.31 303 ILE A CA 1
ATOM 2324 C C . ILE A 1 303 ? 6.847 -7.148 -8.961 1.00 94.31 303 ILE A C 1
ATOM 2326 O O . ILE A 1 303 ? 5.825 -6.689 -9.466 1.00 94.31 303 ILE A O 1
ATOM 2330 N N . ARG A 1 304 ? 7.423 -6.612 -7.886 1.00 92.94 304 ARG A N 1
ATOM 2331 C CA . ARG A 1 304 ? 6.937 -5.432 -7.164 1.00 92.94 304 ARG A CA 1
ATOM 2332 C C . ARG A 1 304 ? 7.930 -4.300 -7.232 1.00 92.94 304 ARG A C 1
ATOM 2334 O O . ARG A 1 304 ? 9.124 -4.583 -7.262 1.00 92.94 304 ARG A O 1
ATOM 2341 N N . VAL A 1 305 ? 7.456 -3.056 -7.183 1.00 91.88 305 VAL A N 1
ATOM 2342 C CA . VAL A 1 305 ? 8.306 -1.858 -7.104 1.00 91.88 305 VAL A CA 1
ATOM 2343 C C . VAL A 1 305 ? 8.545 -1.511 -5.637 1.00 91.88 305 VAL A C 1
ATOM 2345 O O . VAL A 1 305 ? 7.666 -0.923 -5.017 1.00 91.88 305 VAL A O 1
ATOM 2348 N N . PRO A 1 306 ? 9.699 -1.857 -5.028 1.00 92.81 306 PRO A N 1
ATOM 2349 C CA . PRO A 1 306 ? 9.840 -1.702 -3.588 1.00 92.81 306 PRO A CA 1
ATOM 2350 C C . PRO A 1 306 ? 9.858 -0.220 -3.212 1.00 92.81 306 PRO A C 1
ATOM 2352 O O . PRO A 1 306 ? 10.745 0.520 -3.642 1.00 92.81 306 PRO A O 1
ATOM 2355 N N . GLY A 1 307 ? 8.886 0.215 -2.414 1.00 91.19 307 GLY A N 1
ATOM 2356 C CA . GLY A 1 307 ? 8.710 1.616 -2.046 1.00 91.19 307 GLY A CA 1
ATOM 2357 C C . GLY A 1 307 ? 9.708 2.121 -0.997 1.00 91.19 307 GLY A C 1
ATOM 2358 O O . GLY A 1 307 ? 10.761 1.521 -0.764 1.00 91.19 307 GLY A O 1
ATOM 2359 N N . ALA A 1 308 ? 9.363 3.222 -0.332 1.00 87.12 308 ALA A N 1
ATOM 2360 C CA . ALA A 1 308 ? 10.113 3.807 0.779 1.00 87.12 308 ALA A CA 1
ATOM 2361 C C . ALA A 1 308 ? 9.316 3.745 2.091 1.00 87.12 308 ALA A C 1
ATOM 2363 O O . ALA A 1 308 ? 8.092 3.889 2.087 1.00 87.12 308 ALA A O 1
ATOM 2364 N N . LEU A 1 309 ? 10.008 3.577 3.225 1.00 88.50 309 LEU A N 1
ATOM 2365 C CA . LEU A 1 309 ? 9.400 3.787 4.548 1.00 88.50 309 LEU A CA 1
ATOM 2366 C C . LEU A 1 309 ? 9.363 5.277 4.924 1.00 88.50 309 LEU A C 1
ATOM 2368 O O . LEU A 1 309 ? 8.425 5.707 5.594 1.00 88.50 309 LEU A O 1
ATOM 2372 N N . GLU A 1 310 ? 10.351 6.053 4.472 1.00 84.12 310 GLU A N 1
ATOM 2373 C CA . GLU A 1 310 ? 10.464 7.500 4.648 1.00 84.12 310 GLU A CA 1
ATOM 2374 C C . GLU A 1 310 ? 11.052 8.127 3.378 1.00 84.12 310 GLU A C 1
ATOM 2376 O O . GLU A 1 310 ? 12.029 7.618 2.820 1.00 84.12 310 GLU A O 1
ATOM 2381 N N . ALA A 1 311 ? 10.487 9.252 2.934 1.00 85.69 311 ALA A N 1
ATOM 2382 C CA . ALA A 1 311 ? 10.988 9.970 1.765 1.00 85.69 311 ALA A CA 1
ATOM 2383 C C . ALA A 1 311 ? 12.408 10.522 1.985 1.00 85.69 311 ALA A C 1
ATOM 2385 O O . ALA A 1 311 ? 13.254 10.424 1.096 1.00 85.69 311 ALA A O 1
ATOM 2386 N N . SER A 1 312 ? 12.681 11.052 3.183 1.00 82.56 312 SER A N 1
ATOM 2387 C CA . SER A 1 312 ? 13.955 11.690 3.546 1.00 82.56 312 SER A CA 1
ATOM 2388 C C . SER A 1 312 ? 15.165 10.781 3.332 1.00 82.56 312 SER A C 1
ATOM 2390 O O . SER A 1 312 ? 16.175 11.221 2.786 1.00 82.56 312 SER A O 1
ATOM 2392 N N . ASP A 1 313 ? 15.057 9.502 3.695 1.00 81.62 313 ASP A N 1
ATOM 2393 C CA . ASP A 1 313 ? 16.128 8.518 3.524 1.00 81.62 313 ASP A CA 1
ATOM 2394 C C . ASP A 1 313 ? 16.489 8.321 2.043 1.00 81.62 313 ASP A C 1
ATOM 2396 O O . ASP A 1 313 ? 17.661 8.359 1.666 1.00 81.62 313 ASP A O 1
ATOM 2400 N N . LEU A 1 314 ? 15.490 8.189 1.167 1.00 84.94 314 LEU A N 1
ATOM 2401 C CA . LEU A 1 314 ? 15.748 8.019 -0.262 1.00 84.94 314 LEU A CA 1
ATOM 2402 C C . LEU A 1 314 ? 16.178 9.312 -0.959 1.00 84.94 314 LEU A C 1
ATOM 2404 O O . LEU A 1 314 ? 16.971 9.232 -1.897 1.00 84.94 314 LEU A O 1
ATOM 2408 N N . ILE A 1 315 ? 15.726 10.482 -0.496 1.00 84.50 315 ILE A N 1
ATOM 2409 C CA . ILE A 1 315 ? 16.229 11.782 -0.967 1.00 84.50 315 ILE A CA 1
ATOM 2410 C C . ILE A 1 315 ? 17.727 11.896 -0.662 1.00 84.50 315 ILE A C 1
ATOM 2412 O O . ILE A 1 315 ? 18.507 12.215 -1.558 1.00 84.50 315 ILE A O 1
ATOM 2416 N N . ILE A 1 316 ? 18.137 11.567 0.569 1.00 80.19 316 ILE A N 1
ATOM 2417 C CA . ILE A 1 316 ? 19.546 11.561 0.988 1.00 80.19 316 ILE A CA 1
ATOM 2418 C C . ILE A 1 316 ? 20.374 10.640 0.092 1.00 80.19 316 ILE A C 1
ATOM 2420 O O . ILE A 1 316 ? 21.387 11.066 -0.462 1.00 80.19 316 ILE A O 1
ATOM 2424 N N . ARG A 1 317 ? 19.929 9.391 -0.096 1.00 80.06 317 ARG A N 1
ATOM 2425 C CA . ARG A 1 317 ? 20.639 8.418 -0.942 1.00 80.06 317 ARG A CA 1
ATOM 2426 C C . ARG A 1 317 ? 20.742 8.888 -2.388 1.00 80.06 317 ARG A C 1
ATOM 2428 O O . ARG A 1 317 ? 21.788 8.745 -3.013 1.00 80.06 317 ARG A O 1
ATOM 2435 N N . ALA A 1 318 ? 19.670 9.467 -2.924 1.00 82.88 318 ALA A N 1
ATOM 2436 C CA . ALA A 1 318 ? 19.651 9.969 -4.289 1.00 82.88 318 ALA A CA 1
ATOM 2437 C C . ALA A 1 318 ? 20.613 11.148 -4.479 1.00 82.88 318 ALA A C 1
ATOM 2439 O O . ALA A 1 318 ? 21.380 11.139 -5.445 1.00 82.88 318 ALA A O 1
ATOM 2440 N N . ALA A 1 319 ? 20.618 12.104 -3.544 1.00 77.12 319 ALA A N 1
ATOM 2441 C CA . ALA A 1 319 ? 21.532 13.244 -3.540 1.00 77.12 319 ALA A CA 1
ATOM 2442 C C . ALA A 1 319 ? 23.002 12.818 -3.414 1.00 77.12 319 ALA A C 1
ATOM 2444 O O . ALA A 1 319 ? 23.855 13.360 -4.110 1.00 77.12 319 ALA A O 1
ATOM 2445 N N . ALA A 1 320 ? 23.286 11.789 -2.612 1.00 71.69 320 ALA A N 1
ATOM 2446 C CA . ALA A 1 320 ? 24.622 11.208 -2.486 1.00 71.69 320 ALA A CA 1
ATOM 2447 C C . ALA A 1 320 ? 25.045 10.345 -3.698 1.00 71.69 320 ALA A C 1
ATOM 2449 O O . ALA A 1 320 ? 26.196 9.924 -3.788 1.00 71.69 320 ALA A O 1
ATOM 2450 N N . GLY A 1 321 ? 24.132 10.046 -4.633 1.00 69.44 321 GLY A N 1
ATOM 2451 C CA . GLY A 1 321 ? 24.381 9.109 -5.736 1.00 69.44 321 GLY A CA 1
ATOM 2452 C C . GLY A 1 321 ? 24.422 7.633 -5.310 1.00 69.44 321 GLY A C 1
ATOM 2453 O O . GLY A 1 321 ? 24.756 6.762 -6.113 1.00 69.44 321 GLY A O 1
ATOM 2454 N N . GLU A 1 322 ? 24.047 7.328 -4.068 1.00 67.44 322 GLU A N 1
ATOM 2455 C CA . GLU A 1 322 ? 24.119 6.008 -3.432 1.00 67.44 322 GLU A CA 1
ATOM 2456 C C . GLU A 1 322 ? 22.860 5.174 -3.716 1.00 67.44 322 GLU A C 1
ATOM 2458 O O . GLU A 1 322 ? 22.114 4.765 -2.826 1.00 67.44 322 GLU A O 1
ATOM 2463 N N . THR A 1 323 ? 22.603 4.917 -4.997 1.00 60.19 323 THR A N 1
ATOM 2464 C CA . THR A 1 323 ? 21.422 4.152 -5.437 1.00 60.19 323 THR A CA 1
ATOM 2465 C C . THR A 1 323 ? 21.617 2.629 -5.375 1.00 60.19 323 THR A C 1
ATOM 2467 O O . THR A 1 323 ? 20.665 1.898 -5.628 1.00 60.19 323 THR A O 1
ATOM 2470 N N . HIS A 1 324 ? 22.806 2.130 -4.990 1.00 62.62 324 HIS A N 1
ATOM 2471 C CA . HIS A 1 324 ? 23.129 0.703 -4.785 1.00 62.62 324 HIS A CA 1
ATOM 2472 C C . HIS A 1 324 ? 24.176 0.523 -3.674 1.00 62.62 324 HIS A C 1
ATOM 2474 O O . HIS A 1 324 ? 25.173 1.241 -3.630 1.00 62.62 324 HIS A O 1
ATOM 2480 N N . GLY A 1 325 ? 24.003 -0.473 -2.804 1.00 52.97 325 GLY A N 1
ATOM 2481 C CA . GLY A 1 325 ? 24.854 -0.699 -1.635 1.00 52.97 325 GLY A CA 1
ATOM 2482 C C . GLY A 1 325 ? 25.887 -1.816 -1.810 1.00 52.97 325 GLY A C 1
ATOM 2483 O O . GLY A 1 325 ? 25.550 -2.996 -1.791 1.00 52.97 325 GLY A O 1
ATOM 2484 N N . ARG A 1 326 ? 27.174 -1.449 -1.883 1.00 46.38 326 ARG A N 1
ATOM 2485 C CA . ARG A 1 326 ? 28.291 -2.231 -1.292 1.00 46.38 326 ARG A CA 1
ATOM 2486 C C . ARG A 1 326 ? 29.381 -1.374 -0.622 1.00 46.38 326 ARG A C 1
ATOM 2488 O O . ARG A 1 326 ? 30.332 -1.928 -0.088 1.00 46.38 326 ARG A O 1
ATOM 2495 N N . ALA A 1 327 ? 29.228 -0.052 -0.577 1.00 41.53 327 ALA A N 1
ATOM 2496 C CA . ALA A 1 327 ? 30.060 0.839 0.228 1.00 41.53 327 ALA A CA 1
ATOM 2497 C C . ALA A 1 327 ? 29.298 2.150 0.473 1.00 41.53 327 ALA A C 1
ATOM 2499 O O . ALA A 1 327 ? 29.468 3.102 -0.277 1.00 41.53 327 ALA A O 1
ATOM 2500 N N . ALA A 1 328 ? 28.435 2.197 1.492 1.00 44.25 328 ALA A N 1
ATOM 2501 C CA . ALA A 1 328 ? 27.857 3.462 1.944 1.00 44.25 328 ALA A CA 1
ATOM 2502 C C . ALA A 1 328 ? 28.933 4.214 2.738 1.00 44.25 328 ALA A C 1
ATOM 2504 O O . ALA A 1 328 ? 29.083 4.052 3.955 1.00 44.25 328 ALA A O 1
ATOM 2505 N N . ARG A 1 329 ? 29.752 4.990 2.028 1.00 41.12 329 ARG A N 1
ATOM 2506 C CA . ARG A 1 329 ? 30.607 5.991 2.651 1.00 41.12 329 ARG A CA 1
ATOM 2507 C C . ARG A 1 329 ? 29.691 7.184 2.858 1.00 41.12 329 ARG A C 1
ATOM 2509 O O . ARG A 1 329 ? 29.611 8.047 1.999 1.00 41.12 329 ARG A O 1
ATOM 2516 N N . ARG A 1 330 ? 29.027 7.226 4.017 1.00 44.91 330 ARG A N 1
ATOM 2517 C CA . ARG A 1 330 ? 28.335 8.417 4.530 1.00 44.91 330 ARG A CA 1
ATOM 2518 C C . ARG A 1 330 ? 29.388 9.494 4.833 1.00 44.91 330 ARG A C 1
ATOM 2520 O O . ARG A 1 330 ? 29.668 9.786 5.989 1.00 44.91 330 ARG A O 1
ATOM 2527 N N . ALA A 1 331 ? 30.074 9.952 3.793 1.00 40.00 331 ALA A N 1
ATOM 2528 C CA . ALA A 1 331 ? 30.909 11.127 3.802 1.00 40.00 331 ALA A CA 1
ATOM 2529 C C . ALA A 1 331 ? 29.954 12.302 3.596 1.00 40.00 331 ALA A C 1
ATOM 2531 O O . ALA A 1 331 ? 29.296 12.402 2.566 1.00 40.00 331 ALA A O 1
ATOM 2532 N N . ASP A 1 332 ? 29.869 13.133 4.628 1.00 43.66 332 ASP A N 1
ATOM 2533 C CA . ASP A 1 332 ? 29.474 14.534 4.546 1.00 43.66 332 ASP A CA 1
ATOM 2534 C C . ASP A 1 332 ? 28.015 14.845 4.164 1.00 43.66 332 ASP A C 1
ATOM 2536 O O . ASP A 1 332 ? 27.743 15.545 3.199 1.00 43.66 332 ASP A O 1
ATOM 2540 N N . LEU A 1 333 ? 27.067 14.444 5.020 1.00 48.66 333 LEU A N 1
ATOM 2541 C CA . LEU A 1 333 ? 25.844 15.239 5.261 1.00 48.66 333 LEU A CA 1
ATOM 2542 C C . LEU A 1 333 ? 25.861 15.771 6.703 1.00 48.66 333 LEU A C 1
ATOM 2544 O O . LEU A 1 333 ? 24.935 15.567 7.499 1.00 48.66 333 LEU A O 1
ATOM 2548 N N . ASP A 1 334 ? 26.982 16.394 7.067 1.00 46.16 334 ASP A N 1
ATOM 2549 C CA . ASP A 1 334 ? 27.210 17.012 8.378 1.00 46.16 334 ASP A CA 1
ATOM 2550 C C . ASP A 1 334 ? 26.818 18.495 8.426 1.00 46.16 334 ASP A C 1
ATOM 2552 O O . ASP A 1 334 ? 26.939 19.136 9.469 1.00 46.16 334 ASP A O 1
ATOM 2556 N N . ARG A 1 335 ? 26.245 19.057 7.353 1.00 54.88 335 ARG A N 1
ATOM 2557 C CA . ARG A 1 335 ? 25.615 20.378 7.438 1.00 54.88 335 ARG A CA 1
ATOM 2558 C C . ARG A 1 335 ? 24.175 20.220 7.912 1.00 54.88 335 ARG A C 1
ATOM 2560 O O . ARG A 1 335 ? 23.329 19.697 7.192 1.00 54.88 335 ARG A O 1
ATOM 2567 N N . ALA A 1 336 ? 23.877 20.719 9.110 1.00 53.44 336 ALA A N 1
ATOM 2568 C CA . ALA A 1 336 ? 22.511 20.812 9.634 1.00 53.44 336 ALA A CA 1
ATOM 2569 C C . ALA A 1 336 ? 21.533 21.440 8.615 1.00 53.44 336 ALA A C 1
ATOM 2571 O O . ALA A 1 336 ? 20.407 20.975 8.489 1.00 53.44 336 ALA A O 1
ATOM 2572 N N . GLN A 1 337 ? 22.015 22.398 7.813 1.00 54.03 337 GLN A N 1
ATOM 2573 C CA . GLN A 1 337 ? 21.287 23.038 6.713 1.00 54.03 337 GLN A CA 1
ATOM 2574 C C . GLN A 1 337 ? 20.807 22.051 5.629 1.00 54.03 337 GLN A C 1
ATOM 2576 O O . GLN A 1 337 ? 19.698 22.173 5.123 1.00 54.03 337 GLN A O 1
ATOM 2581 N N . GLU A 1 338 ? 21.629 21.061 5.266 1.00 65.19 338 GLU A N 1
ATOM 2582 C CA . GLU A 1 338 ? 21.273 20.046 4.263 1.00 65.19 338 GLU A CA 1
ATOM 2583 C C . GLU A 1 338 ? 20.271 19.044 4.841 1.00 65.19 338 GLU A C 1
ATOM 2585 O O . GLU A 1 338 ? 19.354 18.618 4.144 1.00 65.19 338 GLU A O 1
ATOM 2590 N N . ARG A 1 339 ? 20.380 18.724 6.138 1.00 65.50 339 ARG A N 1
ATOM 2591 C CA . ARG A 1 339 ? 19.382 17.904 6.843 1.00 65.50 339 ARG A CA 1
ATOM 2592 C C . ARG A 1 339 ? 18.034 18.614 6.939 1.00 65.50 339 ARG A C 1
ATOM 2594 O O . ARG A 1 339 ? 17.012 17.975 6.727 1.00 65.50 339 ARG A O 1
ATOM 2601 N N . GLU A 1 340 ? 18.033 19.914 7.215 1.00 69.69 340 GLU A N 1
ATOM 2602 C CA . GLU A 1 340 ? 16.822 20.739 7.253 1.00 69.69 340 GLU A CA 1
ATOM 2603 C C . GLU A 1 340 ? 16.174 20.857 5.866 1.00 69.69 340 GLU A C 1
ATOM 2605 O O . GLU A 1 340 ? 14.966 20.675 5.741 1.00 69.69 340 GLU A O 1
ATOM 2610 N N . ALA A 1 341 ? 16.967 21.055 4.807 1.00 72.50 341 ALA A N 1
ATOM 2611 C CA . ALA A 1 341 ? 16.466 21.079 3.433 1.00 72.50 341 ALA A CA 1
ATOM 2612 C C . ALA A 1 341 ? 15.869 19.726 3.006 1.00 72.50 341 ALA A C 1
ATOM 2614 O O . ALA A 1 341 ? 14.774 19.683 2.449 1.00 72.50 341 ALA A O 1
ATOM 2615 N N . VAL A 1 342 ? 16.546 18.613 3.316 1.00 78.38 342 VAL A N 1
ATOM 2616 C CA . VAL A 1 342 ? 16.017 17.257 3.084 1.00 78.38 342 VAL A CA 1
ATOM 2617 C C . VAL A 1 342 ? 14.730 17.032 3.865 1.00 78.38 342 VAL A C 1
ATOM 2619 O O . VAL A 1 342 ? 13.792 16.449 3.327 1.00 78.38 342 VAL A O 1
ATOM 2622 N N . GLN A 1 343 ? 14.682 17.456 5.126 1.00 77.00 343 GLN A N 1
ATOM 2623 C CA . GLN A 1 343 ? 13.511 17.281 5.974 1.00 77.00 343 GLN A CA 1
ATOM 2624 C C . GLN A 1 343 ? 12.325 18.091 5.442 1.00 77.00 343 GLN A C 1
ATOM 2626 O O . GLN A 1 343 ? 11.236 17.544 5.294 1.00 77.00 343 GLN A O 1
ATOM 2631 N N . SER A 1 344 ? 12.553 19.349 5.055 1.00 79.31 344 SER A N 1
ATOM 2632 C CA . SER A 1 344 ? 11.539 20.192 4.417 1.00 79.31 344 SER A CA 1
ATOM 2633 C C . SER A 1 344 ? 11.035 19.577 3.110 1.00 79.31 344 SER A C 1
ATOM 2635 O O . SER A 1 344 ? 9.829 19.523 2.870 1.00 79.31 344 SER A O 1
ATOM 2637 N N . LEU A 1 345 ? 11.939 19.038 2.287 1.00 80.00 345 LEU A N 1
ATOM 2638 C CA . LEU A 1 345 ? 11.571 18.343 1.059 1.00 80.00 345 LEU A CA 1
ATOM 2639 C C . LEU A 1 345 ? 10.765 17.066 1.337 1.00 80.00 345 LEU A C 1
ATOM 2641 O O . LEU A 1 345 ? 9.766 16.810 0.673 1.00 80.00 345 LEU A O 1
ATOM 2645 N N . ALA A 1 346 ? 11.166 16.269 2.327 1.00 80.75 346 ALA A N 1
ATOM 2646 C CA . ALA A 1 346 ? 10.448 15.061 2.719 1.00 80.75 346 ALA A CA 1
ATOM 2647 C C . ALA A 1 346 ? 9.034 15.380 3.224 1.00 80.75 346 ALA A C 1
ATOM 2649 O O . ALA A 1 346 ? 8.089 14.698 2.845 1.00 80.75 346 ALA A O 1
ATOM 2650 N N . GLU A 1 347 ? 8.869 16.453 3.997 1.00 77.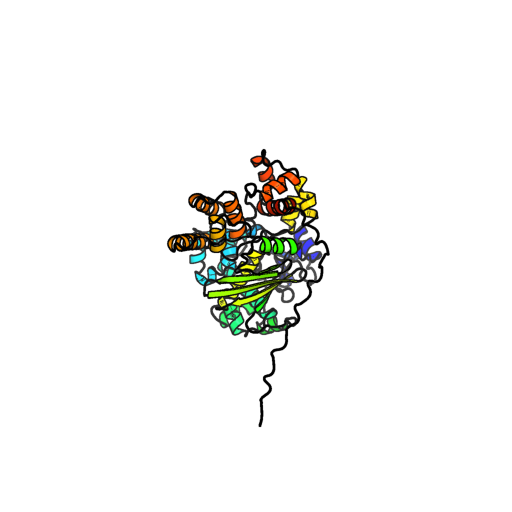38 347 GLU A N 1
ATOM 2651 C CA . GLU A 1 347 ? 7.557 16.935 4.443 1.00 77.38 347 GLU A CA 1
ATOM 2652 C C . GLU A 1 347 ? 6.675 17.386 3.275 1.00 77.38 347 GLU A C 1
ATOM 2654 O O . GLU A 1 347 ? 5.470 17.126 3.268 1.00 77.38 347 GLU A O 1
ATOM 2659 N N . GLN A 1 348 ? 7.263 18.021 2.259 1.00 76.31 348 GLN A N 1
ATOM 2660 C CA . GLN A 1 348 ? 6.548 18.394 1.041 1.00 76.31 348 GLN A CA 1
ATOM 2661 C C . GLN A 1 348 ? 6.152 17.163 0.217 1.00 76.31 348 GLN A C 1
ATOM 2663 O O . GLN A 1 348 ? 5.015 17.066 -0.238 1.00 76.31 348 GLN A O 1
ATOM 2668 N N . VAL A 1 349 ? 7.021 16.163 0.091 1.00 78.69 349 VAL A N 1
ATOM 2669 C CA . VAL A 1 349 ? 6.665 14.885 -0.538 1.00 78.69 349 VAL A CA 1
ATOM 2670 C C . VAL A 1 349 ? 5.530 14.191 0.213 1.00 78.69 349 VAL A C 1
ATOM 2672 O O . VAL A 1 349 ? 4.547 13.781 -0.407 1.00 78.69 349 VAL A O 1
ATOM 2675 N N . ASP A 1 350 ? 5.624 14.125 1.541 1.00 70.94 350 ASP A N 1
ATOM 2676 C CA . ASP A 1 350 ? 4.595 13.570 2.426 1.00 70.94 350 ASP A CA 1
ATOM 2677 C C . ASP A 1 350 ? 3.298 14.405 2.407 1.00 70.94 350 ASP A C 1
ATOM 2679 O O . ASP A 1 350 ? 2.247 13.946 2.864 1.00 70.94 350 ASP A O 1
ATOM 2683 N N . SER A 1 351 ? 3.326 15.618 1.842 1.00 66.06 351 SER A N 1
ATOM 2684 C CA . SER A 1 351 ? 2.128 16.416 1.559 1.00 66.06 351 SER A CA 1
ATOM 2685 C C . SER A 1 351 ? 1.409 15.997 0.265 1.00 66.06 351 SER A C 1
ATOM 2687 O O . SER A 1 351 ? 0.287 16.428 0.013 1.00 66.06 351 SER A O 1
ATOM 2689 N N . GLY A 1 352 ? 1.985 15.062 -0.497 1.00 73.06 352 GLY A N 1
ATOM 2690 C CA . GLY A 1 352 ? 1.360 14.430 -1.655 1.00 73.06 352 GLY A CA 1
ATOM 2691 C C . GLY A 1 352 ? 1.829 15.015 -2.977 1.00 73.06 352 GLY A C 1
ATOM 2692 O O . GLY A 1 352 ? 1.004 15.328 -3.827 1.00 73.06 352 GLY A O 1
ATOM 2693 N N . TRP A 1 353 ? 3.133 15.161 -3.181 1.00 81.62 353 TRP A N 1
ATOM 2694 C CA . TRP A 1 353 ? 3.679 15.536 -4.488 1.00 81.62 353 TRP A CA 1
ATOM 2695 C C . TRP A 1 353 ? 3.420 14.484 -5.571 1.00 81.62 353 TRP A C 1
ATOM 2697 O O . TRP A 1 353 ? 3.356 13.286 -5.300 1.00 81.62 353 TRP A O 1
ATOM 2707 N N . SER A 1 354 ? 3.280 14.956 -6.806 1.00 81.62 354 SER A N 1
ATOM 2708 C CA . SER A 1 354 ? 3.329 14.146 -8.026 1.00 81.62 354 SER A CA 1
ATOM 2709 C C . SER A 1 354 ? 4.765 13.753 -8.379 1.00 81.62 354 SER A C 1
ATOM 2711 O O . SER A 1 354 ? 5.740 14.374 -7.936 1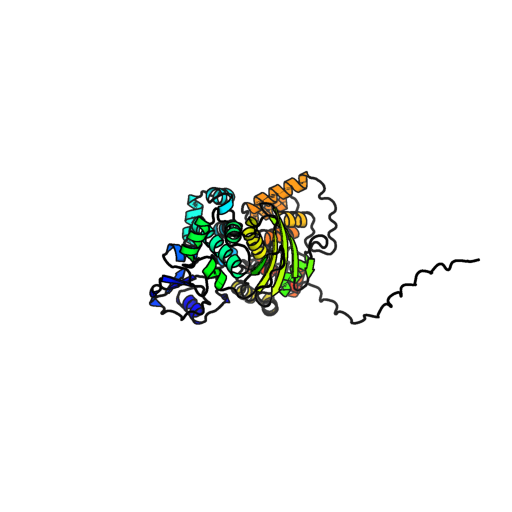.00 81.62 354 SER A O 1
ATOM 2713 N N . ALA A 1 355 ? 4.907 12.762 -9.259 1.00 82.88 355 ALA A N 1
ATOM 2714 C CA . ALA A 1 355 ? 6.203 12.344 -9.781 1.00 82.88 355 ALA A CA 1
ATOM 2715 C C . ALA A 1 355 ? 6.961 13.483 -10.481 1.00 82.88 355 ALA A C 1
ATOM 2717 O O . ALA A 1 355 ? 8.183 13.587 -10.342 1.00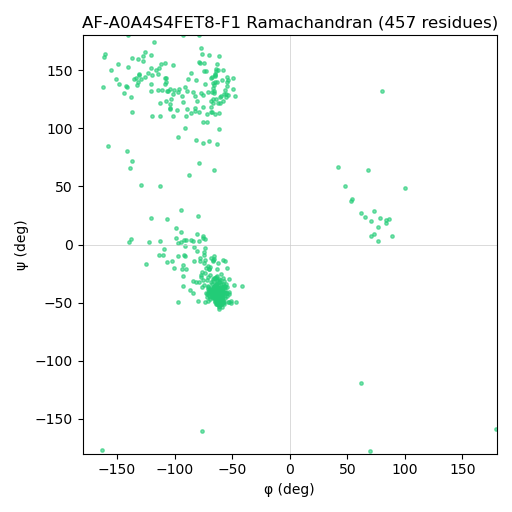 82.88 355 ALA A O 1
ATOM 2718 N N . SER A 1 356 ? 6.254 14.365 -11.195 1.00 83.62 356 SER A N 1
ATOM 2719 C CA . SER A 1 356 ? 6.858 15.526 -11.858 1.00 83.62 356 SER A CA 1
ATOM 2720 C C . SER A 1 356 ? 7.377 16.573 -10.876 1.00 83.62 356 SER A C 1
ATOM 2722 O O . SER A 1 356 ? 8.466 17.101 -11.090 1.00 83.62 356 SER A O 1
ATOM 2724 N N . GLU A 1 357 ? 6.634 16.853 -9.801 1.00 88.06 357 GLU A N 1
ATOM 2725 C CA . GLU A 1 357 ? 7.035 17.838 -8.786 1.00 88.06 357 GLU A CA 1
ATOM 2726 C C . GLU A 1 357 ? 8.306 17.378 -8.063 1.00 88.06 357 GLU A C 1
ATOM 2728 O O . GLU A 1 357 ? 9.292 18.115 -8.016 1.00 88.06 357 GLU A O 1
ATOM 2733 N N . LEU A 1 358 ? 8.335 16.120 -7.606 1.00 89.44 358 LEU A N 1
ATOM 2734 C CA . LEU A 1 358 ? 9.515 15.549 -6.956 1.00 89.44 358 LEU A CA 1
ATOM 2735 C C . LEU A 1 358 ? 10.717 15.460 -7.904 1.00 89.44 358 LEU A C 1
ATOM 2737 O O . LEU A 1 358 ? 11.830 15.823 -7.528 1.00 89.44 358 LEU A O 1
ATOM 2741 N N . SER A 1 359 ? 10.512 15.001 -9.141 1.00 89.94 359 SER A N 1
ATOM 2742 C CA . SER A 1 359 ? 11.597 14.912 -10.125 1.00 89.94 359 SER 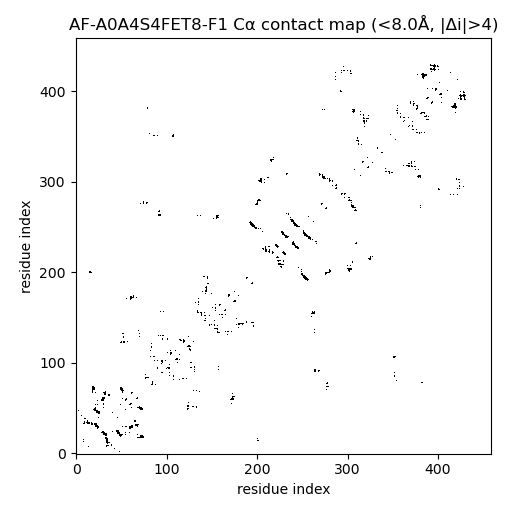A CA 1
ATOM 2743 C C . SER A 1 359 ? 12.198 16.284 -10.448 1.00 89.94 359 SER A C 1
ATOM 2745 O O . SER A 1 359 ? 13.422 16.404 -10.554 1.00 89.94 359 SER A O 1
ATOM 2747 N N . GLY A 1 360 ? 11.355 17.314 -10.581 1.00 89.50 360 GLY A N 1
ATOM 2748 C CA . GLY A 1 360 ? 11.788 18.685 -10.842 1.00 89.50 360 GLY A CA 1
ATOM 2749 C C . GLY A 1 360 ? 12.556 19.287 -9.667 1.00 89.50 360 GLY A C 1
ATOM 2750 O O . GLY A 1 360 ? 13.569 19.950 -9.871 1.00 89.50 360 GLY A O 1
ATOM 2751 N N . GLU A 1 361 ? 12.146 19.007 -8.430 1.00 89.06 361 GLU A N 1
ATOM 2752 C CA . GLU A 1 361 ? 12.877 19.494 -7.259 1.00 89.06 361 GLU A CA 1
ATOM 2753 C C . GLU A 1 361 ? 14.236 18.824 -7.088 1.00 89.06 361 GLU A C 1
ATOM 2755 O O . GLU A 1 361 ? 15.245 19.500 -6.898 1.00 89.06 361 GLU A O 1
ATOM 2760 N N . LEU A 1 362 ? 14.298 17.499 -7.232 1.00 88.06 362 LEU A N 1
ATOM 2761 C CA . LEU A 1 362 ? 15.574 16.791 -7.180 1.00 88.06 362 LEU A CA 1
ATOM 2762 C C . LEU A 1 362 ? 16.525 17.273 -8.291 1.00 88.06 362 LEU A C 1
ATOM 2764 O O . LEU A 1 362 ? 17.738 17.291 -8.098 1.00 88.06 362 LEU A O 1
ATOM 2768 N N . GLU A 1 363 ? 16.001 17.710 -9.441 1.00 90.12 363 GLU A N 1
ATOM 2769 C CA . GLU A 1 363 ? 16.811 18.326 -10.500 1.00 90.12 363 GLU A CA 1
ATOM 2770 C C . GLU A 1 363 ? 17.442 19.636 -10.055 1.00 90.12 363 GLU A C 1
ATOM 2772 O O . GLU A 1 363 ? 18.633 19.848 -10.277 1.00 90.12 363 GLU A O 1
ATOM 2777 N N . ARG A 1 364 ? 16.655 20.495 -9.394 1.00 86.69 364 ARG A N 1
ATOM 2778 C CA . ARG A 1 364 ? 17.136 21.765 -8.835 1.00 86.69 364 ARG A CA 1
ATOM 2779 C C . ARG A 1 364 ? 18.227 21.548 -7.790 1.00 86.69 364 ARG A C 1
ATOM 2781 O O . ARG A 1 364 ? 19.150 22.351 -7.710 1.00 86.69 364 ARG A O 1
ATOM 2788 N N . LEU A 1 365 ? 18.161 20.437 -7.057 1.00 83.38 365 LEU A N 1
ATOM 2789 C CA . LEU A 1 365 ? 19.187 20.005 -6.105 1.00 83.38 365 LEU A CA 1
ATOM 2790 C C . LEU A 1 365 ? 20.413 19.339 -6.761 1.00 83.38 365 LEU A C 1
ATOM 2792 O O . LEU A 1 365 ? 21.314 18.886 -6.058 1.00 83.38 365 LEU A O 1
ATOM 2796 N N . GLY A 1 366 ? 20.474 19.264 -8.095 1.00 83.38 366 GLY A N 1
ATOM 2797 C CA . GLY A 1 366 ? 21.608 18.692 -8.829 1.00 83.38 366 GLY A CA 1
ATOM 2798 C C . GLY A 1 366 ? 21.654 17.161 -8.833 1.00 83.38 366 GLY A C 1
ATOM 2799 O O . GLY A 1 366 ? 22.680 16.574 -9.178 1.00 83.38 366 GLY A O 1
ATOM 2800 N N . VAL A 1 367 ? 20.557 16.491 -8.469 1.00 84.88 367 VAL A N 1
ATOM 2801 C CA . VAL A 1 367 ? 20.483 15.027 -8.434 1.00 84.88 367 VAL A CA 1
ATOM 2802 C C . VAL A 1 367 ? 20.472 14.458 -9.856 1.00 84.88 367 VAL A C 1
ATOM 2804 O O . VAL A 1 367 ? 19.686 14.869 -10.716 1.00 84.88 367 VAL A O 1
ATOM 2807 N N . SER A 1 368 ? 21.332 13.466 -10.108 1.00 87.31 368 SER A N 1
ATOM 2808 C CA . SER A 1 368 ? 21.458 12.832 -11.428 1.00 87.31 368 SER A CA 1
ATOM 2809 C C . SER A 1 368 ? 20.133 12.229 -11.915 1.00 87.31 368 SER A C 1
ATOM 2811 O O . SER A 1 368 ? 19.328 11.753 -11.117 1.00 87.31 368 SER A O 1
ATOM 2813 N N . ALA A 1 369 ? 19.909 12.173 -13.233 1.00 88.06 369 ALA A N 1
ATOM 2814 C CA . ALA A 1 369 ? 18.682 11.598 -13.801 1.00 88.06 369 ALA A CA 1
ATOM 2815 C C . ALA A 1 369 ? 18.415 10.146 -13.345 1.00 88.06 369 ALA A C 1
ATOM 2817 O O . ALA A 1 369 ? 17.261 9.774 -13.145 1.00 88.06 369 ALA A O 1
ATOM 2818 N N . ALA A 1 370 ? 19.464 9.339 -13.141 1.00 87.56 370 ALA A N 1
ATOM 2819 C CA . ALA A 1 370 ? 19.341 7.973 -12.627 1.00 87.56 370 ALA A CA 1
ATOM 2820 C C . ALA A 1 370 ? 18.894 7.955 -11.157 1.00 87.56 370 ALA A C 1
ATOM 2822 O O . ALA A 1 370 ? 17.947 7.253 -10.801 1.00 87.56 370 ALA A O 1
ATOM 2823 N N . SER A 1 371 ? 19.521 8.783 -10.317 1.00 87.62 371 SER A N 1
ATOM 2824 C CA . SER A 1 371 ? 19.153 8.929 -8.905 1.00 87.62 371 SER A CA 1
ATOM 2825 C C . SER A 1 371 ? 17.753 9.511 -8.715 1.00 87.62 371 SER A C 1
ATOM 2827 O O . SER A 1 371 ? 17.037 9.087 -7.811 1.00 87.62 371 SER A O 1
ATOM 2829 N N . ARG A 1 372 ? 17.331 10.435 -9.587 1.00 90.88 372 ARG A N 1
ATOM 2830 C CA . ARG A 1 372 ? 15.966 10.975 -9.598 1.00 90.88 372 ARG A CA 1
ATOM 2831 C C . ARG A 1 372 ? 14.938 9.901 -9.911 1.00 90.88 372 ARG A C 1
ATOM 2833 O O . ARG A 1 372 ? 13.994 9.742 -9.148 1.00 90.88 372 ARG A O 1
ATOM 2840 N N . ALA A 1 373 ? 15.140 9.137 -10.986 1.00 88.75 373 ALA A N 1
ATOM 2841 C CA . ALA A 1 373 ? 14.237 8.049 -11.355 1.00 88.75 373 ALA A CA 1
ATOM 2842 C C . ALA A 1 373 ? 14.120 7.000 -10.231 1.00 88.75 373 ALA A C 1
ATOM 2844 O O . ALA A 1 373 ? 13.019 6.563 -9.886 1.00 88.75 373 ALA A O 1
ATOM 2845 N N . TYR A 1 374 ? 15.245 6.661 -9.594 1.00 88.06 374 TYR A N 1
ATOM 2846 C CA . TYR A 1 374 ? 15.277 5.806 -8.407 1.00 88.06 374 TYR A CA 1
ATOM 2847 C C . TYR A 1 374 ? 14.463 6.387 -7.240 1.00 88.06 374 TYR A C 1
ATOM 2849 O O . TYR A 1 374 ? 13.606 5.698 -6.691 1.00 88.06 374 TYR A O 1
ATOM 2857 N N . ALA A 1 375 ? 14.690 7.650 -6.872 1.00 89.44 375 ALA A N 1
ATOM 2858 C CA . ALA A 1 375 ? 13.981 8.287 -5.766 1.00 89.44 375 ALA A CA 1
ATOM 2859 C C . ALA A 1 375 ? 12.478 8.385 -6.042 1.00 89.44 375 ALA A C 1
ATOM 2861 O O . ALA A 1 375 ? 11.679 7.937 -5.230 1.00 89.44 375 ALA A O 1
ATOM 2862 N N . VAL A 1 376 ? 12.086 8.909 -7.204 1.00 89.94 376 VAL A N 1
ATOM 2863 C CA . VAL A 1 376 ? 10.680 9.138 -7.566 1.00 89.94 376 VAL A CA 1
ATOM 2864 C C . VAL A 1 376 ? 9.894 7.828 -7.606 1.00 89.94 376 VAL A C 1
ATOM 2866 O O . VAL A 1 376 ? 8.822 7.747 -7.007 1.00 89.94 376 VAL A O 1
ATOM 2869 N N . SER A 1 377 ? 10.435 6.790 -8.256 1.00 88.56 377 SER A N 1
ATOM 2870 C CA . SER A 1 377 ? 9.755 5.488 -8.351 1.00 88.56 377 SER A CA 1
ATOM 2871 C C . SER A 1 377 ? 9.509 4.868 -6.978 1.00 88.56 377 SER A C 1
ATOM 2873 O O . SER A 1 377 ? 8.418 4.369 -6.721 1.00 88.56 377 SER A O 1
ATOM 2875 N N . ARG A 1 378 ? 10.482 4.948 -6.066 1.00 90.69 378 ARG A N 1
ATOM 2876 C CA . ARG A 1 378 ? 10.382 4.321 -4.744 1.00 90.69 378 ARG A CA 1
ATOM 2877 C C . ARG A 1 378 ? 9.632 5.155 -3.711 1.00 90.69 378 ARG A C 1
ATOM 2879 O O . ARG A 1 378 ? 8.858 4.606 -2.935 1.00 90.69 378 ARG A O 1
ATOM 2886 N N . ILE A 1 379 ? 9.868 6.462 -3.666 1.00 89.25 379 ILE A N 1
ATOM 2887 C CA . ILE A 1 379 ? 9.246 7.360 -2.686 1.00 89.25 379 ILE A CA 1
ATOM 2888 C C . ILE A 1 379 ? 7.736 7.419 -2.909 1.00 89.25 379 ILE A C 1
ATOM 2890 O O . ILE A 1 379 ? 6.966 7.274 -1.962 1.00 89.25 379 ILE A O 1
ATOM 2894 N N . LEU A 1 380 ? 7.316 7.596 -4.163 1.00 83.94 380 LEU A N 1
ATOM 2895 C CA . LEU A 1 380 ? 5.902 7.735 -4.509 1.00 83.94 380 LEU A CA 1
ATOM 2896 C C . LEU A 1 380 ? 5.235 6.398 -4.851 1.00 83.94 380 LEU A C 1
ATOM 2898 O O . LEU A 1 380 ? 4.019 6.365 -5.026 1.00 83.94 380 LEU A O 1
ATOM 2902 N N . GLY A 1 381 ? 6.014 5.316 -4.979 1.00 81.44 381 GLY A N 1
ATOM 2903 C CA . GLY A 1 381 ? 5.527 4.046 -5.525 1.00 81.44 381 GLY A CA 1
ATOM 2904 C C . GLY A 1 381 ? 5.044 4.189 -6.973 1.00 81.44 381 GLY A C 1
ATOM 2905 O O . GLY A 1 381 ? 4.135 3.481 -7.388 1.00 81.44 381 GLY A O 1
ATOM 2906 N N . SER A 1 382 ? 5.579 5.156 -7.731 1.00 84.31 382 SER A N 1
ATOM 2907 C CA . SER A 1 382 ? 5.057 5.478 -9.061 1.00 84.31 382 SER A CA 1
ATOM 2908 C C . SER A 1 382 ? 5.333 4.325 -10.038 1.00 84.31 382 SER A C 1
ATOM 2910 O O . SER A 1 382 ? 6.502 3.959 -10.231 1.00 84.31 382 SER A O 1
ATOM 2912 N N . PRO A 1 383 ? 4.298 3.762 -10.695 1.00 84.19 383 PRO A N 1
ATOM 2913 C CA . PRO A 1 383 ? 4.450 2.611 -11.584 1.00 84.19 383 PRO A CA 1
ATOM 2914 C C . PRO A 1 383 ? 5.113 2.973 -12.921 1.00 84.19 383 PRO A C 1
ATOM 2916 O O . PRO A 1 383 ? 5.558 2.078 -13.646 1.00 84.19 383 PRO A O 1
ATOM 2919 N N . ASP A 1 384 ? 5.219 4.271 -13.237 1.00 87.06 384 ASP A N 1
ATOM 2920 C CA . ASP A 1 384 ? 5.544 4.757 -14.576 1.00 87.06 384 ASP A CA 1
ATOM 2921 C C . ASP A 1 384 ? 6.697 5.770 -14.641 1.00 87.06 384 ASP A C 1
ATOM 2923 O O . ASP A 1 384 ? 6.592 6.842 -15.245 1.00 87.06 384 ASP A O 1
ATOM 2927 N N . VAL A 1 385 ? 7.833 5.429 -14.038 1.00 87.81 385 VAL A N 1
ATOM 2928 C CA . VAL A 1 385 ? 9.047 6.254 -14.081 1.00 87.81 385 VAL A CA 1
ATOM 2929 C C . VAL A 1 385 ? 10.026 5.709 -15.119 1.00 87.81 385 VAL A C 1
ATOM 2931 O O . VAL A 1 385 ? 10.303 4.511 -15.168 1.00 87.81 385 VAL A O 1
ATOM 2934 N N . ASP A 1 386 ? 10.580 6.588 -15.958 1.00 87.50 386 ASP A N 1
ATOM 2935 C CA . ASP A 1 386 ? 11.636 6.202 -16.896 1.00 87.50 386 ASP A CA 1
ATOM 2936 C C . ASP A 1 386 ? 12.977 6.019 -16.169 1.00 87.50 386 ASP A C 1
ATOM 2938 O O . ASP A 1 386 ? 13.645 6.983 -15.795 1.00 87.50 386 ASP A O 1
ATOM 2942 N N . CYS A 1 387 ? 13.377 4.760 -15.995 1.00 87.62 387 CYS A N 1
ATOM 2943 C CA . CYS A 1 387 ? 14.629 4.369 -15.347 1.00 87.62 387 CYS A CA 1
ATOM 2944 C C . CYS A 1 387 ? 15.755 4.030 -16.346 1.00 87.62 387 CYS A C 1
ATOM 2946 O O . CYS A 1 387 ? 16.755 3.426 -15.959 1.00 87.62 387 CYS A O 1
ATOM 2948 N N . SER A 1 388 ? 15.631 4.376 -17.633 1.00 86.69 388 SER A N 1
ATOM 2949 C CA . SER A 1 388 ? 16.629 4.039 -18.672 1.00 86.69 388 SER A CA 1
ATOM 2950 C C . SER A 1 388 ? 17.991 4.746 -18.503 1.00 86.69 388 SER A C 1
ATOM 2952 O O . SER A 1 388 ? 19.004 4.357 -19.107 1.00 86.69 388 SER A O 1
ATOM 2954 N N . SER A 1 389 ? 18.043 5.759 -17.637 1.00 85.38 389 SER A N 1
ATOM 2955 C CA . SER A 1 389 ? 19.260 6.437 -17.182 1.00 85.38 389 SER A CA 1
ATOM 2956 C C . SER A 1 389 ? 20.089 5.608 -16.182 1.00 85.38 389 SER A C 1
ATOM 2958 O O . SER A 1 389 ? 21.278 5.886 -16.042 1.00 85.38 389 SER A O 1
ATOM 2960 N N . ASP A 1 390 ? 19.543 4.549 -15.569 1.00 87.31 390 ASP A N 1
ATOM 2961 C CA . ASP A 1 390 ? 20.295 3.586 -14.742 1.00 87.31 390 ASP A CA 1
ATOM 2962 C C . ASP A 1 390 ? 21.088 2.605 -15.634 1.00 87.31 390 ASP A C 1
ATOM 2964 O O . ASP A 1 390 ? 20.565 2.006 -16.578 1.00 87.31 390 ASP A O 1
ATOM 2968 N N . ASP A 1 391 ? 22.381 2.428 -15.349 1.00 88.00 391 ASP A N 1
ATOM 2969 C CA . ASP A 1 391 ? 23.291 1.600 -16.151 1.00 88.00 391 ASP A CA 1
ATOM 2970 C C . ASP A 1 391 ? 22.941 0.105 -16.156 1.00 88.00 391 ASP A C 1
ATOM 2972 O O . ASP A 1 391 ? 23.120 -0.572 -17.178 1.00 88.00 391 ASP A O 1
ATOM 2976 N N . ILE A 1 392 ? 22.458 -0.427 -15.030 1.00 88.50 392 ILE A N 1
ATOM 2977 C CA . ILE A 1 392 ? 22.053 -1.831 -14.902 1.00 88.50 392 ILE A CA 1
ATOM 2978 C C . ILE A 1 392 ? 20.756 -2.049 -15.677 1.00 88.50 392 ILE A C 1
ATOM 2980 O O . ILE A 1 392 ? 20.657 -3.031 -16.419 1.00 88.50 392 ILE A O 1
ATOM 2984 N N . VAL A 1 393 ? 19.804 -1.116 -15.578 1.00 90.25 393 VAL A N 1
ATOM 2985 C CA . VAL A 1 393 ? 18.566 -1.135 -16.373 1.00 90.25 393 VAL A CA 1
ATOM 2986 C C . VAL A 1 393 ? 18.902 -1.083 -17.861 1.00 90.25 393 VAL A C 1
ATOM 2988 O O . VAL A 1 393 ? 18.504 -1.972 -18.613 1.00 90.25 393 VAL A O 1
ATOM 2991 N N . ARG A 1 394 ? 19.732 -0.129 -18.297 1.00 89.00 394 ARG A N 1
ATOM 2992 C CA . ARG A 1 394 ? 20.133 0.009 -19.707 1.00 89.00 394 ARG A CA 1
ATOM 2993 C C . ARG A 1 394 ? 20.856 -1.229 -20.237 1.00 89.00 394 ARG A C 1
ATOM 2995 O O . ARG A 1 394 ? 20.676 -1.615 -21.391 1.00 89.00 394 ARG A O 1
ATOM 3002 N N . ARG A 1 395 ? 21.692 -1.870 -19.414 1.00 89.94 395 ARG A N 1
ATOM 3003 C CA . ARG A 1 395 ? 22.346 -3.144 -19.756 1.00 89.94 395 ARG A CA 1
ATOM 3004 C C . ARG A 1 395 ? 21.328 -4.273 -19.912 1.00 89.94 395 ARG A C 1
ATOM 3006 O O . ARG A 1 395 ? 21.457 -5.062 -20.844 1.00 89.94 395 ARG A O 1
ATOM 3013 N N . GLY A 1 396 ? 20.339 -4.335 -19.027 1.00 91.88 396 GLY A N 1
ATOM 3014 C CA . GLY A 1 396 ? 19.216 -5.261 -19.104 1.00 91.88 396 GLY A CA 1
ATOM 3015 C C . GLY A 1 396 ? 18.394 -5.103 -20.373 1.00 91.88 396 GLY A C 1
ATOM 3016 O O . GLY A 1 396 ? 18.192 -6.078 -21.087 1.00 91.88 396 GLY A O 1
ATOM 3017 N N . MET A 1 397 ? 18.011 -3.865 -20.698 1.00 90.56 397 MET A N 1
ATOM 3018 C CA . MET A 1 397 ? 17.312 -3.529 -21.942 1.00 90.56 397 MET A CA 1
ATOM 3019 C C . MET A 1 397 ? 18.071 -4.064 -23.162 1.00 90.56 397 MET A C 1
ATOM 3021 O O . MET A 1 397 ? 17.499 -4.807 -23.954 1.00 90.56 397 MET A O 1
ATOM 3025 N N . ARG A 1 398 ? 19.385 -3.800 -23.256 1.00 88.94 398 ARG A N 1
ATOM 3026 C CA . ARG A 1 398 ? 20.222 -4.317 -24.355 1.00 88.94 398 ARG A CA 1
ATOM 3027 C C . ARG A 1 398 ? 20.246 -5.845 -24.424 1.00 88.94 398 ARG A C 1
ATOM 3029 O O . ARG A 1 398 ? 20.221 -6.398 -25.516 1.00 88.94 398 ARG A O 1
ATOM 3036 N N . ARG A 1 399 ? 20.301 -6.534 -23.279 1.00 90.56 399 ARG A N 1
ATOM 3037 C CA . ARG A 1 399 ? 20.296 -8.009 -23.223 1.00 90.56 399 ARG A CA 1
ATOM 3038 C C . ARG A 1 399 ? 18.966 -8.617 -23.651 1.00 90.56 399 ARG A C 1
ATOM 3040 O O . ARG A 1 399 ? 18.969 -9.694 -24.230 1.00 90.56 399 ARG A O 1
ATOM 3047 N N . LEU A 1 400 ? 17.863 -7.927 -23.380 1.00 89.81 400 LEU A N 1
ATOM 3048 C CA . LEU A 1 400 ? 16.527 -8.332 -23.815 1.00 89.81 400 LEU A CA 1
ATOM 3049 C C . LEU A 1 400 ? 16.184 -7.844 -25.235 1.00 89.81 400 LEU A C 1
ATOM 3051 O O . LEU A 1 400 ? 15.074 -8.068 -25.704 1.00 89.81 400 LEU A O 1
ATOM 3055 N N . GLY A 1 401 ? 17.128 -7.206 -25.937 1.00 86.62 401 GLY A N 1
ATOM 3056 C CA . GLY A 1 401 ? 16.954 -6.790 -27.330 1.00 86.62 401 GLY A CA 1
ATOM 3057 C C . GLY A 1 401 ? 16.229 -5.456 -27.530 1.00 86.62 401 GLY A C 1
ATOM 3058 O O . GLY A 1 401 ? 15.719 -5.218 -28.619 1.00 86.62 401 GLY A O 1
ATOM 3059 N N . LEU A 1 402 ? 16.184 -4.585 -26.515 1.00 83.06 402 LEU A N 1
ATOM 3060 C CA . LEU A 1 402 ? 15.683 -3.208 -26.629 1.00 83.06 402 LEU A CA 1
ATOM 3061 C C . LEU A 1 402 ? 16.849 -2.228 -26.823 1.00 83.06 402 LEU A C 1
ATOM 3063 O O . LEU A 1 402 ? 17.837 -2.267 -26.076 1.00 83.06 402 LEU A O 1
ATOM 3067 N N . ASP A 1 403 ? 16.748 -1.337 -27.813 1.00 69.06 403 ASP A N 1
ATOM 3068 C CA . ASP A 1 403 ? 17.827 -0.404 -28.142 1.00 69.06 403 ASP A CA 1
ATOM 3069 C C . ASP A 1 403 ? 17.695 0.904 -27.355 1.00 69.06 403 ASP A C 1
ATOM 3071 O O . ASP A 1 403 ? 16.867 1.773 -27.628 1.00 69.06 403 ASP A O 1
ATOM 3075 N N . SER A 1 404 ? 18.623 1.094 -26.416 1.00 56.81 404 SER A N 1
ATOM 3076 C CA . SER A 1 404 ? 18.760 2.320 -25.628 1.00 56.81 404 SER A CA 1
ATOM 3077 C C . SER A 1 404 ? 18.932 3.617 -26.446 1.00 56.81 404 SER A C 1
ATOM 3079 O O . SER A 1 404 ? 18.802 4.690 -25.864 1.00 56.81 404 SER A O 1
ATOM 3081 N N . ARG A 1 405 ? 19.241 3.560 -27.754 1.00 54.75 405 ARG A N 1
ATOM 3082 C CA . ARG A 1 405 ? 19.447 4.738 -28.627 1.00 54.75 405 ARG A CA 1
ATOM 3083 C C . ARG A 1 405 ? 18.214 5.145 -29.450 1.00 54.75 405 ARG A C 1
ATOM 3085 O O . ARG A 1 405 ? 18.223 6.226 -30.029 1.00 54.75 405 ARG A O 1
ATOM 3092 N N . ARG A 1 406 ? 17.152 4.327 -29.484 1.00 55.22 406 ARG A N 1
ATOM 3093 C CA . ARG A 1 406 ? 15.842 4.629 -30.118 1.00 55.22 406 ARG A CA 1
ATOM 3094 C C . ARG A 1 406 ? 14.739 4.911 -29.077 1.00 55.22 406 ARG A C 1
ATOM 3096 O O . ARG A 1 406 ? 13.545 4.808 -29.346 1.00 55.22 406 ARG A O 1
ATOM 3103 N N . THR A 1 407 ? 15.164 5.287 -27.875 1.00 50.94 407 THR A N 1
ATOM 3104 C CA . THR A 1 407 ? 14.503 5.067 -26.580 1.00 50.94 407 THR A CA 1
ATOM 3105 C C . THR A 1 407 ? 13.175 5.771 -26.368 1.00 50.94 407 THR A C 1
ATOM 3107 O O . THR A 1 407 ? 12.288 5.161 -25.784 1.00 50.94 407 THR A O 1
ATOM 3110 N N . ALA A 1 408 ? 12.987 6.996 -26.861 1.00 53.19 408 ALA A N 1
ATOM 3111 C CA . ALA A 1 408 ? 11.769 7.756 -26.559 1.00 53.19 408 ALA A CA 1
ATOM 3112 C C . ALA A 1 408 ? 10.482 7.087 -27.096 1.00 53.19 408 ALA A C 1
ATOM 3114 O O . ALA A 1 408 ? 9.419 7.216 -26.493 1.00 53.19 408 ALA A O 1
ATOM 3115 N N . GLY A 1 409 ? 10.571 6.350 -28.212 1.00 55.72 409 GLY A N 1
ATOM 3116 C CA . GLY A 1 409 ? 9.427 5.657 -28.820 1.00 55.72 409 GLY A CA 1
ATOM 3117 C C . GLY A 1 409 ? 9.196 4.227 -28.317 1.00 55.72 409 GLY A C 1
ATOM 3118 O O . GLY A 1 409 ? 8.095 3.703 -28.466 1.00 55.72 409 GLY A O 1
ATOM 3119 N N . GLU A 1 410 ? 10.213 3.582 -27.739 1.00 61.59 410 GLU A N 1
ATOM 3120 C CA . GLU A 1 410 ? 10.115 2.204 -27.234 1.00 61.59 410 GLU A CA 1
ATOM 3121 C C . GLU A 1 410 ? 9.729 2.163 -25.751 1.00 61.59 410 GLU A C 1
ATOM 3123 O O . GLU A 1 410 ? 8.944 1.302 -25.356 1.00 61.59 410 GLU A O 1
ATOM 3128 N N . THR A 1 411 ? 10.199 3.116 -24.935 1.00 66.56 411 THR A N 1
ATOM 3129 C CA . THR A 1 411 ? 9.798 3.205 -23.520 1.00 66.56 411 THR A CA 1
ATOM 3130 C C . THR A 1 411 ? 8.376 3.729 -23.344 1.00 66.56 411 THR A C 1
ATOM 3132 O O . THR A 1 411 ? 7.728 3.383 -22.362 1.00 66.56 411 THR A O 1
ATOM 3135 N N . SER A 1 412 ? 7.837 4.483 -24.306 1.00 71.50 412 SER A N 1
ATOM 3136 C CA . SER A 1 412 ? 6.432 4.915 -24.277 1.00 71.50 412 SER A CA 1
ATOM 3137 C C . SER A 1 412 ? 5.455 3.737 -24.340 1.00 71.50 412 SER A C 1
ATOM 3139 O O . SER A 1 412 ? 4.410 3.784 -23.701 1.00 71.50 412 SER A O 1
ATOM 3141 N N . ARG A 1 413 ? 5.820 2.637 -25.018 1.00 77.75 413 ARG A N 1
ATOM 3142 C CA . ARG A 1 413 ? 5.030 1.389 -25.049 1.00 77.75 413 ARG A CA 1
ATOM 3143 C C . ARG A 1 413 ? 5.014 0.647 -23.716 1.00 77.75 413 ARG A C 1
ATOM 3145 O O . ARG A 1 413 ? 4.167 -0.214 -23.519 1.00 77.75 413 ARG A O 1
ATOM 3152 N N . LEU A 1 414 ? 5.973 0.947 -22.839 1.00 83.31 414 LEU A N 1
ATOM 3153 C CA . LEU A 1 414 ? 6.028 0.398 -21.488 1.00 83.31 414 LEU A CA 1
ATOM 3154 C C . LEU A 1 414 ? 5.147 1.185 -20.521 1.00 83.31 414 LEU A C 1
ATOM 3156 O O . LEU A 1 414 ? 4.915 0.691 -19.428 1.00 83.31 414 LEU A O 1
ATOM 3160 N N . SER A 1 415 ? 4.680 2.383 -20.884 1.00 83.75 415 SER A N 1
ATOM 3161 C CA . SER A 1 415 ? 3.740 3.139 -20.056 1.00 83.75 415 SER A CA 1
ATOM 3162 C C . SER A 1 415 ? 2.388 2.412 -19.995 1.00 83.75 415 SER A C 1
ATOM 3164 O O . SER A 1 415 ? 1.942 1.889 -21.020 1.00 83.75 415 SER A O 1
ATOM 3166 N N . PRO A 1 416 ? 1.724 2.344 -18.824 1.00 88.19 416 PRO A N 1
ATOM 3167 C CA . PRO A 1 416 ? 2.042 3.023 -17.561 1.00 88.19 416 PRO A CA 1
ATOM 3168 C C . PRO A 1 416 ? 2.883 2.189 -16.562 1.00 88.19 416 PRO A C 1
ATOM 3170 O O . PRO A 1 416 ? 2.746 2.343 -15.353 1.00 88.19 416 PRO A O 1
ATOM 3173 N N . TRP A 1 417 ? 3.736 1.283 -17.044 1.00 91.25 417 TRP A N 1
ATOM 3174 C CA . TRP A 1 417 ? 4.443 0.261 -16.256 1.00 91.25 417 TRP A CA 1
ATOM 3175 C C . TRP A 1 417 ? 5.970 0.342 -16.339 1.00 91.25 417 TRP A C 1
ATOM 3177 O O . TRP A 1 417 ? 6.668 -0.653 -16.103 1.00 91.25 417 TRP A O 1
ATOM 3187 N N . ARG A 1 418 ? 6.524 1.512 -16.685 1.00 90.56 418 ARG A N 1
ATOM 3188 C CA . ARG A 1 418 ? 7.975 1.676 -16.876 1.00 90.56 418 ARG A CA 1
ATOM 3189 C C . ARG A 1 418 ? 8.795 1.288 -15.638 1.00 90.56 418 ARG A C 1
ATOM 3191 O O . ARG A 1 418 ? 9.851 0.673 -15.802 1.00 90.56 418 ARG A O 1
ATOM 3198 N N . SER A 1 419 ? 8.300 1.537 -14.422 1.00 92.25 419 SER A N 1
ATOM 3199 C CA . SER A 1 419 ? 8.988 1.159 -13.176 1.00 92.25 419 SER A CA 1
ATOM 3200 C C . SER A 1 419 ? 9.048 -0.361 -12.977 1.00 92.25 419 SER A C 1
ATOM 3202 O O . SER A 1 419 ? 10.085 -0.888 -12.571 1.00 92.25 419 SER A O 1
ATOM 3204 N N . TYR A 1 420 ? 7.979 -1.090 -13.317 1.00 93.69 420 TYR A N 1
ATOM 3205 C CA . TYR A 1 420 ? 7.955 -2.558 -13.249 1.00 93.69 420 TYR A CA 1
ATOM 3206 C C . TYR A 1 420 ? 8.848 -3.182 -14.326 1.00 93.69 420 TYR A C 1
ATOM 3208 O O . TYR A 1 420 ? 9.664 -4.062 -14.039 1.00 93.69 420 TYR A O 1
ATOM 3216 N N . ALA A 1 421 ? 8.782 -2.670 -15.559 1.00 93.50 421 ALA A N 1
ATOM 3217 C CA . ALA A 1 421 ? 9.669 -3.097 -16.638 1.00 93.50 421 ALA A CA 1
ATOM 3218 C C . ALA A 1 421 ? 11.152 -2.896 -16.278 1.00 93.50 421 ALA A C 1
ATOM 3220 O O . ALA A 1 421 ? 11.982 -3.773 -16.531 1.00 93.50 421 ALA A O 1
ATOM 3221 N N . ALA A 1 422 ? 11.485 -1.779 -15.619 1.00 92.69 422 ALA A N 1
ATOM 3222 C CA . ALA A 1 422 ? 12.835 -1.493 -15.143 1.00 92.69 422 ALA A CA 1
ATOM 3223 C C . ALA A 1 422 ? 13.385 -2.573 -14.201 1.00 92.69 422 ALA A C 1
ATOM 3225 O O . ALA A 1 422 ? 14.586 -2.846 -14.230 1.00 92.69 422 ALA A O 1
ATOM 3226 N N . LEU A 1 423 ? 12.538 -3.238 -13.414 1.00 94.25 423 LEU A N 1
ATOM 3227 C CA . LEU A 1 423 ? 12.959 -4.327 -12.533 1.00 94.25 423 LEU A CA 1
ATOM 3228 C C . LEU A 1 423 ? 13.227 -5.633 -13.285 1.00 94.25 423 LEU A C 1
ATOM 3230 O O . LEU A 1 423 ? 14.219 -6.302 -12.980 1.00 94.25 423 LEU A O 1
ATOM 3234 N N . HIS A 1 424 ? 12.451 -5.949 -14.327 1.00 94.62 424 HIS A N 1
ATOM 3235 C CA . HIS A 1 424 ? 12.794 -7.041 -15.246 1.00 94.62 424 HIS A CA 1
ATOM 3236 C C . HIS A 1 424 ? 14.122 -6.768 -15.961 1.00 94.62 424 HIS A C 1
ATOM 3238 O O . HIS A 1 424 ? 14.995 -7.639 -16.004 1.00 94.62 424 HIS A O 1
ATOM 3244 N N . PHE A 1 425 ? 14.330 -5.541 -16.454 1.00 93.38 425 PHE A N 1
ATOM 3245 C CA . PHE A 1 425 ? 15.607 -5.147 -17.049 1.00 93.38 425 PHE A CA 1
ATOM 3246 C C . PHE A 1 425 ? 16.740 -5.243 -16.037 1.00 93.38 425 PHE A C 1
ATOM 3248 O O . PHE A 1 425 ? 17.781 -5.820 -16.335 1.00 93.38 425 PHE A O 1
ATOM 3255 N N . ARG A 1 426 ? 16.548 -4.751 -14.813 1.00 92.31 426 ARG A N 1
ATOM 3256 C CA . ARG A 1 426 ? 17.566 -4.851 -13.769 1.00 92.31 426 ARG A CA 1
ATOM 3257 C C . ARG A 1 426 ? 17.919 -6.306 -13.474 1.00 92.31 426 ARG A C 1
ATOM 3259 O O . ARG A 1 426 ? 19.104 -6.616 -13.372 1.00 92.31 426 ARG A O 1
ATOM 3266 N N . SER A 1 427 ? 16.928 -7.192 -13.383 1.00 91.31 427 SER A N 1
ATOM 3267 C CA . SER A 1 427 ? 17.136 -8.634 -13.217 1.00 91.31 427 SER A CA 1
ATOM 3268 C C . SER A 1 427 ? 17.992 -9.205 -14.358 1.00 91.31 427 SER A C 1
ATOM 3270 O O . SER A 1 427 ? 19.041 -9.799 -14.105 1.00 91.31 427 SER A O 1
ATOM 3272 N N . ALA A 1 428 ? 17.641 -8.901 -15.614 1.00 90.62 428 ALA A N 1
ATOM 3273 C CA . ALA A 1 428 ? 18.397 -9.308 -16.801 1.00 90.62 428 ALA A CA 1
ATOM 3274 C C . ALA A 1 428 ? 19.796 -8.667 -16.903 1.00 90.62 428 ALA A C 1
ATOM 3276 O O . ALA A 1 428 ? 20.709 -9.251 -17.485 1.00 90.62 428 ALA A O 1
ATOM 3277 N N . GLY A 1 429 ? 19.990 -7.464 -16.358 1.00 86.25 429 GLY A N 1
ATOM 3278 C CA . GLY A 1 429 ? 21.240 -6.698 -16.385 1.00 86.25 429 GLY A CA 1
ATOM 3279 C C . GLY A 1 429 ? 22.297 -7.173 -15.381 1.00 86.25 429 GLY A C 1
ATOM 3280 O O . GLY A 1 429 ? 23.474 -6.816 -15.510 1.00 86.25 429 GLY A O 1
ATOM 3281 N N . ARG A 1 430 ? 21.925 -8.008 -14.405 1.00 83.81 430 ARG A N 1
ATOM 3282 C CA . ARG A 1 430 ? 22.853 -8.551 -13.400 1.00 83.81 430 ARG A CA 1
ATOM 3283 C C . ARG A 1 430 ? 23.862 -9.510 -14.026 1.00 83.81 430 ARG A C 1
ATOM 3285 O O . ARG A 1 430 ? 23.560 -10.235 -14.970 1.00 83.81 430 ARG A O 1
ATOM 3292 N N . ALA A 1 431 ? 25.094 -9.511 -13.527 1.00 63.06 431 ALA A N 1
ATOM 3293 C CA . ALA A 1 431 ? 26.018 -10.599 -13.840 1.00 63.06 431 ALA A CA 1
ATOM 3294 C C . ALA A 1 431 ? 25.508 -11.892 -13.168 1.00 63.06 431 ALA A C 1
ATOM 3296 O O . ALA A 1 431 ? 24.976 -11.800 -12.057 1.00 63.06 431 ALA A O 1
ATOM 3297 N N . PRO A 1 432 ? 25.642 -13.074 -13.799 1.00 55.28 432 PRO A N 1
ATOM 3298 C CA . PRO A 1 432 ? 25.352 -14.332 -13.117 1.00 55.28 432 PRO A CA 1
ATOM 3299 C C . PRO A 1 432 ? 26.185 -14.409 -11.829 1.00 55.28 432 PRO A C 1
ATOM 3301 O O . PRO A 1 432 ? 27.360 -14.032 -11.831 1.00 55.28 432 PRO A O 1
ATOM 3304 N N . ARG A 1 433 ? 25.577 -14.848 -10.715 1.00 45.56 433 ARG A N 1
ATOM 3305 C CA . ARG A 1 433 ? 26.334 -15.101 -9.477 1.00 45.56 433 ARG A CA 1
ATOM 3306 C C . ARG A 1 433 ? 27.439 -16.107 -9.820 1.00 45.56 433 ARG A C 1
ATOM 3308 O O . ARG A 1 433 ? 27.114 -17.119 -10.444 1.00 45.56 433 ARG A O 1
ATOM 3315 N N . PRO A 1 434 ? 28.701 -15.890 -9.410 1.00 34.50 434 PRO A N 1
ATOM 3316 C CA . PRO A 1 434 ? 29.630 -17.006 -9.361 1.00 34.50 434 PRO A CA 1
ATOM 3317 C C . PRO A 1 434 ? 28.978 -18.084 -8.491 1.00 34.50 434 PRO A C 1
ATOM 3319 O O . PRO A 1 434 ? 28.492 -17.797 -7.391 1.00 34.50 434 PRO A O 1
ATOM 3322 N N . THR A 1 435 ? 28.886 -19.302 -9.021 1.00 30.70 435 THR A N 1
ATOM 3323 C CA . THR A 1 435 ? 28.501 -20.477 -8.240 1.00 30.70 435 THR A CA 1
ATOM 3324 C C . THR A 1 435 ? 29.358 -20.503 -6.979 1.00 30.70 435 THR A C 1
ATOM 3326 O O . THR A 1 435 ? 30.567 -20.279 -7.093 1.00 30.70 435 THR A O 1
ATOM 3329 N N . PRO A 1 436 ? 28.791 -20.742 -5.783 1.00 34.59 436 PRO A N 1
ATOM 3330 C CA . PRO A 1 436 ? 29.617 -20.983 -4.614 1.00 34.59 436 PRO A CA 1
ATOM 3331 C C . PRO A 1 436 ? 30.435 -22.241 -4.907 1.00 34.59 436 PRO A C 1
ATOM 3333 O O . PRO A 1 436 ? 29.925 -23.358 -4.846 1.00 34.59 436 PRO A O 1
ATOM 3336 N N . HIS A 1 437 ? 31.694 -22.061 -5.307 1.00 32.38 437 HIS A N 1
ATOM 3337 C CA . HIS A 1 437 ? 32.640 -23.157 -5.338 1.00 32.38 437 HIS A CA 1
ATOM 3338 C C . HIS A 1 437 ? 32.756 -23.646 -3.899 1.00 32.38 437 HIS A C 1
ATOM 3340 O O . HIS A 1 437 ? 33.193 -22.921 -3.005 1.00 32.38 437 HIS A O 1
ATOM 3346 N N . SER A 1 438 ? 32.276 -24.868 -3.685 1.00 37.47 438 SER A N 1
ATOM 3347 C CA . SER A 1 438 ? 32.493 -25.632 -2.470 1.00 37.47 438 SER A CA 1
ATOM 3348 C C . SER A 1 438 ? 33.989 -25.906 -2.343 1.00 37.47 438 SER A C 1
ATOM 3350 O O . SER A 1 438 ? 34.492 -26.918 -2.815 1.00 37.47 438 SER A O 1
ATOM 3352 N N . THR A 1 439 ? 34.711 -24.967 -1.747 1.00 33.88 439 THR A N 1
ATOM 3353 C CA . THR A 1 439 ? 36.029 -25.196 -1.159 1.00 33.88 439 THR A CA 1
ATOM 3354 C C . THR A 1 439 ? 36.090 -24.427 0.153 1.00 33.88 439 THR A C 1
ATOM 3356 O O . THR A 1 439 ? 36.844 -23.470 0.309 1.00 33.88 439 THR A O 1
ATOM 3359 N N . LEU A 1 440 ? 35.265 -24.847 1.115 1.00 34.78 440 LEU A N 1
ATOM 3360 C CA . LEU A 1 440 ? 35.624 -24.696 2.520 1.00 34.78 440 LEU A CA 1
ATOM 3361 C C . LEU A 1 440 ? 36.767 -25.680 2.775 1.00 34.78 440 LEU A C 1
ATOM 3363 O O . LEU A 1 440 ? 36.544 -26.839 3.113 1.00 34.78 440 LEU A O 1
ATOM 3367 N N . HIS A 1 441 ? 37.999 -25.222 2.569 1.00 31.62 441 HIS A N 1
ATOM 3368 C CA . HIS A 1 441 ? 39.116 -25.800 3.298 1.00 31.62 441 HIS A CA 1
ATOM 3369 C C . HIS A 1 441 ? 38.891 -25.424 4.770 1.00 31.62 441 HIS A C 1
ATOM 3371 O O . HIS A 1 441 ? 38.762 -24.230 5.056 1.00 31.62 441 HIS A O 1
ATOM 3377 N N . PRO A 1 442 ? 38.785 -26.384 5.703 1.00 33.69 442 PRO A N 1
ATOM 3378 C CA . PRO A 1 442 ? 38.648 -26.052 7.109 1.00 33.69 442 PRO A CA 1
ATOM 3379 C C . PRO A 1 442 ? 39.938 -25.370 7.565 1.00 33.69 442 PRO A C 1
ATOM 3381 O O . PRO A 1 442 ? 41.002 -25.986 7.612 1.00 33.69 442 PRO A O 1
ATOM 3384 N N . THR A 1 443 ? 39.851 -24.082 7.880 1.00 34.50 443 THR A N 1
ATOM 3385 C CA . THR A 1 443 ? 40.851 -23.403 8.697 1.00 34.50 443 THR A CA 1
ATOM 3386 C C . THR A 1 443 ? 40.823 -24.042 10.089 1.00 34.50 443 THR A C 1
ATOM 3388 O O . THR A 1 443 ? 39.750 -24.124 10.694 1.00 34.50 443 THR A O 1
ATOM 3391 N N . PRO A 1 444 ? 41.956 -24.542 10.612 1.00 32.50 444 PRO A N 1
ATOM 3392 C CA . PRO A 1 444 ? 41.984 -25.130 11.941 1.00 32.50 444 PRO A CA 1
ATOM 3393 C C . PRO A 1 444 ? 41.705 -24.045 12.985 1.00 32.50 444 PRO A C 1
ATOM 3395 O O . PRO A 1 444 ? 42.300 -22.968 12.972 1.00 32.50 444 PRO A O 1
ATOM 3398 N N . VAL A 1 445 ? 40.770 -24.348 13.883 1.00 38.41 445 VAL A N 1
ATOM 3399 C CA . VAL A 1 445 ? 40.460 -23.550 15.071 1.00 38.41 445 VAL A CA 1
ATOM 3400 C C . VAL A 1 445 ? 41.723 -23.473 15.941 1.00 38.41 445 VAL A C 1
ATOM 3402 O O . VAL A 1 445 ? 42.276 -24.525 16.266 1.00 38.41 445 VAL A O 1
ATOM 3405 N N . PRO A 1 446 ? 42.200 -22.281 16.343 1.00 33.91 446 PRO A N 1
ATOM 3406 C CA . PRO A 1 446 ? 43.291 -22.190 17.301 1.00 33.91 446 PRO A CA 1
ATOM 3407 C C . PRO A 1 446 ? 42.799 -22.695 18.663 1.00 33.91 446 PRO A C 1
ATOM 3409 O O . PRO A 1 446 ? 41.915 -22.109 19.287 1.00 33.91 446 PRO A O 1
ATOM 3412 N N . THR A 1 447 ? 43.362 -23.815 19.112 1.00 33.53 447 THR A N 1
ATOM 3413 C CA . THR A 1 447 ? 43.212 -24.338 20.472 1.00 33.53 447 THR A CA 1
ATOM 3414 C C . THR A 1 447 ? 43.699 -23.304 21.481 1.00 33.53 447 THR A C 1
ATOM 3416 O O . THR A 1 447 ? 44.847 -22.866 21.423 1.00 33.53 447 THR A O 1
ATOM 3419 N N . ALA A 1 448 ? 42.824 -22.926 22.411 1.00 35.78 448 ALA A N 1
ATOM 3420 C CA . ALA A 1 448 ? 43.164 -22.089 23.551 1.00 35.78 448 ALA A CA 1
ATOM 3421 C C . ALA A 1 448 ? 44.230 -22.778 24.424 1.00 35.78 448 ALA A C 1
ATOM 3423 O O . ALA A 1 448 ? 44.010 -23.882 24.923 1.00 35.78 448 ALA A O 1
ATOM 3424 N N . SER A 1 449 ? 45.374 -22.119 24.615 1.00 35.38 449 SER A N 1
ATOM 3425 C CA . SER A 1 449 ? 46.367 -22.507 25.621 1.00 35.38 449 SER A CA 1
ATOM 3426 C C . SER A 1 449 ? 45.797 -22.307 27.032 1.00 35.38 449 SER A C 1
ATOM 3428 O O . SER A 1 449 ? 45.234 -21.243 27.304 1.00 35.38 449 SER A O 1
ATOM 3430 N N . PRO A 1 450 ? 45.954 -23.272 27.954 1.00 34.06 450 PRO A N 1
ATOM 3431 C CA . PRO A 1 450 ? 45.554 -23.094 29.342 1.00 34.06 450 PRO A CA 1
ATOM 3432 C C . PRO A 1 450 ? 46.532 -22.168 30.085 1.00 34.06 450 PRO A C 1
ATOM 3434 O O . PRO A 1 450 ? 47.749 -22.257 29.920 1.00 34.06 450 PRO A O 1
ATOM 3437 N N . LEU A 1 451 ? 45.977 -21.275 30.909 1.00 36.00 451 LEU A N 1
ATOM 3438 C CA . LEU A 1 451 ? 46.708 -20.400 31.833 1.00 36.00 451 LEU A CA 1
ATOM 3439 C C . LEU A 1 451 ? 47.550 -21.226 32.831 1.00 36.00 451 LEU A C 1
ATOM 3441 O O . LEU A 1 451 ? 47.070 -22.258 33.309 1.00 36.00 451 LEU A O 1
ATOM 3445 N N . PRO A 1 452 ? 48.771 -20.788 33.194 1.00 35.38 452 PRO A N 1
ATOM 3446 C CA . PRO A 1 452 ? 49.597 -21.499 34.159 1.00 35.38 452 PRO A CA 1
ATOM 3447 C C . PRO A 1 452 ? 49.079 -21.286 35.588 1.00 35.38 452 PRO A C 1
ATOM 3449 O O . PRO A 1 452 ? 48.871 -20.164 36.045 1.00 35.38 452 PRO A O 1
ATOM 3452 N N . ILE A 1 453 ? 48.897 -22.399 36.293 1.00 36.59 453 ILE A N 1
ATOM 3453 C CA . ILE A 1 453 ? 48.594 -22.470 37.723 1.00 36.59 453 ILE A CA 1
ATOM 3454 C C . ILE A 1 453 ? 49.893 -22.164 38.481 1.00 36.59 453 ILE A C 1
ATOM 3456 O O . ILE A 1 453 ? 50.865 -22.910 38.346 1.00 36.59 453 ILE A O 1
ATOM 3460 N N . SER A 1 454 ? 49.927 -21.094 39.282 1.00 37.38 454 SER A N 1
ATOM 3461 C CA . SER A 1 454 ? 51.035 -20.849 40.210 1.00 37.38 454 SER A CA 1
ATOM 3462 C C . SER A 1 454 ? 51.006 -21.904 41.317 1.00 37.38 454 SER A C 1
ATOM 3464 O O . SER A 1 454 ? 50.069 -21.944 42.116 1.00 37.38 454 SER A O 1
ATOM 3466 N N . ARG A 1 455 ? 52.023 -22.766 41.368 1.00 37.84 455 ARG A N 1
ATOM 3467 C CA . ARG A 1 455 ? 52.301 -23.590 42.546 1.00 37.84 455 ARG A CA 1
ATOM 3468 C C . ARG A 1 455 ? 53.086 -22.746 43.543 1.00 37.84 455 ARG A C 1
ATOM 3470 O O . ARG A 1 455 ? 54.075 -22.130 43.163 1.00 37.84 455 ARG A O 1
ATOM 3477 N N . GLY A 1 456 ? 52.599 -22.713 44.779 1.00 32.22 456 GLY A N 1
ATOM 3478 C CA . GLY A 1 456 ? 53.325 -22.162 45.912 1.00 32.22 456 GLY A CA 1
ATOM 3479 C C . GLY A 1 456 ? 54.583 -22.972 46.209 1.00 32.22 456 GLY A C 1
ATOM 3480 O O . GLY A 1 456 ? 54.608 -24.190 46.020 1.00 32.22 456 GLY A O 1
ATOM 3481 N N . GLU A 1 457 ? 55.609 -22.265 46.663 1.00 36.94 457 GLU A N 1
ATOM 3482 C CA . GLU A 1 457 ? 56.741 -22.829 47.383 1.00 36.94 457 GLU A CA 1
ATOM 3483 C C . GLU A 1 457 ? 56.427 -22.740 48.884 1.00 36.94 457 GLU A C 1
ATOM 3485 O O . GLU A 1 457 ? 56.136 -21.666 49.406 1.00 36.94 457 GLU A O 1
ATOM 3490 N N . GLU A 1 458 ? 56.451 -23.896 49.539 1.00 39.00 458 GLU A N 1
ATOM 3491 C CA . GLU A 1 458 ? 56.714 -24.084 50.972 1.00 39.00 458 GLU A CA 1
ATOM 3492 C C . GLU A 1 458 ? 58.115 -24.725 51.069 1.00 39.00 458 GLU A C 1
ATOM 3494 O O . GLU A 1 458 ? 58.541 -25.356 50.088 1.00 39.00 458 GLU A O 1
ATOM 3499 N N . PRO A 1 459 ? 58.853 -24.605 52.188 1.00 48.69 459 PRO A N 1
ATOM 3500 C CA . PRO A 1 459 ? 58.350 -24.543 53.566 1.00 48.69 459 PRO A CA 1
ATOM 3501 C C . PRO A 1 459 ? 58.639 -23.256 54.350 1.00 48.69 459 PRO A C 1
ATOM 3503 O O . PRO A 1 459 ? 59.566 -22.501 53.975 1.00 48.69 459 PRO A O 1
#

Foldseek 3Di:
DDLVVLLVLLVVLPPLCQQQKWKAFQVVLEIDGSNFPDDRDDSVRIDIAQFLLLSLVVRGAYDLRRRGARHDGNLVLCQDLDLSVLLLLCLLLVVCLVPNLCLLQVLSVHGSVVQQVVCCVRRVGGSVSSSLRSLLRQLLQCLQQHPDDNQLSCLLSSHPGSVVNQVSNCSHNVDGSPRSSVPHDDDDDDPQKGKTKAAANPPAQLQLLLVLCVFQDPPVAWDGDSFKIKGKAAFPPGIKIWIWGDDPRIIIIIIHTPDSNSNSNQVSLQCLQRVRSHSQVVLLVLQLVPVLCVVLCVVRGRDAQGAGSFLLVLLVCQLVVNLTDDDPPPPDPPPPVSSVVSVVLRVSVSSSDGLVVQLVVSVVSVGDLQSSLSSSCHHSVHQQGANCSDPLLVQLCVQSPHDSVVPPVPSVSCPPRNSVSSSSSNVSSDDPPDDPPPDPPPDDDDDDDDDDDDDDDDD